Protein AF-A0AAE0GXH0-F1 (afdb_monomer_lite)

Sequence (434 aa):
MGNQPTKPSEKDAEDLQRNFSRSCARAGKLISESDVLLLCTGAGFSADSGLAVYADIAKIQAYSDRTLSYPDICQPHWLETEPQLFFGFWGGCFNDYRQTQPHEGYELIAQWRNLKNKTEAAKRIRQAIAKTRAEAATGSTPIVEEPYTVSGTAGAFFSFTSNVDAHMFDFFPPEEVRECHGNVELWQCSAPCCQQIWRAPAEFLFHVDPETMLAPAFSVPGEAASPALGIDDAAAASFQECDETKACIGRPLGISRLKTLRYMPTATNPERWVMNESEEATNAKGLQENDDDRTCSNSGNHPTCGQCKAPARPAILMFGDSAWIDTEEQSARWEEWSEAVLQLSIPDSDTKPPLKVCILEVGCGGNVITVRANTERIYKQVTSSGGNCTVVRINPELPLADNDEYQTDFVSIMSKGLPALKEIDRFIPRKSKS

pLDDT: mean 82.2, std 20.85, range [26.97, 98.88]

Foldseek 3Di:
DFFFFDFDDPVVLVVLVVCQLVLLLVQLVLLQPFLAEEEFEEPLQQVVLVDDDQVVVCVQPLNVVVVAHSQRLQDLCCLPVPVQSVCLVLLVLQQCLLPGDGDCLLVLVLVSQVVSCPDPQQVLLQVLLVVVVVVVVPDDDDDDDPQFDADDAGGRYAYEYCDQSQQNLLRDALLRYDNPFHHSQWKDFSDPPDLDIHGDDQQAGFDHDSNNSTGDFFDDPPPDPDDDDDDDDDDDDDDDPDQLQAKEAEARPGDGSPRGSNNRDGGPCPPRYDYQDDPPDDDDDDDDDDPPDPDSDHGGSFIAHSHPRRTMDGLGRTNPDPNRNGPVVSVVSVVSSLVSLLVQQADDDPDDHRGAYEYEYARQDSVDCVSLVVVVVSVCSSVVSVGHYAYEAEEQTRQARSDPVCRVRYSGNNHRNVVSSVSSSVSNDDPPPD

Secondary structure (DSSP, 8-state):
-PPPPPPPPHHHHHHHHHTHHHHHHHHHHHHHH-SEEEEEE-HHHHGGGTPPPHHHHTTSHHHHTTT--HHHHS-TTHHHH-HHHHHHHHHHHHHHHHHSPPPHHHHHHHHHHHHHTTSHHHHHHHHHHHHHHHHHTTSPPPPP--SS---S---SEEEEE---S-THHHHS-GGGEEETTEEEEEEEESSTT---EEEPPTT------TTT----SB--TT---S-----------------TTSEEE----S---TTS-TTS---S-GGGEEE------S------------S--TTBSS-B-TTT-PBEEEEE--TT-SS----HHHHHHHHHHHHHHHHHHS--SSSSPPPEEEEEEES--SSS-HHHHHHHHHHHHHHHTT-EEEEEEE-SS--S-SSGGGTTTEEEE-S-HHHHHHHHHTTSPPPP--

Structure (mmCIF, N/CA/C/O backbone):
data_AF-A0AAE0GXH0-F1
#
_entry.id   AF-A0AAE0GXH0-F1
#
loop_
_atom_site.group_PDB
_atom_site.id
_atom_site.type_symbol
_atom_site.label_atom_id
_atom_site.label_alt_id
_atom_site.label_comp_id
_atom_site.label_asym_id
_atom_site.label_entity_id
_atom_site.label_seq_id
_atom_site.pdbx_PDB_ins_code
_atom_site.Cartn_x
_atom_site.Cartn_y
_atom_site.Cartn_z
_atom_site.occupancy
_atom_site.B_iso_or_equiv
_atom_site.auth_seq_id
_atom_site.auth_comp_id
_atom_site.auth_asym_id
_atom_site.auth_atom_id
_atom_site.pdbx_PDB_model_num
ATOM 1 N N . MET A 1 1 ? 7.510 21.391 6.592 1.00 31.91 1 MET A N 1
ATOM 2 C CA . MET A 1 1 ? 8.582 20.405 6.355 1.00 31.91 1 MET A CA 1
ATOM 3 C C . MET A 1 1 ? 8.496 19.417 7.500 1.00 31.91 1 MET A C 1
ATOM 5 O O . MET A 1 1 ? 8.603 19.861 8.634 1.00 31.91 1 MET A O 1
ATOM 9 N N . GLY A 1 2 ? 8.132 18.161 7.235 1.00 48.97 2 GLY A N 1
ATOM 10 C CA . GLY A 1 2 ? 8.099 17.128 8.276 1.00 48.97 2 GLY A CA 1
ATOM 11 C C . GLY A 1 2 ? 9.519 16.759 8.702 1.00 48.97 2 GLY A C 1
ATOM 12 O O . GLY A 1 2 ? 10.453 16.931 7.916 1.00 48.97 2 GLY A O 1
ATOM 13 N N . ASN A 1 3 ? 9.677 16.283 9.934 1.00 60.72 3 ASN A N 1
ATOM 14 C CA . ASN A 1 3 ? 10.940 15.707 10.378 1.00 60.72 3 ASN A CA 1
ATOM 15 C C . ASN A 1 3 ? 11.258 14.472 9.522 1.00 60.72 3 ASN A C 1
ATOM 17 O O . ASN A 1 3 ? 10.365 13.702 9.170 1.00 60.72 3 ASN A O 1
ATOM 21 N N . GLN A 1 4 ? 12.525 14.312 9.144 1.00 73.25 4 GLN A N 1
ATOM 22 C CA . GLN A 1 4 ? 12.985 13.095 8.477 1.00 73.25 4 GLN A CA 1
ATOM 23 C C . GLN A 1 4 ? 12.959 11.934 9.482 1.00 73.25 4 GLN A C 1
ATOM 25 O O . GLN A 1 4 ? 13.363 12.151 10.626 1.00 73.25 4 GLN A O 1
ATOM 30 N N . PRO A 1 5 ? 12.542 10.719 9.080 1.00 82.25 5 PRO A N 1
ATOM 31 C CA . PRO A 1 5 ? 12.579 9.555 9.956 1.00 82.25 5 PRO A CA 1
ATOM 32 C C . PRO A 1 5 ? 13.984 9.328 10.516 1.00 82.25 5 PRO A C 1
ATOM 34 O O . PRO A 1 5 ? 14.958 9.245 9.762 1.00 82.25 5 PRO A O 1
ATOM 37 N N . THR A 1 6 ? 14.097 9.203 11.834 1.00 81.44 6 THR A N 1
ATOM 38 C CA . THR A 1 6 ? 15.370 8.965 12.517 1.00 81.44 6 THR A CA 1
ATOM 39 C C . THR A 1 6 ? 15.497 7.506 12.946 1.00 81.44 6 THR A C 1
ATOM 41 O O . THR A 1 6 ? 14.519 6.820 13.255 1.00 81.44 6 THR A O 1
ATOM 44 N N . LYS A 1 7 ? 16.734 7.000 12.931 1.00 90.62 7 LYS A N 1
ATOM 45 C CA . LYS A 1 7 ? 17.045 5.669 13.460 1.00 90.62 7 LYS A CA 1
ATOM 46 C C . LYS A 1 7 ? 17.074 5.716 14.994 1.00 90.62 7 LYS A C 1
ATOM 48 O O . LYS A 1 7 ? 17.525 6.722 15.545 1.00 90.62 7 LYS A O 1
ATOM 53 N N . PRO A 1 8 ? 16.641 4.644 15.682 1.00 93.19 8 PRO A N 1
ATOM 54 C CA . PRO A 1 8 ? 16.781 4.543 17.130 1.00 93.19 8 PRO A CA 1
ATOM 55 C C . PRO A 1 8 ? 18.260 4.581 17.538 1.00 93.19 8 PRO A C 1
ATOM 57 O O . PRO A 1 8 ? 19.128 4.133 16.783 1.00 93.19 8 PRO A O 1
ATOM 60 N N . SER A 1 9 ? 18.551 5.078 18.744 1.00 94.75 9 SER A N 1
ATOM 61 C CA . SER A 1 9 ? 19.880 4.889 19.336 1.00 94.75 9 SER A CA 1
ATOM 62 C C . SER A 1 9 ? 20.140 3.399 19.603 1.00 94.75 9 SER A C 1
ATOM 64 O O . SER A 1 9 ? 19.199 2.608 19.668 1.00 94.75 9 SER A O 1
ATOM 66 N N . GLU A 1 10 ? 21.400 2.994 19.802 1.00 95.12 10 GLU A N 1
ATOM 67 C CA . GLU A 1 10 ? 21.734 1.595 20.136 1.00 95.12 10 GLU A CA 1
ATOM 68 C C . GLU A 1 10 ? 20.955 1.100 21.362 1.00 95.12 10 GLU A C 1
ATOM 70 O O . GLU A 1 10 ? 20.378 0.015 21.347 1.00 95.12 10 GLU A O 1
ATOM 75 N N . LYS A 1 11 ? 20.849 1.947 22.390 1.00 95.12 11 LYS A N 1
ATOM 76 C CA . LYS A 1 11 ? 20.084 1.647 23.601 1.00 95.12 11 LYS A CA 1
ATOM 77 C C . LYS A 1 11 ? 18.590 1.471 23.311 1.00 95.12 11 LYS A C 1
ATOM 79 O O . LYS A 1 11 ? 17.983 0.527 23.808 1.00 95.12 11 LYS A O 1
ATOM 84 N N . ASP A 1 12 ? 17.999 2.356 22.506 1.00 93.81 12 ASP A N 1
ATOM 85 C CA . ASP A 1 12 ? 16.581 2.246 22.139 1.00 93.81 12 ASP A CA 1
ATOM 86 C C . ASP A 1 12 ? 16.326 0.982 21.310 1.00 93.81 12 ASP A C 1
ATOM 88 O O . ASP A 1 12 ? 15.322 0.300 21.505 1.00 93.81 12 ASP A O 1
ATOM 92 N N . ALA A 1 13 ? 17.248 0.633 20.411 1.00 96.00 13 ALA A N 1
ATOM 93 C CA . ALA A 1 13 ? 17.182 -0.578 19.604 1.00 96.00 13 ALA A CA 1
ATOM 94 C C . ALA A 1 13 ? 17.216 -1.848 20.478 1.00 96.00 13 ALA A C 1
ATOM 96 O O . ALA A 1 13 ? 16.370 -2.734 20.311 1.00 96.00 13 ALA A O 1
ATOM 97 N N . GLU A 1 14 ? 18.132 -1.920 21.449 1.00 96.75 14 GLU A N 1
ATOM 98 C CA . GLU A 1 14 ? 18.192 -3.007 22.437 1.00 96.75 14 GLU A CA 1
ATOM 99 C C . GLU A 1 14 ? 16.899 -3.097 23.264 1.00 96.75 14 GLU A C 1
ATOM 101 O O . GLU A 1 14 ? 16.346 -4.185 23.469 1.00 96.75 14 GLU A O 1
ATOM 106 N N . ASP A 1 15 ? 16.371 -1.952 23.703 1.00 96.69 15 ASP A N 1
ATOM 107 C CA . ASP A 1 15 ? 15.128 -1.878 24.466 1.00 96.69 15 ASP A CA 1
ATOM 108 C C . ASP A 1 15 ? 13.918 -2.341 23.644 1.00 96.69 15 ASP A C 1
ATOM 110 O O . ASP A 1 15 ? 13.088 -3.105 24.150 1.00 96.69 15 ASP A O 1
ATOM 114 N N . LEU A 1 16 ? 13.820 -1.944 22.375 1.00 96.81 16 LEU A N 1
ATOM 115 C CA . LEU A 1 16 ? 12.755 -2.369 21.465 1.00 96.81 16 LEU A CA 1
ATOM 116 C C . LEU A 1 16 ? 12.808 -3.876 21.190 1.00 96.81 16 LEU A C 1
ATOM 118 O O . LEU A 1 16 ? 11.768 -4.536 21.243 1.00 96.81 16 LEU A O 1
ATOM 122 N N . GLN A 1 17 ? 13.998 -4.439 20.956 1.00 96.50 17 GLN A N 1
ATOM 123 C CA . GLN A 1 17 ? 14.175 -5.885 20.758 1.00 96.50 17 GLN A CA 1
ATOM 124 C C . GLN A 1 17 ? 13.773 -6.674 22.001 1.00 96.50 17 GLN A C 1
ATOM 126 O O . GLN A 1 17 ? 12.983 -7.615 21.919 1.00 96.50 17 GLN A O 1
ATOM 131 N N . ARG A 1 18 ? 14.261 -6.259 23.175 1.00 97.69 18 ARG A N 1
ATOM 132 C CA . ARG A 1 18 ? 13.947 -6.908 24.453 1.00 97.69 18 ARG A CA 1
ATOM 133 C C . ARG A 1 18 ? 12.451 -6.876 24.772 1.00 97.69 18 ARG A C 1
ATOM 135 O O . ARG A 1 18 ? 11.935 -7.808 25.385 1.00 97.69 18 ARG A O 1
ATOM 142 N N . ASN A 1 19 ? 11.750 -5.822 24.353 1.00 97.25 19 ASN A N 1
ATOM 143 C CA . ASN A 1 19 ? 10.317 -5.648 24.585 1.00 97.25 19 ASN A CA 1
ATOM 144 C C . ASN A 1 19 ? 9.426 -6.152 23.435 1.00 97.25 19 ASN A C 1
ATOM 146 O O . ASN A 1 19 ? 8.212 -5.967 23.516 1.00 97.25 19 ASN A O 1
ATOM 150 N N . PHE A 1 20 ? 9.971 -6.818 22.409 1.00 98.38 20 PHE A N 1
ATOM 151 C CA . PHE A 1 20 ? 9.237 -7.218 21.199 1.00 98.38 20 PHE A CA 1
ATOM 152 C C . PHE A 1 20 ? 7.870 -7.871 21.479 1.00 98.38 20 PHE A C 1
ATOM 154 O O . PHE A 1 20 ? 6.841 -7.360 21.035 1.00 98.38 20 PHE A O 1
ATOM 161 N N . SER A 1 21 ? 7.830 -8.953 22.270 1.00 98.19 21 SER A N 1
ATOM 162 C CA . SER A 1 21 ? 6.574 -9.666 22.573 1.00 98.19 21 SER A CA 1
ATOM 163 C C . SER A 1 21 ? 5.603 -8.804 23.394 1.00 98.19 21 SER A C 1
ATOM 165 O O . SER A 1 21 ? 4.399 -8.804 23.145 1.00 98.19 21 SER A O 1
ATOM 167 N N . ARG A 1 22 ? 6.111 -7.968 24.313 1.00 98.25 22 ARG A N 1
ATOM 168 C CA . ARG A 1 22 ? 5.284 -7.029 25.092 1.00 98.25 22 ARG A CA 1
ATOM 169 C C . ARG A 1 22 ? 4.650 -5.959 24.200 1.00 98.25 22 ARG A C 1
ATOM 171 O O . ARG A 1 22 ? 3.470 -5.651 24.374 1.00 98.25 22 ARG A O 1
ATOM 178 N N . SER A 1 23 ? 5.406 -5.401 23.256 1.00 98.31 23 SER A N 1
ATOM 179 C CA . SER A 1 23 ? 4.893 -4.435 22.279 1.00 98.31 23 SER A CA 1
ATOM 180 C C . SER A 1 23 ? 3.869 -5.081 21.345 1.00 98.31 23 SER A C 1
ATOM 182 O O . SER A 1 23 ? 2.813 -4.494 21.119 1.00 98.31 23 SER A O 1
ATOM 184 N N . CYS A 1 24 ? 4.108 -6.317 20.891 1.00 98.69 24 CYS A N 1
ATOM 185 C CA . CYS A 1 24 ? 3.140 -7.077 20.095 1.00 98.69 24 CYS A CA 1
ATOM 186 C C . CYS A 1 24 ? 1.852 -7.379 20.877 1.00 98.69 24 CYS A C 1
ATOM 188 O O . CYS A 1 24 ? 0.759 -7.215 20.340 1.00 98.69 24 CYS A O 1
ATOM 190 N N . ALA A 1 25 ? 1.948 -7.729 22.162 1.00 98.50 25 ALA A N 1
ATOM 191 C CA . ALA A 1 25 ? 0.783 -7.923 23.023 1.00 98.50 25 ALA A CA 1
ATOM 192 C C . ALA A 1 25 ? -0.024 -6.628 23.209 1.00 98.50 25 ALA A C 1
ATOM 194 O O . ALA A 1 25 ? -1.255 -6.638 23.123 1.00 98.50 25 ALA A O 1
ATOM 195 N N . ARG A 1 26 ? 0.660 -5.492 23.416 1.00 98.12 26 ARG A N 1
ATOM 196 C CA . ARG A 1 26 ? 0.019 -4.167 23.468 1.00 98.12 26 ARG A CA 1
ATOM 197 C C . ARG A 1 26 ? -0.680 -3.850 22.143 1.00 98.12 26 ARG A C 1
ATOM 199 O O . ARG A 1 26 ? -1.833 -3.427 22.172 1.00 98.12 26 ARG A O 1
ATOM 206 N N . ALA A 1 27 ? -0.022 -4.087 21.009 1.00 98.50 27 ALA A N 1
ATOM 207 C CA . ALA A 1 27 ? -0.597 -3.891 19.681 1.00 98.50 27 ALA A CA 1
ATOM 208 C C . ALA A 1 27 ? -1.831 -4.775 19.446 1.00 98.50 27 ALA A C 1
ATOM 210 O O . ALA A 1 27 ? -2.871 -4.254 19.061 1.00 98.50 27 ALA A O 1
ATOM 211 N N . GLY A 1 28 ? -1.771 -6.076 19.753 1.00 98.38 28 GLY A N 1
ATOM 212 C CA . GLY A 1 28 ? -2.912 -6.988 19.603 1.00 98.38 28 GLY A CA 1
ATOM 213 C C . GLY A 1 28 ? -4.122 -6.567 20.439 1.00 98.38 28 GLY A C 1
ATOM 214 O O . GLY A 1 28 ? -5.254 -6.585 19.947 1.00 98.38 28 GLY A O 1
ATOM 215 N N . LYS A 1 29 ? -3.892 -6.083 21.667 1.00 97.56 29 LYS A N 1
ATOM 216 C CA . LYS A 1 29 ? -4.947 -5.498 22.504 1.00 97.56 29 LYS A CA 1
ATOM 217 C C . LYS A 1 29 ? -5.562 -4.250 21.861 1.00 97.56 29 LYS A C 1
ATOM 219 O O . LYS A 1 29 ? -6.779 -4.187 21.722 1.00 97.56 29 LYS A O 1
ATOM 224 N N . LEU A 1 30 ? -4.740 -3.286 21.444 1.00 97.44 30 LEU A N 1
ATOM 225 C CA . LEU A 1 30 ? -5.203 -2.033 20.830 1.00 97.44 30 LEU A CA 1
ATOM 226 C C . LEU A 1 30 ? -5.957 -2.275 19.518 1.00 97.44 30 LEU A C 1
ATOM 228 O O . LEU A 1 30 ? -7.019 -1.697 19.308 1.00 97.44 30 LEU A O 1
ATOM 232 N N . ILE A 1 31 ? -5.451 -3.180 18.676 1.00 97.81 31 ILE A N 1
ATOM 233 C CA . ILE A 1 31 ? -6.122 -3.610 17.447 1.00 97.81 31 ILE A CA 1
ATOM 234 C C . ILE A 1 31 ? -7.450 -4.277 17.781 1.00 97.81 31 ILE A C 1
ATOM 236 O O . ILE A 1 31 ? -8.416 -4.065 17.065 1.00 97.81 31 ILE A O 1
ATOM 240 N N . SER A 1 32 ? -7.552 -5.062 18.851 1.00 96.81 32 SER A N 1
ATOM 241 C CA . SER A 1 32 ? -8.814 -5.710 19.231 1.00 96.81 32 SER A CA 1
ATOM 242 C C . SER A 1 32 ? -9.846 -4.710 19.759 1.00 96.81 32 SER A C 1
ATOM 244 O O . SER A 1 32 ? -11.011 -4.776 19.371 1.00 96.81 32 SER A O 1
ATOM 246 N N . GLU A 1 33 ? -9.411 -3.774 20.605 1.00 96.25 33 GLU A N 1
ATOM 247 C CA . GLU A 1 33 ? -10.255 -2.789 21.295 1.00 96.25 33 GLU A CA 1
ATOM 248 C C . GLU A 1 33 ? -10.622 -1.563 20.447 1.00 96.25 33 GLU A C 1
ATOM 250 O O . GLU A 1 33 ? -11.534 -0.827 20.829 1.00 96.25 33 GLU A O 1
ATOM 255 N N . SER A 1 34 ? -9.931 -1.316 19.329 1.00 97.75 34 SER A N 1
ATOM 256 C CA . SER A 1 34 ? -10.286 -0.224 18.420 1.00 97.75 34 SER A CA 1
ATOM 257 C C . SER A 1 34 ? -11.640 -0.463 17.753 1.00 97.75 34 SER A C 1
ATOM 259 O O . SER A 1 34 ? -12.095 -1.596 17.599 1.00 97.75 34 SER A O 1
ATOM 261 N N . ASP A 1 35 ? -12.277 0.593 17.278 1.00 98.44 35 ASP A N 1
ATOM 262 C CA . ASP A 1 35 ? -13.442 0.465 16.410 1.00 98.44 35 ASP A CA 1
ATOM 263 C C . ASP A 1 35 ? -13.017 0.354 14.948 1.00 98.44 35 ASP A C 1
ATOM 265 O O . ASP A 1 35 ? -13.586 -0.437 14.200 1.00 98.44 35 ASP A O 1
ATOM 269 N N . VAL A 1 36 ? -11.980 1.109 14.573 1.00 98.81 36 VAL A N 1
ATOM 270 C CA . VAL A 1 36 ? -11.453 1.228 13.211 1.00 98.81 36 VAL A CA 1
ATOM 271 C C . VAL A 1 36 ? -10.026 0.688 13.142 1.00 98.81 36 VAL A C 1
ATOM 273 O O . VAL A 1 36 ? -9.229 0.889 14.065 1.00 98.81 36 VAL A O 1
ATOM 276 N N . LEU A 1 37 ? -9.705 -0.001 12.046 1.00 98.81 37 LEU A N 1
ATOM 277 C CA . LEU A 1 37 ? -8.348 -0.415 11.697 1.00 98.81 37 LEU A CA 1
ATOM 278 C C . LEU A 1 37 ? -7.958 0.185 10.341 1.00 98.81 37 LEU A C 1
ATOM 280 O O . LEU A 1 37 ? -8.492 -0.220 9.313 1.00 98.81 37 LEU A O 1
ATOM 284 N N . LEU A 1 38 ? -7.018 1.126 10.342 1.00 98.88 38 LEU A N 1
ATOM 285 C CA . LEU A 1 38 ? -6.383 1.638 9.130 1.00 98.88 38 LEU A CA 1
ATOM 286 C C . LEU A 1 38 ? -5.065 0.894 8.916 1.00 98.88 38 LEU A C 1
ATOM 288 O O . LEU A 1 38 ? -4.171 0.987 9.754 1.00 98.88 38 LEU A O 1
ATOM 292 N N . LEU A 1 39 ? -4.938 0.163 7.814 1.00 98.88 39 LEU A N 1
ATOM 293 C CA . LEU A 1 39 ? -3.683 -0.459 7.410 1.00 98.88 39 LEU A CA 1
ATOM 294 C C . LEU A 1 39 ? -2.895 0.505 6.519 1.00 98.88 39 LEU A C 1
ATOM 296 O O . LEU A 1 39 ? -3.366 0.865 5.447 1.00 98.88 39 LEU A O 1
ATOM 300 N N . CYS A 1 40 ? -1.685 0.862 6.935 1.00 98.81 40 CYS A N 1
ATOM 301 C CA . CYS A 1 40 ? -0.743 1.679 6.181 1.00 98.81 40 CYS A CA 1
ATOM 302 C C . CYS A 1 40 ? 0.483 0.833 5.804 1.00 98.81 40 CYS A C 1
ATOM 304 O O . CYS A 1 40 ? 1.181 0.347 6.694 1.00 98.81 40 CYS A O 1
ATOM 306 N N . THR A 1 41 ? 0.777 0.637 4.519 1.00 98.56 41 THR A N 1
ATOM 307 C CA . THR A 1 41 ? 1.877 -0.259 4.103 1.00 98.56 41 THR A CA 1
ATOM 308 C C . THR A 1 41 ? 2.824 0.361 3.090 1.00 98.56 41 THR A C 1
ATOM 310 O O . THR A 1 41 ? 2.414 1.094 2.194 1.00 98.56 41 THR A O 1
ATOM 313 N N . GLY A 1 42 ? 4.104 0.022 3.238 1.00 97.00 42 GLY A N 1
ATOM 314 C CA . GLY A 1 42 ? 5.161 0.311 2.273 1.00 97.00 42 GLY A CA 1
ATOM 315 C C . GLY A 1 42 ? 5.902 -0.960 1.864 1.00 97.00 42 GLY A C 1
ATOM 316 O O . GLY A 1 42 ? 5.556 -2.056 2.313 1.00 97.00 42 GLY A O 1
ATOM 317 N N . ALA A 1 43 ? 6.926 -0.821 1.014 1.00 94.19 43 ALA A N 1
ATOM 318 C CA . ALA A 1 43 ? 7.559 -1.960 0.338 1.00 94.19 43 ALA A CA 1
ATOM 319 C C . ALA A 1 43 ? 8.084 -3.032 1.312 1.00 94.19 43 ALA A C 1
ATOM 321 O O . ALA A 1 43 ? 8.068 -4.222 1.008 1.00 94.19 43 ALA A O 1
ATOM 322 N N . GLY A 1 44 ? 8.481 -2.631 2.526 1.00 95.81 44 GLY A N 1
ATOM 323 C CA . GLY A 1 44 ? 8.927 -3.554 3.569 1.00 95.81 44 GLY A CA 1
ATOM 324 C C . GLY A 1 44 ? 7.848 -4.520 4.074 1.00 95.81 44 GLY A C 1
ATOM 325 O O . GLY A 1 44 ? 8.195 -5.492 4.736 1.00 95.81 44 GLY A O 1
ATOM 326 N N . PHE A 1 45 ? 6.563 -4.273 3.791 1.00 97.38 45 PHE A N 1
ATOM 327 C CA . PHE A 1 45 ? 5.482 -5.218 4.072 1.00 97.38 45 PHE A CA 1
ATOM 328 C C . PHE A 1 45 ? 5.575 -6.419 3.124 1.00 97.38 45 PHE A C 1
ATOM 330 O O . PHE A 1 45 ? 5.758 -7.542 3.579 1.00 97.38 45 PHE A O 1
ATOM 337 N N . SER A 1 46 ? 5.584 -6.170 1.812 1.00 96.38 46 SER A N 1
ATOM 338 C CA . SER A 1 46 ? 5.691 -7.213 0.784 1.00 96.38 46 SER A CA 1
ATOM 339 C C . SER A 1 46 ? 7.066 -7.889 0.719 1.00 96.38 46 SER A C 1
ATOM 341 O O . SER A 1 46 ? 7.186 -8.970 0.146 1.00 96.38 46 SER A O 1
ATOM 343 N N . ALA A 1 47 ? 8.096 -7.310 1.341 1.00 94.12 47 ALA A N 1
ATOM 344 C CA . ALA A 1 47 ? 9.432 -7.901 1.414 1.00 94.12 47 ALA A CA 1
ATOM 345 C C . ALA A 1 47 ? 9.448 -9.301 2.055 1.00 94.12 47 ALA A C 1
ATOM 347 O O . ALA A 1 47 ? 10.249 -10.154 1.677 1.00 94.12 47 ALA A O 1
ATOM 348 N N . ASP A 1 48 ? 8.539 -9.576 2.998 1.00 94.75 48 ASP A N 1
ATOM 349 C CA . ASP A 1 48 ? 8.411 -10.904 3.611 1.00 94.75 48 ASP A CA 1
ATOM 350 C C . ASP A 1 48 ? 7.809 -11.959 2.656 1.00 94.75 48 ASP A C 1
ATOM 352 O O . ASP A 1 48 ? 7.876 -13.151 2.956 1.00 94.75 48 ASP A O 1
ATOM 356 N N . SER A 1 49 ? 7.270 -11.550 1.498 1.00 93.81 49 SER A N 1
ATOM 357 C CA . SER A 1 49 ? 6.912 -12.446 0.382 1.00 93.81 49 SER A CA 1
ATOM 358 C C . SER A 1 49 ? 8.120 -12.830 -0.485 1.00 93.81 49 SER A C 1
ATOM 360 O O . SER A 1 49 ? 7.982 -13.658 -1.378 1.00 93.81 49 SER A O 1
ATOM 362 N N . GLY A 1 50 ? 9.294 -12.230 -0.248 1.00 89.69 50 GLY A N 1
ATOM 363 C CA . GLY A 1 50 ? 10.491 -12.395 -1.079 1.00 89.69 50 GLY A CA 1
ATOM 364 C C . GLY A 1 50 ? 10.676 -11.318 -2.153 1.00 89.69 50 GLY A C 1
ATOM 365 O O . GLY A 1 50 ? 11.621 -11.413 -2.929 1.00 89.69 50 GLY A O 1
ATOM 366 N N . LEU A 1 51 ? 9.816 -10.292 -2.189 1.00 88.50 51 LEU A N 1
ATOM 367 C CA . LEU A 1 51 ? 9.964 -9.163 -3.111 1.00 88.50 51 LEU A CA 1
ATOM 368 C C . LEU A 1 51 ? 11.102 -8.232 -2.679 1.00 88.50 51 LEU A C 1
ATOM 370 O O . LEU A 1 51 ? 11.295 -7.965 -1.490 1.00 88.50 51 LEU A O 1
ATOM 374 N N . ALA A 1 52 ? 11.835 -7.705 -3.658 1.00 83.25 52 ALA A N 1
ATOM 375 C CA . ALA A 1 52 ? 12.892 -6.733 -3.415 1.00 83.25 52 ALA A CA 1
ATOM 376 C C . ALA A 1 52 ? 12.323 -5.420 -2.851 1.00 83.25 52 ALA A C 1
ATOM 378 O O . ALA A 1 52 ? 11.297 -4.917 -3.313 1.00 83.25 52 ALA A O 1
ATOM 379 N N . VAL A 1 53 ? 13.024 -4.823 -1.883 1.00 81.81 53 VAL A N 1
ATOM 380 C CA . VAL A 1 53 ? 12.769 -3.431 -1.476 1.00 81.81 53 VAL A CA 1
ATOM 381 C C . VAL A 1 53 ? 13.655 -2.470 -2.268 1.00 81.81 53 VAL A C 1
ATOM 383 O O . VAL A 1 53 ? 14.633 -2.873 -2.894 1.00 81.81 53 VAL A O 1
ATOM 386 N N . TYR A 1 54 ? 13.375 -1.167 -2.192 1.00 78.12 54 TYR A N 1
ATOM 387 C CA . TYR A 1 54 ? 14.110 -0.133 -2.940 1.00 78.12 54 TYR A CA 1
ATOM 388 C C . TYR A 1 54 ? 15.637 -0.201 -2.767 1.00 78.12 54 TYR A C 1
ATOM 390 O O . TYR A 1 54 ? 16.381 0.045 -3.712 1.00 78.12 54 TYR A O 1
ATOM 398 N N . ALA A 1 55 ? 16.109 -0.555 -1.568 1.00 71.19 55 ALA A N 1
ATOM 399 C CA . ALA A 1 55 ? 17.536 -0.691 -1.278 1.00 71.19 55 ALA A CA 1
ATOM 400 C C . ALA A 1 55 ? 18.187 -1.922 -1.936 1.00 71.19 55 ALA A C 1
ATOM 402 O O . ALA A 1 55 ? 19.406 -1.944 -2.087 1.00 71.19 55 ALA A O 1
ATOM 403 N N . ASP A 1 56 ? 17.407 -2.939 -2.303 1.00 78.50 56 ASP A N 1
ATOM 404 C CA . ASP A 1 56 ? 17.909 -4.158 -2.942 1.00 78.50 56 ASP A CA 1
ATOM 405 C C . ASP A 1 56 ? 17.972 -4.020 -4.461 1.00 78.50 56 ASP A C 1
ATOM 407 O O . ASP A 1 56 ? 18.885 -4.559 -5.078 1.00 78.50 56 ASP A O 1
ATOM 411 N N . ILE A 1 57 ? 17.081 -3.221 -5.055 1.00 78.31 57 ILE A N 1
ATOM 412 C CA . ILE A 1 57 ? 17.049 -2.980 -6.504 1.00 78.31 57 ILE A CA 1
ATOM 413 C C . ILE A 1 57 ? 18.381 -2.402 -6.997 1.00 78.31 57 ILE A C 1
ATOM 415 O O . ILE A 1 57 ? 18.951 -2.901 -7.960 1.00 78.31 57 ILE A O 1
ATOM 419 N N . ALA A 1 58 ? 18.935 -1.411 -6.295 1.00 72.06 58 ALA A N 1
ATOM 420 C CA . ALA A 1 58 ? 20.215 -0.802 -6.670 1.00 72.06 58 ALA A CA 1
ATOM 421 C C . ALA A 1 58 ? 21.423 -1.760 -6.552 1.00 72.06 58 ALA A C 1
ATOM 423 O O . ALA A 1 58 ? 22.515 -1.426 -7.004 1.00 72.06 58 ALA A O 1
ATOM 424 N N . LYS A 1 59 ? 21.252 -2.935 -5.927 1.00 81.38 59 LYS A N 1
ATOM 425 C CA . LYS A 1 59 ? 22.294 -3.966 -5.796 1.00 81.38 59 LYS A CA 1
ATOM 426 C C . LYS A 1 59 ? 22.229 -5.018 -6.904 1.00 81.38 59 LYS A C 1
ATOM 428 O O . LYS A 1 59 ? 23.095 -5.888 -6.944 1.00 81.38 59 LYS A O 1
ATOM 433 N N . ILE A 1 60 ? 21.208 -4.986 -7.760 1.00 84.69 60 ILE A N 1
ATOM 434 C CA . ILE A 1 60 ? 21.132 -5.874 -8.921 1.00 84.69 60 ILE A CA 1
ATOM 435 C C . ILE A 1 60 ? 22.292 -5.516 -9.852 1.00 84.69 60 ILE A C 1
ATOM 437 O O . ILE A 1 60 ? 22.435 -4.355 -10.240 1.00 84.69 60 ILE A O 1
ATOM 441 N N . GLN A 1 61 ? 23.107 -6.518 -10.199 1.00 86.62 61 GLN A N 1
ATOM 442 C CA . GLN A 1 61 ? 24.385 -6.342 -10.896 1.00 86.62 61 GLN A CA 1
ATOM 443 C C . GLN A 1 61 ? 24.248 -5.477 -12.161 1.00 86.62 61 GLN A C 1
ATOM 445 O O . GLN A 1 61 ? 24.992 -4.513 -12.334 1.00 86.62 61 GLN A O 1
ATOM 450 N N . ALA A 1 62 ? 23.227 -5.754 -12.979 1.00 89.31 62 ALA A N 1
ATOM 451 C CA . ALA A 1 62 ? 22.932 -5.020 -14.209 1.00 89.31 62 ALA A CA 1
ATOM 452 C C . ALA A 1 62 ? 22.729 -3.507 -14.001 1.00 89.31 62 ALA A C 1
ATOM 454 O O . ALA A 1 62 ? 23.104 -2.699 -14.851 1.00 89.31 62 ALA A O 1
ATOM 455 N N . TYR A 1 63 ? 22.164 -3.099 -12.862 1.00 90.75 63 TYR A N 1
ATOM 456 C CA . TYR A 1 63 ? 21.972 -1.688 -12.528 1.00 90.75 63 TYR A CA 1
ATOM 457 C C . TYR A 1 63 ? 23.193 -1.094 -11.825 1.00 90.75 63 TYR A C 1
ATOM 459 O O . TYR A 1 63 ? 23.575 0.045 -12.110 1.00 90.75 63 TYR A O 1
ATOM 467 N N . SER A 1 64 ? 23.847 -1.863 -10.948 1.00 88.12 64 SER A N 1
ATOM 468 C CA . SER A 1 64 ? 25.048 -1.404 -10.246 1.00 88.12 64 SER A CA 1
ATOM 469 C C . SER A 1 64 ? 26.222 -1.167 -11.194 1.00 88.12 64 SER A C 1
ATOM 471 O O . SER A 1 64 ? 26.932 -0.177 -11.029 1.00 88.12 64 SER A O 1
ATOM 473 N N . ASP A 1 65 ? 26.381 -1.995 -12.234 1.00 91.06 65 ASP A N 1
ATOM 474 C CA . ASP A 1 65 ? 27.413 -1.818 -13.271 1.00 91.06 65 ASP A CA 1
ATOM 475 C C . ASP A 1 65 ? 27.229 -0.520 -14.062 1.00 91.06 65 ASP A C 1
ATOM 477 O O . ASP A 1 65 ? 28.179 0.041 -14.609 1.00 91.06 65 ASP A O 1
ATOM 481 N N . ARG A 1 66 ? 26.003 0.006 -14.061 1.00 92.00 66 ARG A N 1
ATOM 482 C CA . ARG A 1 66 ? 25.630 1.278 -14.678 1.00 92.00 66 ARG A CA 1
ATOM 483 C C . ARG A 1 66 ? 25.602 2.441 -13.687 1.00 92.00 66 ARG A C 1
ATOM 485 O O . ARG A 1 66 ? 25.294 3.560 -14.082 1.00 92.00 66 ARG A O 1
ATOM 492 N N . THR A 1 67 ? 25.943 2.202 -12.416 1.00 91.88 67 THR A N 1
ATOM 493 C CA . THR A 1 67 ? 25.876 3.191 -11.321 1.00 91.88 67 THR A CA 1
ATOM 494 C C . THR A 1 67 ? 24.478 3.814 -11.172 1.00 91.88 67 THR A C 1
ATOM 496 O O . THR A 1 67 ? 24.343 4.982 -10.818 1.00 91.88 67 THR A O 1
ATOM 499 N N . LEU A 1 68 ? 23.422 3.047 -11.457 1.00 90.88 68 LEU A N 1
ATOM 500 C CA . LEU A 1 68 ? 22.048 3.534 -11.365 1.00 90.88 68 LEU A CA 1
ATOM 501 C C . LEU A 1 68 ? 21.476 3.270 -9.970 1.00 90.88 68 LEU A C 1
ATOM 503 O O . LEU A 1 68 ? 21.456 2.134 -9.492 1.00 90.88 68 LEU A O 1
ATOM 507 N N . SER A 1 69 ? 20.981 4.319 -9.314 1.00 90.31 69 SER A N 1
ATOM 508 C CA . SER A 1 69 ? 20.223 4.191 -8.069 1.00 90.31 69 SER A CA 1
ATOM 509 C C . SER A 1 69 ? 18.739 3.909 -8.337 1.00 90.31 69 SER A C 1
ATOM 511 O O . SER A 1 69 ? 18.249 4.064 -9.454 1.00 90.31 69 SER A O 1
ATOM 513 N N . TYR A 1 70 ? 17.983 3.529 -7.301 1.00 88.44 70 TYR A N 1
ATOM 514 C CA . TYR A 1 70 ? 16.539 3.294 -7.437 1.00 88.44 70 TYR A CA 1
ATOM 515 C C . TYR A 1 70 ? 15.777 4.512 -8.014 1.00 88.44 70 TYR A C 1
ATOM 517 O O . TYR A 1 70 ? 15.033 4.325 -8.979 1.00 88.44 70 TYR A O 1
ATOM 525 N N . PRO A 1 71 ? 15.987 5.757 -7.523 1.00 91.31 71 PRO A N 1
ATOM 526 C CA . PRO A 1 71 ? 15.409 6.944 -8.151 1.00 91.31 71 PRO A CA 1
ATOM 527 C C . PRO A 1 71 ? 15.861 7.212 -9.585 1.00 91.31 71 PRO A C 1
ATOM 529 O O . PRO A 1 71 ? 15.124 7.873 -10.306 1.00 91.31 71 PRO A O 1
ATOM 532 N N . ASP A 1 72 ? 17.039 6.742 -10.005 1.00 92.31 72 ASP A N 1
ATOM 533 C CA . ASP A 1 72 ? 17.497 6.915 -11.387 1.00 92.31 72 ASP A CA 1
ATOM 534 C C . ASP A 1 72 ? 16.730 5.988 -12.326 1.00 92.31 72 ASP A C 1
ATOM 536 O O . ASP A 1 72 ? 16.229 6.439 -13.348 1.00 92.31 72 ASP A O 1
ATOM 540 N N . ILE A 1 73 ? 16.581 4.712 -11.956 1.00 91.19 73 ILE A N 1
ATOM 541 C CA . ILE A 1 73 ? 15.891 3.690 -12.764 1.00 91.19 73 ILE A CA 1
ATOM 542 C C . ILE A 1 73 ? 14.386 3.989 -12.859 1.00 91.19 73 ILE A C 1
ATOM 544 O O . ILE A 1 73 ? 13.768 3.819 -13.907 1.00 91.19 73 ILE A O 1
ATOM 548 N N . CYS A 1 74 ? 13.788 4.487 -11.774 1.00 92.69 74 CYS A N 1
ATOM 549 C CA . CYS A 1 74 ? 12.357 4.783 -11.680 1.00 92.69 74 CYS A CA 1
ATOM 550 C C . CYS A 1 74 ? 11.988 6.163 -12.253 1.00 92.69 74 CYS A C 1
ATOM 552 O O . CYS A 1 74 ? 11.242 6.909 -11.614 1.00 92.69 74 CYS A O 1
ATOM 554 N N . GLN A 1 75 ? 12.508 6.519 -13.430 1.00 94.69 75 GLN A N 1
ATOM 555 C CA . GLN A 1 75 ? 12.164 7.764 -14.124 1.00 94.69 75 GLN A CA 1
ATOM 556 C C . GLN A 1 75 ? 11.505 7.491 -15.477 1.00 94.69 75 GLN A C 1
ATOM 558 O O . GLN A 1 75 ? 11.941 6.602 -16.210 1.00 94.69 75 GLN A O 1
ATOM 563 N N . PRO A 1 76 ? 10.499 8.291 -15.867 1.00 94.06 76 PRO A N 1
ATOM 564 C CA . PRO A 1 76 ? 9.803 8.097 -17.133 1.00 94.06 76 PRO A CA 1
ATOM 565 C C . PRO A 1 76 ? 10.676 8.384 -18.362 1.00 94.06 76 PRO A C 1
ATOM 567 O O . PRO A 1 76 ? 10.377 7.858 -19.427 1.00 94.06 76 PRO A O 1
ATOM 570 N N . HIS A 1 77 ? 11.754 9.170 -18.238 1.00 94.00 77 HIS A N 1
ATOM 571 C CA . HIS A 1 77 ? 12.595 9.556 -19.380 1.00 94.00 77 HIS A CA 1
ATOM 572 C C . HIS A 1 77 ? 13.226 8.353 -20.108 1.00 94.00 77 HIS A C 1
ATOM 574 O O . HIS A 1 77 ? 13.469 8.430 -21.312 1.00 94.00 77 HIS A O 1
ATOM 580 N N . TRP A 1 78 ? 13.426 7.224 -19.414 1.00 95.31 78 TRP A N 1
ATOM 581 C CA . TRP A 1 78 ? 13.937 5.993 -20.021 1.00 95.31 78 TRP A CA 1
ATOM 582 C C . TRP A 1 78 ? 13.026 5.433 -21.115 1.00 95.31 78 TRP A C 1
ATOM 584 O O . TRP A 1 78 ? 13.521 4.754 -22.005 1.00 95.31 78 TRP A O 1
ATOM 594 N N . LEU A 1 79 ? 11.725 5.749 -21.113 1.00 91.56 79 LEU A N 1
ATOM 595 C CA . LEU A 1 79 ? 10.822 5.388 -22.216 1.00 91.56 79 LEU A CA 1
ATOM 596 C C . LEU A 1 79 ? 11.248 5.982 -23.559 1.00 91.56 79 LEU A C 1
ATOM 598 O O . LEU A 1 79 ? 10.886 5.433 -24.594 1.00 91.56 79 LEU A O 1
ATOM 602 N N . GLU A 1 80 ? 11.963 7.106 -23.548 1.00 89.81 80 GLU A N 1
ATOM 603 C CA . GLU A 1 80 ? 12.425 7.790 -24.756 1.00 89.81 80 GLU A CA 1
ATOM 604 C C . GLU A 1 80 ? 13.899 7.497 -25.031 1.00 89.81 80 GLU A C 1
ATOM 606 O O . GLU A 1 80 ? 14.281 7.252 -26.173 1.00 89.81 80 GLU A O 1
ATOM 611 N N . THR A 1 81 ? 14.736 7.517 -23.991 1.00 93.88 81 THR A N 1
ATOM 612 C CA . THR A 1 81 ? 16.191 7.397 -24.148 1.00 93.88 81 THR A CA 1
ATOM 613 C C . THR A 1 81 ? 16.666 5.953 -24.253 1.00 93.88 81 THR A C 1
ATOM 615 O O . THR A 1 81 ? 17.616 5.685 -24.986 1.00 93.88 81 THR A O 1
ATOM 618 N N . GLU A 1 82 ? 16.031 5.023 -23.535 1.00 95.50 82 GLU A N 1
ATOM 619 C CA . GLU A 1 82 ? 16.423 3.613 -23.511 1.00 95.50 82 GLU A CA 1
ATOM 620 C C . GLU A 1 82 ? 15.242 2.691 -23.135 1.00 95.50 82 GLU A C 1
ATOM 622 O O . GLU A 1 82 ? 15.192 2.139 -22.029 1.00 95.50 82 GLU A O 1
ATOM 627 N N . PRO A 1 83 ? 14.276 2.481 -24.053 1.00 92.94 83 PRO A N 1
ATOM 628 C CA . PRO A 1 83 ? 13.040 1.753 -23.754 1.00 92.94 83 PRO A CA 1
ATOM 629 C C . PRO A 1 83 ? 13.273 0.337 -23.217 1.00 92.94 83 PRO A C 1
ATOM 631 O O . PRO A 1 83 ? 12.521 -0.142 -22.371 1.00 92.94 83 PRO A O 1
ATOM 634 N N . GLN A 1 84 ? 14.337 -0.334 -23.672 1.00 94.38 84 GLN A N 1
ATOM 635 C CA . GLN A 1 84 ? 14.665 -1.682 -23.209 1.00 94.38 84 GLN A CA 1
ATOM 636 C C . GLN A 1 84 ? 15.027 -1.718 -21.722 1.00 94.38 84 GLN A C 1
ATOM 638 O O . GLN A 1 84 ? 14.661 -2.672 -21.042 1.00 94.38 84 GLN A O 1
ATOM 643 N N . LEU A 1 85 ? 15.686 -0.678 -21.200 1.00 95.25 85 LEU A N 1
ATOM 644 C CA . LEU A 1 85 ? 15.955 -0.552 -19.768 1.00 95.25 85 LEU A CA 1
ATOM 645 C C . LEU A 1 85 ? 14.663 -0.290 -18.996 1.00 95.25 85 LEU A C 1
ATOM 647 O O . LEU A 1 85 ? 14.414 -0.933 -17.978 1.00 95.25 85 LEU A O 1
ATOM 651 N N . PHE A 1 86 ? 13.819 0.618 -19.496 1.00 95.88 86 PHE A N 1
ATOM 652 C CA . PHE A 1 86 ? 12.547 0.941 -18.852 1.00 95.88 86 PHE A CA 1
ATOM 653 C C . PHE A 1 86 ? 11.652 -0.294 -18.710 1.00 95.88 86 PHE A C 1
ATOM 655 O O . PHE A 1 86 ? 11.186 -0.609 -17.613 1.00 95.88 86 PHE A O 1
ATOM 662 N N . PHE A 1 87 ? 11.424 -1.007 -19.816 1.00 94.81 87 PHE A N 1
ATOM 663 C CA . PHE A 1 87 ? 10.592 -2.207 -19.825 1.00 94.81 87 PHE A CA 1
ATOM 664 C C . PHE A 1 87 ? 11.291 -3.411 -19.197 1.00 94.81 87 PHE A C 1
ATOM 666 O O . PHE A 1 87 ? 10.611 -4.295 -18.695 1.00 94.81 87 PHE A O 1
ATOM 673 N N . GLY A 1 88 ? 12.623 -3.442 -19.165 1.00 94.50 88 GLY A N 1
ATOM 674 C CA . GLY A 1 88 ? 13.373 -4.459 -18.437 1.00 94.50 88 GLY A CA 1
ATOM 675 C C . GLY A 1 88 ? 13.155 -4.348 -16.931 1.00 94.50 88 GLY A C 1
ATOM 676 O O . GLY A 1 88 ? 12.786 -5.324 -16.279 1.00 94.50 88 GLY A O 1
ATOM 677 N N . PHE A 1 89 ? 13.249 -3.130 -16.393 1.00 95.56 89 PHE A N 1
ATOM 678 C CA . PHE A 1 89 ? 12.965 -2.872 -14.986 1.00 95.56 89 PHE A CA 1
ATOM 679 C C . PHE A 1 89 ? 11.485 -3.064 -14.639 1.00 95.56 89 PHE A C 1
ATOM 681 O O . PHE A 1 89 ? 11.148 -3.927 -13.828 1.00 95.56 89 PHE A O 1
ATOM 688 N N . TRP A 1 90 ? 10.586 -2.294 -15.261 1.00 95.31 90 TRP A N 1
ATOM 689 C CA . TRP A 1 90 ? 9.162 -2.347 -14.918 1.00 95.31 90 TRP A CA 1
ATOM 690 C C . TRP A 1 90 ? 8.506 -3.662 -15.327 1.00 95.31 90 TRP A C 1
ATOM 692 O O . TRP A 1 90 ? 7.616 -4.133 -14.622 1.00 95.31 90 TRP A O 1
ATOM 702 N N . GLY A 1 91 ? 8.956 -4.276 -16.422 1.00 93.19 91 GLY A N 1
ATOM 703 C CA . GLY A 1 91 ? 8.512 -5.605 -16.827 1.00 93.19 91 GLY A CA 1
ATOM 704 C C . GLY A 1 91 ? 9.013 -6.700 -15.891 1.00 93.19 91 GLY A C 1
ATOM 705 O O . GLY A 1 91 ? 8.255 -7.613 -15.572 1.00 93.19 91 GLY A O 1
ATOM 706 N N . GLY A 1 92 ? 10.238 -6.572 -15.368 1.00 92.00 92 GLY A N 1
ATOM 707 C CA . GLY A 1 92 ? 10.759 -7.447 -14.318 1.00 92.00 92 GLY A CA 1
ATOM 708 C C . GLY A 1 92 ? 9.918 -7.347 -13.047 1.00 92.00 92 GLY A C 1
ATOM 709 O O . GLY A 1 92 ? 9.405 -8.356 -12.573 1.00 92.00 92 GLY A O 1
ATOM 710 N N . CYS A 1 93 ? 9.661 -6.124 -12.566 1.00 93.75 93 CYS A N 1
ATOM 711 C CA . CYS A 1 93 ? 8.767 -5.890 -11.428 1.00 93.75 93 CYS A CA 1
ATOM 712 C C . CYS A 1 93 ? 7.363 -6.466 -11.664 1.00 93.75 93 CYS A C 1
ATOM 714 O O . CYS A 1 93 ? 6.822 -7.146 -10.798 1.00 93.75 93 CYS A O 1
ATOM 716 N N . PHE A 1 94 ? 6.779 -6.228 -12.839 1.00 92.31 94 PHE A N 1
ATOM 717 C CA . PHE A 1 94 ? 5.474 -6.767 -13.219 1.00 92.31 94 PHE A CA 1
ATOM 718 C C . PHE A 1 94 ? 5.437 -8.300 -13.138 1.00 92.31 94 PHE A C 1
ATOM 720 O O . PHE A 1 94 ? 4.518 -8.869 -12.544 1.00 92.31 94 PHE A O 1
ATOM 727 N N . ASN A 1 95 ? 6.451 -8.968 -13.691 1.00 90.06 95 ASN A N 1
ATOM 728 C CA . ASN A 1 95 ? 6.570 -10.420 -13.644 1.00 90.06 95 ASN A CA 1
ATOM 729 C C . ASN A 1 95 ? 6.733 -10.922 -12.203 1.00 90.06 95 ASN A C 1
ATOM 731 O O . ASN A 1 95 ? 5.979 -11.799 -11.777 1.00 90.06 95 ASN A O 1
ATOM 735 N N . ASP A 1 96 ? 7.655 -10.331 -11.438 1.00 89.94 96 ASP A N 1
ATOM 736 C CA . ASP A 1 96 ? 7.931 -10.699 -10.047 1.00 89.94 96 ASP A CA 1
ATOM 737 C C . ASP A 1 96 ? 6.679 -10.565 -9.178 1.00 89.94 96 ASP A C 1
ATOM 739 O O . ASP A 1 96 ? 6.344 -11.476 -8.417 1.00 89.94 96 ASP A O 1
ATOM 743 N N . TYR A 1 97 ? 5.943 -9.457 -9.301 1.00 91.62 97 TYR A N 1
ATOM 744 C CA . TYR A 1 97 ? 4.733 -9.214 -8.516 1.00 91.62 97 TYR A CA 1
ATOM 745 C C . TYR A 1 97 ? 3.620 -10.204 -8.861 1.00 91.62 97 TYR A C 1
ATOM 747 O O . TYR A 1 97 ? 2.926 -10.682 -7.959 1.00 91.62 97 TYR A O 1
ATOM 755 N N . ARG A 1 98 ? 3.489 -10.595 -10.133 1.00 87.31 98 ARG A N 1
ATOM 756 C CA . ARG A 1 98 ? 2.528 -11.626 -10.546 1.00 87.31 98 ARG A CA 1
ATOM 757 C C . ARG A 1 98 ? 2.929 -13.026 -10.084 1.00 87.31 98 ARG A C 1
ATOM 759 O O . ARG A 1 98 ? 2.064 -13.805 -9.686 1.00 87.31 98 ARG A O 1
ATOM 766 N N . GLN A 1 99 ? 4.213 -13.361 -10.121 1.00 86.19 99 GLN A N 1
ATOM 767 C CA . GLN A 1 99 ? 4.705 -14.708 -9.813 1.00 86.19 99 GLN A CA 1
ATOM 768 C C . GLN A 1 99 ? 4.949 -14.938 -8.317 1.00 86.19 99 GLN A C 1
ATOM 770 O O . GLN A 1 99 ? 4.963 -16.081 -7.857 1.00 86.19 99 GLN A O 1
ATOM 775 N N . THR A 1 100 ? 5.088 -13.869 -7.537 1.00 89.62 100 THR A N 1
ATOM 776 C CA . THR A 1 100 ? 5.304 -13.970 -6.096 1.00 89.62 100 THR A CA 1
ATOM 777 C C . THR A 1 100 ? 3.997 -14.209 -5.349 1.00 89.62 100 THR A C 1
ATOM 779 O O . THR A 1 100 ? 3.015 -13.478 -5.492 1.00 89.62 100 THR A O 1
ATOM 782 N N . GLN A 1 101 ? 4.002 -15.228 -4.490 1.00 90.44 101 GLN A N 1
ATOM 783 C CA . GLN A 1 101 ? 2.909 -15.512 -3.568 1.00 90.44 101 GLN A CA 1
ATOM 784 C C . GLN A 1 101 ? 2.968 -14.543 -2.372 1.00 90.44 101 GLN A C 1
ATOM 786 O O . GLN A 1 101 ? 3.969 -14.550 -1.650 1.00 90.44 101 GLN A O 1
ATOM 791 N N . PRO A 1 102 ? 1.904 -13.764 -2.097 1.00 94.06 102 PRO A N 1
ATOM 792 C CA . PRO A 1 102 ? 1.842 -12.932 -0.901 1.00 94.06 102 PRO A CA 1
ATOM 793 C C . PRO A 1 102 ? 1.990 -13.759 0.382 1.00 94.06 102 PRO A C 1
ATOM 795 O O . PRO A 1 102 ? 1.393 -14.835 0.516 1.00 94.06 102 PRO A O 1
ATOM 798 N N . HIS A 1 103 ? 2.759 -13.247 1.341 1.00 96.56 103 HIS A N 1
ATOM 799 C CA . HIS A 1 103 ? 2.981 -13.900 2.628 1.00 96.56 103 HIS A CA 1
ATOM 800 C C . HIS A 1 103 ? 1.706 -13.959 3.502 1.00 96.56 103 HIS A C 1
ATOM 802 O O . HI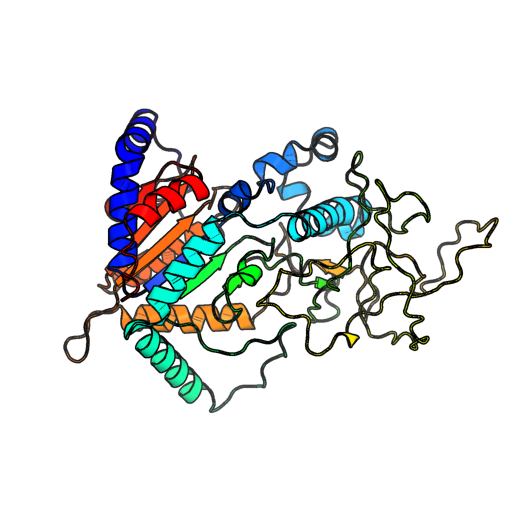S A 1 103 ? 0.772 -13.173 3.359 1.00 96.56 103 HIS A O 1
ATOM 808 N N . GLU A 1 104 ? 1.691 -14.843 4.506 1.00 97.44 104 GLU A N 1
ATOM 809 C CA . GLU A 1 104 ? 0.536 -15.109 5.398 1.00 97.44 104 GLU A CA 1
ATOM 810 C C . GLU A 1 104 ? 0.003 -13.870 6.158 1.00 97.44 104 GLU A C 1
ATOM 812 O O . GLU A 1 104 ? -1.125 -13.850 6.642 1.00 97.44 104 GLU A O 1
ATOM 817 N N . GLY A 1 105 ? 0.788 -12.796 6.247 1.00 98.19 105 GLY A N 1
ATOM 818 C CA . GLY A 1 105 ? 0.398 -11.573 6.957 1.00 98.19 105 GLY A CA 1
ATOM 819 C C . GLY A 1 105 ? -0.775 -10.850 6.294 1.00 98.19 105 GLY A C 1
ATOM 820 O O . GLY A 1 105 ? -1.604 -10.277 6.999 1.00 98.19 105 GLY A O 1
ATOM 821 N N . TYR A 1 106 ? -0.899 -10.950 4.968 1.00 98.06 106 TYR A N 1
ATOM 822 C CA . TYR A 1 106 ? -2.078 -10.486 4.241 1.00 98.06 106 TYR A CA 1
ATOM 823 C C . TYR A 1 106 ? -3.353 -11.199 4.718 1.00 98.06 106 TYR A C 1
ATOM 825 O O . TYR A 1 106 ? -4.373 -10.557 4.976 1.00 98.06 106 TYR A O 1
ATOM 833 N N . GLU A 1 107 ? -3.285 -12.520 4.914 1.00 97.12 107 GLU A N 1
ATOM 834 C CA . GLU A 1 107 ? -4.414 -13.318 5.394 1.00 97.12 107 GLU A CA 1
ATOM 835 C C . GLU A 1 107 ? -4.777 -12.986 6.849 1.00 97.12 107 GLU A C 1
ATOM 837 O O . GLU A 1 107 ? -5.960 -12.836 7.163 1.00 97.12 107 GLU A O 1
ATOM 842 N N . LEU A 1 108 ? -3.784 -12.800 7.728 1.00 98.06 108 LEU A N 1
ATOM 843 C CA . LEU A 1 108 ? -4.016 -12.375 9.116 1.00 98.06 108 LEU A CA 1
ATOM 844 C C . LEU A 1 108 ? -4.774 -11.042 9.172 1.00 98.06 108 LEU A C 1
ATOM 846 O O . LEU A 1 108 ? -5.804 -10.927 9.839 1.00 98.06 108 LEU A O 1
ATOM 850 N N . ILE A 1 109 ? -4.329 -10.046 8.404 1.00 98.44 109 ILE A N 1
ATOM 851 C CA . ILE A 1 109 ? -4.999 -8.743 8.346 1.00 98.44 109 ILE A CA 1
ATOM 852 C C . ILE A 1 109 ? -6.401 -8.887 7.740 1.00 98.44 109 ILE A C 1
ATOM 854 O O . ILE A 1 109 ? -7.348 -8.303 8.269 1.00 98.44 109 ILE A O 1
ATOM 858 N N . ALA A 1 110 ? -6.592 -9.704 6.699 1.00 97.81 110 ALA A N 1
ATOM 859 C CA . ALA A 1 110 ? -7.920 -9.976 6.144 1.00 97.81 110 ALA A CA 1
ATOM 860 C C . ALA A 1 110 ? -8.880 -10.573 7.194 1.00 97.81 110 ALA A C 1
ATOM 862 O O . ALA A 1 110 ? -10.067 -10.222 7.243 1.00 97.81 110 ALA A O 1
ATOM 863 N N . GLN A 1 111 ? -8.381 -11.428 8.092 1.00 97.44 111 GLN A N 1
ATOM 864 C CA . GLN A 1 111 ? -9.157 -11.938 9.224 1.00 97.44 111 GLN A CA 1
ATOM 865 C C . GLN A 1 111 ? -9.525 -10.816 10.208 1.00 97.44 111 GLN A C 1
ATOM 867 O O . GLN A 1 111 ? -10.695 -10.708 10.592 1.00 97.44 111 GLN A O 1
ATOM 872 N N . TRP A 1 112 ? -8.586 -9.937 10.566 1.00 97.94 112 TRP A N 1
ATOM 873 C CA . TRP A 1 112 ? -8.848 -8.796 11.457 1.00 97.94 112 TRP A CA 1
ATOM 874 C C . TRP A 1 112 ? -9.846 -7.806 10.842 1.00 97.94 112 TRP A C 1
ATOM 876 O O . TRP A 1 112 ? -10.813 -7.406 11.495 1.00 97.94 112 TRP A O 1
ATOM 886 N N . ARG A 1 113 ? -9.692 -7.498 9.551 1.00 97.31 113 ARG A N 1
ATOM 887 C CA . ARG A 1 113 ? -10.634 -6.721 8.732 1.00 97.31 113 ARG A CA 1
ATOM 888 C C . ARG A 1 113 ? -12.045 -7.294 8.808 1.00 97.31 113 ARG A C 1
ATOM 890 O O . ARG A 1 113 ? -13.009 -6.561 9.032 1.00 97.31 113 ARG A O 1
ATOM 897 N N . ASN A 1 114 ? -12.192 -8.613 8.689 1.00 96.81 114 ASN A N 1
ATOM 898 C CA . ASN A 1 114 ? -13.495 -9.274 8.781 1.00 96.81 114 ASN A CA 1
ATOM 899 C C . ASN A 1 114 ? -14.134 -9.157 10.171 1.00 96.81 114 ASN A C 1
ATOM 901 O O . ASN A 1 114 ? -15.363 -9.104 10.266 1.00 96.81 114 ASN A O 1
ATOM 905 N N . LEU A 1 115 ? -13.335 -9.105 11.242 1.00 96.00 115 LEU A N 1
ATOM 906 C CA . LEU A 1 115 ? -13.839 -8.825 12.588 1.00 96.00 115 LEU A CA 1
ATOM 907 C C . LEU A 1 115 ? -14.344 -7.380 12.687 1.00 96.00 115 LEU A C 1
ATOM 909 O O . LEU A 1 115 ? -15.479 -7.171 13.119 1.00 96.00 115 LEU A O 1
ATOM 913 N N . LYS A 1 116 ? -13.557 -6.403 12.217 1.00 97.25 116 LYS A N 1
ATOM 914 C CA . LYS A 1 116 ? -13.918 -4.973 12.239 1.00 97.25 116 LYS A CA 1
ATOM 915 C C . LYS A 1 116 ? -15.172 -4.673 11.433 1.00 97.25 116 LYS A C 1
ATOM 917 O O . LYS A 1 116 ? -16.073 -3.987 11.910 1.00 97.25 116 LYS A O 1
ATOM 922 N N . ASN A 1 117 ? -15.303 -5.267 10.254 1.00 97.38 117 ASN A N 1
ATOM 923 C CA . ASN A 1 117 ? -16.420 -4.994 9.355 1.00 97.38 117 ASN A CA 1
ATOM 924 C C . ASN A 1 117 ? -17.771 -5.590 9.773 1.00 97.38 117 ASN A C 1
ATOM 926 O O . ASN A 1 117 ? -18.791 -5.249 9.168 1.00 97.38 117 ASN A O 1
ATOM 930 N N . LYS A 1 118 ? -17.797 -6.425 10.820 1.00 95.75 118 LYS A N 1
ATOM 931 C CA . LYS A 1 118 ? -19.017 -6.985 11.428 1.00 95.75 118 LYS A CA 1
ATOM 932 C C . LYS A 1 118 ? -19.505 -6.194 12.652 1.00 95.75 118 LYS A C 1
ATOM 934 O O . LYS A 1 118 ? -20.404 -6.655 13.352 1.00 95.75 118 LYS A O 1
ATOM 939 N N . THR A 1 119 ? -18.914 -5.034 12.931 1.00 96.69 119 THR A N 1
ATOM 940 C CA . THR A 1 119 ? -19.234 -4.202 14.101 1.00 96.69 119 THR A CA 1
ATOM 941 C C . THR A 1 119 ? -20.284 -3.129 13.796 1.00 96.69 119 THR A C 1
ATOM 943 O O . THR A 1 119 ? -20.593 -2.830 12.641 1.00 96.69 119 THR A O 1
ATOM 946 N N . GLU A 1 120 ? -20.821 -2.512 14.850 1.00 96.81 120 GLU A N 1
ATOM 947 C CA . GLU A 1 120 ? -21.678 -1.327 14.732 1.00 96.81 120 GLU A CA 1
ATOM 948 C C . GLU A 1 120 ? -20.907 -0.109 14.191 1.00 96.81 120 GLU A C 1
ATOM 950 O O . GLU A 1 120 ? -21.470 0.683 13.438 1.00 96.81 120 GLU A O 1
ATOM 955 N N . ALA A 1 121 ? -19.608 0.010 14.491 1.00 97.31 121 ALA A N 1
ATOM 956 C CA . ALA A 1 121 ? -18.747 1.051 13.929 1.00 97.31 121 ALA A CA 1
ATOM 957 C C . ALA A 1 121 ? -18.723 1.001 12.394 1.00 97.31 121 ALA A C 1
ATOM 959 O O . ALA A 1 121 ? -18.935 2.018 11.737 1.00 97.31 121 ALA A O 1
ATOM 960 N N . ALA A 1 122 ? -18.590 -0.197 11.816 1.00 98.31 122 ALA A N 1
ATOM 961 C CA . ALA A 1 122 ? -18.616 -0.374 10.367 1.00 98.31 122 ALA A CA 1
ATOM 962 C C . ALA A 1 122 ? -19.953 0.051 9.737 1.00 98.31 122 ALA A C 1
ATOM 964 O O . ALA A 1 122 ? -19.972 0.565 8.621 1.00 98.31 122 ALA A O 1
ATOM 965 N N . LYS A 1 123 ? -21.083 -0.141 10.434 1.00 97.94 123 LYS A N 1
ATOM 966 C CA . LYS A 1 123 ? -22.390 0.346 9.961 1.00 97.94 123 LYS A CA 1
ATOM 967 C C . LYS A 1 123 ? -22.479 1.866 10.022 1.00 97.94 123 LYS A C 1
ATOM 969 O O . LYS A 1 123 ? -22.933 2.467 9.055 1.00 97.94 123 LYS A O 1
ATOM 974 N N . ARG A 1 124 ? -22.018 2.476 11.121 1.00 97.06 124 ARG A N 1
ATOM 975 C CA . ARG A 1 124 ? -21.983 3.939 11.291 1.00 97.06 124 ARG A CA 1
ATOM 976 C C . ARG A 1 124 ? -21.174 4.607 10.181 1.00 97.06 124 ARG A C 1
ATOM 978 O O . ARG A 1 124 ? -21.648 5.577 9.606 1.00 97.06 124 ARG A O 1
ATOM 985 N N . ILE A 1 125 ? -20.005 4.056 9.845 1.00 98.19 125 ILE A N 1
ATOM 986 C CA . ILE A 1 125 ? -19.148 4.579 8.770 1.00 98.19 125 ILE A CA 1
ATOM 987 C C . ILE A 1 125 ? -19.862 4.496 7.419 1.00 98.19 125 ILE A C 1
ATOM 989 O O . ILE A 1 125 ? -19.997 5.507 6.738 1.00 98.19 125 ILE A O 1
ATOM 993 N N . ARG A 1 126 ? -20.418 3.329 7.061 1.00 97.94 126 ARG A N 1
ATOM 994 C CA . ARG A 1 126 ? -21.173 3.179 5.803 1.00 97.94 126 ARG A CA 1
ATOM 995 C C . ARG A 1 126 ? -22.374 4.121 5.719 1.00 97.94 126 ARG A C 1
ATOM 997 O O . ARG A 1 126 ? -22.650 4.653 4.651 1.00 97.94 126 ARG A O 1
ATOM 1004 N N . GLN A 1 127 ? -23.081 4.338 6.829 1.00 96.75 127 GLN A N 1
ATOM 1005 C CA . GLN A 1 127 ? -24.200 5.284 6.898 1.00 96.75 127 GLN A CA 1
ATOM 1006 C C . GLN A 1 127 ? -23.743 6.733 6.714 1.00 96.75 127 GLN A C 1
ATOM 1008 O O . GLN A 1 127 ? -24.405 7.476 5.996 1.00 96.75 127 GLN A O 1
ATOM 1013 N N . ALA A 1 128 ? -22.625 7.124 7.330 1.00 96.06 128 ALA A N 1
ATOM 1014 C CA . ALA A 1 128 ? -22.050 8.454 7.160 1.00 96.06 128 ALA A CA 1
ATOM 1015 C C . ALA A 1 128 ? -21.650 8.700 5.697 1.00 96.06 128 ALA A C 1
ATOM 1017 O O . ALA A 1 128 ? -22.077 9.692 5.118 1.00 96.06 128 ALA A O 1
ATOM 1018 N N . ILE A 1 129 ? -20.949 7.749 5.068 1.00 96.00 129 ILE A N 1
ATOM 1019 C CA . ILE A 1 129 ? -20.576 7.833 3.646 1.00 96.00 129 ILE A CA 1
ATOM 1020 C C . ILE A 1 129 ? -21.824 7.915 2.755 1.00 96.00 129 ILE A C 1
ATOM 1022 O O . ILE A 1 129 ? -21.916 8.780 1.886 1.00 96.00 129 ILE A O 1
ATOM 1026 N N . ALA A 1 130 ? -22.818 7.049 2.982 1.00 94.81 130 ALA A N 1
ATOM 1027 C CA . ALA A 1 130 ? -24.057 7.054 2.205 1.00 94.81 130 ALA A CA 1
ATOM 1028 C C . ALA A 1 130 ? -24.821 8.382 2.330 1.00 94.81 130 ALA A C 1
ATOM 1030 O O . ALA A 1 130 ? -25.370 8.865 1.341 1.00 94.81 130 ALA A O 1
ATOM 1031 N N . LYS A 1 131 ? -24.831 8.984 3.526 1.00 92.94 131 LYS A N 1
ATOM 1032 C CA . LYS A 1 131 ? -25.428 10.300 3.764 1.00 92.94 131 LYS A CA 1
ATOM 1033 C C . LYS A 1 131 ? -24.703 11.386 2.964 1.00 92.94 131 LYS A C 1
ATOM 1035 O O . LYS A 1 131 ? -25.363 12.095 2.211 1.00 92.94 131 LYS A O 1
ATOM 1040 N N . THR A 1 132 ? -23.374 11.461 3.056 1.00 90.38 132 THR A N 1
ATOM 1041 C CA . THR A 1 132 ? -22.564 12.439 2.307 1.00 90.38 132 THR A CA 1
ATOM 1042 C C . THR A 1 132 ? -22.781 12.315 0.797 1.00 90.38 132 THR A C 1
ATOM 1044 O O . THR A 1 132 ? -23.005 13.311 0.114 1.00 90.38 132 THR A O 1
ATOM 1047 N N . ARG A 1 133 ? -22.799 11.086 0.263 1.00 90.19 133 ARG A N 1
ATOM 1048 C CA . ARG A 1 133 ? -23.065 10.842 -1.165 1.00 90.19 133 ARG A CA 1
ATOM 1049 C C . ARG A 1 133 ? -24.468 11.283 -1.589 1.00 90.19 133 ARG A C 1
ATOM 1051 O O . ARG A 1 133 ? -24.624 11.850 -2.666 1.00 90.19 133 ARG A O 1
ATOM 1058 N N . ALA A 1 134 ? -25.484 11.044 -0.757 1.00 88.50 134 ALA A N 1
ATOM 1059 C CA . ALA A 1 134 ? -26.852 11.481 -1.035 1.00 88.50 134 ALA A CA 1
ATOM 1060 C C . ALA A 1 134 ? -26.984 13.015 -1.057 1.00 88.50 134 ALA A C 1
ATOM 1062 O O . ALA A 1 134 ? -27.748 13.547 -1.858 1.00 88.50 134 ALA A O 1
ATOM 1063 N N . GLU A 1 135 ? -26.221 13.717 -0.216 1.00 85.31 135 GLU A N 1
ATOM 1064 C CA . GLU A 1 135 ? -26.155 15.184 -0.189 1.00 85.31 135 GLU A CA 1
ATOM 1065 C C . GLU A 1 135 ? -25.395 15.756 -1.403 1.00 85.31 135 GLU A C 1
ATOM 1067 O O . GLU A 1 135 ? -25.756 16.819 -1.901 1.00 85.31 135 GLU A O 1
ATOM 1072 N N . ALA A 1 136 ? -24.394 15.041 -1.929 1.00 80.06 136 ALA A N 1
ATOM 1073 C CA . ALA A 1 136 ? -23.621 15.449 -3.108 1.00 80.06 136 ALA A CA 1
ATOM 1074 C C . ALA A 1 136 ? -24.325 15.176 -4.457 1.00 80.06 136 ALA A C 1
ATOM 1076 O O . ALA A 1 136 ? -24.058 15.859 -5.447 1.00 80.06 136 ALA A O 1
ATOM 1077 N N . ALA A 1 137 ? -25.247 14.207 -4.512 1.00 65.62 137 ALA A N 1
ATOM 1078 C CA . ALA A 1 137 ? -25.925 13.764 -5.738 1.00 65.62 137 ALA A CA 1
ATOM 1079 C C . ALA A 1 137 ? -26.832 14.825 -6.404 1.00 65.62 137 ALA A C 1
ATOM 1081 O O . ALA A 1 137 ? -27.384 14.581 -7.476 1.00 65.62 137 ALA A O 1
ATOM 1082 N N . THR A 1 138 ? -26.976 16.018 -5.822 1.00 57.44 138 THR A N 1
ATOM 1083 C CA . THR A 1 138 ? -27.723 17.139 -6.412 1.00 57.44 138 THR A CA 1
ATOM 1084 C C . THR A 1 138 ? -26.953 17.924 -7.489 1.00 57.44 138 THR A C 1
ATOM 1086 O O . THR A 1 138 ? -27.436 18.976 -7.905 1.00 57.44 138 THR A O 1
ATOM 1089 N N . GLY A 1 139 ? -25.792 17.452 -7.975 1.00 53.50 139 GLY A N 1
ATOM 1090 C CA . GLY A 1 139 ? -25.064 18.171 -9.034 1.00 53.50 139 GLY A CA 1
ATOM 1091 C C . GLY A 1 139 ? -23.794 17.558 -9.645 1.00 53.50 139 GLY A C 1
ATOM 1092 O O . GLY A 1 139 ? -23.003 18.330 -10.180 1.00 53.50 139 GLY A O 1
ATOM 1093 N N . SER A 1 140 ? -23.552 16.241 -9.599 1.00 48.56 140 SER A N 1
ATOM 1094 C CA . SER A 1 140 ? -22.303 15.650 -10.124 1.00 48.56 140 SER A CA 1
ATOM 1095 C C . SER A 1 140 ? -22.427 14.970 -11.499 1.00 48.56 140 SER A C 1
ATOM 1097 O O . SER A 1 140 ? -23.410 14.300 -11.820 1.00 48.56 140 SER A O 1
ATOM 1099 N N . THR A 1 141 ? -21.386 15.166 -12.313 1.00 41.28 141 THR A N 1
ATOM 1100 C CA . THR A 1 141 ? -21.080 14.501 -13.592 1.00 41.28 141 THR A CA 1
ATOM 1101 C C . THR A 1 141 ? -20.879 12.987 -13.381 1.00 41.28 141 THR A C 1
ATOM 1103 O O . THR A 1 141 ? -20.473 12.592 -12.285 1.00 41.28 141 THR A O 1
ATOM 1106 N N . PRO A 1 142 ? -21.147 12.118 -14.378 1.00 45.59 142 PRO A N 1
ATOM 1107 C CA . PRO A 1 142 ? -21.025 10.672 -14.212 1.00 45.59 142 PRO A CA 1
ATOM 1108 C C . PRO A 1 142 ? -19.592 10.263 -13.870 1.00 45.59 142 PRO A C 1
ATOM 1110 O O . PRO A 1 142 ? -18.635 10.837 -14.386 1.00 45.59 142 PRO A O 1
ATOM 1113 N N . ILE A 1 143 ? -19.486 9.235 -13.033 1.00 49.09 143 ILE A N 1
ATOM 1114 C CA . ILE A 1 143 ? -18.248 8.536 -12.682 1.00 49.09 143 ILE A CA 1
ATOM 1115 C C . ILE A 1 143 ? -17.588 8.016 -13.968 1.00 49.09 143 ILE A C 1
ATOM 1117 O O . ILE A 1 143 ? -18.262 7.387 -14.790 1.00 49.09 143 ILE A O 1
ATOM 1121 N N . VAL A 1 144 ? -16.289 8.274 -14.145 1.00 56.78 144 VAL A N 1
ATOM 1122 C CA . VAL A 1 144 ? -15.487 7.607 -15.175 1.00 56.78 144 VAL A CA 1
ATOM 1123 C C . VAL A 1 144 ? -15.379 6.137 -14.769 1.00 56.78 144 VAL A C 1
ATOM 1125 O O . VAL A 1 144 ? -15.088 5.809 -13.625 1.00 56.78 144 VAL A O 1
ATOM 1128 N N . GLU A 1 145 ? -15.715 5.229 -15.680 1.00 66.00 145 GLU A N 1
ATOM 1129 C CA . GLU A 1 145 ? -15.733 3.795 -15.393 1.00 66.00 145 GLU A CA 1
ATOM 1130 C C . GLU A 1 145 ? -14.310 3.309 -15.054 1.00 66.00 145 GLU A C 1
ATOM 1132 O O . GLU A 1 145 ? -13.439 3.270 -15.932 1.00 66.00 145 GLU A O 1
ATOM 1137 N N . GLU A 1 146 ? -14.074 2.970 -13.778 1.00 74.06 146 GLU A N 1
ATOM 1138 C CA . GLU A 1 146 ? -12.813 2.391 -13.302 1.00 74.06 146 GLU A CA 1
ATOM 1139 C C . GLU A 1 146 ? -12.409 1.166 -14.141 1.00 74.06 146 GLU A C 1
ATOM 1141 O O . GLU A 1 146 ? -13.265 0.426 -14.635 1.00 74.06 146 GLU A O 1
ATOM 1146 N N . PRO A 1 147 ? -11.102 0.875 -14.268 1.00 72.38 147 PRO A N 1
ATOM 1147 C CA . PRO A 1 147 ? -10.616 -0.257 -15.061 1.00 72.38 147 PRO A CA 1
ATOM 1148 C C . PRO A 1 147 ? -10.952 -1.638 -14.456 1.00 72.38 147 PRO A C 1
ATOM 1150 O O . PRO A 1 147 ? -10.561 -2.664 -15.014 1.00 72.38 147 PRO A O 1
ATOM 1153 N N . TYR A 1 148 ? -11.652 -1.686 -13.322 1.00 78.50 148 TYR A N 1
ATOM 1154 C CA . TYR A 1 148 ? -12.149 -2.888 -12.656 1.00 78.50 148 TYR A CA 1
ATOM 1155 C C . TYR A 1 148 ? -13.451 -2.572 -11.907 1.00 78.50 148 TYR A C 1
ATOM 1157 O O . TYR A 1 148 ? -13.745 -1.428 -11.566 1.00 78.50 148 TYR A O 1
ATOM 1165 N N . THR A 1 149 ? -14.248 -3.604 -11.633 1.00 79.44 149 THR A N 1
ATOM 1166 C CA . THR A 1 149 ? -15.528 -3.445 -10.934 1.0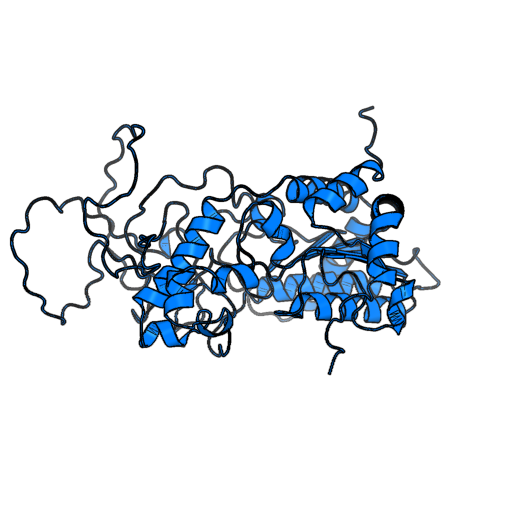0 79.44 149 THR A CA 1
ATOM 1167 C C . THR A 1 149 ? -15.323 -3.142 -9.453 1.00 79.44 149 THR A C 1
ATOM 1169 O O . THR A 1 149 ? -14.645 -3.890 -8.751 1.00 79.44 149 THR A O 1
ATOM 1172 N N . VAL A 1 150 ? -15.997 -2.103 -8.956 1.00 84.88 150 VAL A N 1
ATOM 1173 C CA . VAL A 1 150 ? -16.076 -1.784 -7.527 1.00 84.88 150 VAL A CA 1
ATOM 1174 C C . VAL A 1 150 ? -17.517 -1.926 -7.060 1.00 84.88 150 VAL A C 1
ATOM 1176 O O . VAL A 1 150 ? -18.419 -1.255 -7.558 1.00 84.88 150 VAL A O 1
ATOM 1179 N N . SER A 1 151 ? -17.749 -2.812 -6.092 1.00 81.25 151 SER A N 1
ATOM 1180 C CA . SER A 1 151 ? -19.084 -3.078 -5.559 1.00 81.25 151 SER A CA 1
ATOM 1181 C C . SER A 1 151 ? -19.074 -2.991 -4.039 1.00 81.25 151 SER A C 1
ATOM 1183 O O . SER A 1 151 ? -18.806 -3.978 -3.361 1.00 81.25 151 SER A O 1
ATOM 1185 N N . GLY A 1 152 ? -19.411 -1.828 -3.484 1.00 88.81 152 GLY A N 1
ATOM 1186 C CA . GLY A 1 152 ? -19.590 -1.712 -2.042 1.00 88.81 152 GLY A CA 1
ATOM 1187 C C . GLY A 1 152 ? -19.257 -0.350 -1.460 1.00 88.81 152 GLY A C 1
ATOM 1188 O O . GLY A 1 152 ? -19.224 0.683 -2.128 1.00 88.81 152 GLY A O 1
ATOM 1189 N N . THR A 1 153 ? -19.076 -0.349 -0.146 1.00 94.75 153 THR A N 1
ATOM 1190 C CA . THR A 1 153 ? -18.640 0.811 0.630 1.00 94.75 153 THR A CA 1
ATOM 1191 C C . THR A 1 153 ? -17.839 0.307 1.822 1.00 94.75 153 THR A C 1
ATOM 1193 O O . THR A 1 153 ? -18.309 -0.573 2.564 1.00 94.75 153 THR A O 1
ATOM 1196 N N . ALA A 1 154 ? -16.643 0.868 1.998 1.00 97.19 154 ALA A N 1
ATOM 1197 C CA . ALA A 1 154 ? -15.751 0.531 3.095 1.00 97.19 154 ALA A CA 1
ATOM 1198 C C . ALA A 1 154 ? -16.450 0.632 4.457 1.00 97.19 154 ALA A C 1
ATOM 1200 O O . ALA A 1 154 ? -17.289 1.503 4.701 1.00 97.19 154 ALA A O 1
ATOM 1201 N N . GLY A 1 155 ? -16.124 -0.312 5.341 1.00 98.00 155 GLY A N 1
ATOM 1202 C CA . GLY A 1 155 ? -16.611 -0.322 6.717 1.00 98.00 155 GLY A CA 1
ATOM 1203 C C . GLY A 1 155 ? -15.589 0.257 7.691 1.00 98.00 155 GLY A C 1
ATOM 1204 O O . GLY A 1 155 ? -15.078 1.353 7.511 1.00 98.00 155 GLY A O 1
ATOM 1205 N N . ALA A 1 156 ? -15.289 -0.491 8.748 1.00 98.56 156 ALA A N 1
ATOM 1206 C CA . ALA A 1 156 ? -14.343 -0.095 9.791 1.00 98.56 156 ALA A CA 1
ATOM 1207 C C . ALA A 1 156 ? -12.891 -0.515 9.491 1.00 98.56 156 ALA A C 1
ATOM 1209 O O . ALA A 1 156 ? -12.070 -0.635 10.402 1.00 98.56 156 ALA A O 1
ATOM 1210 N N . PHE A 1 157 ? -12.588 -0.773 8.222 1.00 98.81 157 PHE A N 1
ATOM 1211 C CA . PHE A 1 157 ? -11.255 -1.084 7.731 1.00 98.81 157 PHE A CA 1
ATOM 1212 C C . PHE A 1 157 ? -10.999 -0.349 6.418 1.00 98.81 157 PHE A C 1
ATOM 1214 O O . PHE A 1 157 ? -11.912 -0.239 5.599 1.00 98.81 157 PHE A O 1
ATOM 1221 N N . PHE A 1 158 ? -9.758 0.091 6.226 1.00 98.81 158 PHE A N 1
ATOM 1222 C CA . PHE A 1 158 ? -9.243 0.581 4.949 1.00 98.81 158 PHE A CA 1
ATOM 1223 C C . PHE A 1 158 ? -7.745 0.284 4.857 1.00 98.81 158 PHE A C 1
ATOM 1225 O O . PHE A 1 158 ? -7.051 0.275 5.877 1.00 98.81 158 PHE A O 1
ATOM 1232 N N . SER A 1 159 ? -7.246 0.058 3.647 1.00 98.69 159 SER A N 1
ATOM 1233 C CA . SER A 1 159 ? -5.828 -0.073 3.332 1.00 98.69 159 SER A CA 1
ATOM 1234 C C . SER A 1 159 ? -5.359 1.130 2.519 1.00 98.69 159 SER A C 1
ATOM 1236 O O . SER A 1 159 ? -5.943 1.460 1.492 1.00 98.69 159 SER A O 1
ATOM 1238 N N . PHE A 1 160 ? -4.298 1.778 2.984 1.00 98.75 160 PHE A N 1
ATOM 1239 C CA . PHE A 1 160 ? -3.589 2.844 2.292 1.00 98.75 160 PHE A CA 1
ATOM 1240 C C . PHE A 1 160 ? -2.145 2.389 2.075 1.00 98.75 160 PHE A C 1
ATOM 1242 O O . PHE A 1 160 ? -1.391 2.205 3.031 1.00 98.75 160 PHE A O 1
ATOM 1249 N N . THR A 1 161 ? -1.746 2.176 0.829 1.00 98.50 161 THR A N 1
ATOM 1250 C CA . THR A 1 161 ? -0.455 1.566 0.504 1.00 98.50 161 THR A CA 1
ATOM 1251 C C . THR A 1 161 ? 0.292 2.366 -0.551 1.00 98.50 161 THR A C 1
ATOM 1253 O O . THR A 1 161 ? -0.312 2.908 -1.472 1.00 98.50 161 THR A O 1
ATOM 1256 N N . SER A 1 162 ? 1.617 2.429 -0.423 1.00 97.06 162 SER A N 1
ATOM 1257 C CA . SER A 1 162 ? 2.512 2.879 -1.499 1.00 97.06 162 SER A CA 1
ATOM 1258 C C . SER A 1 162 ? 3.026 1.726 -2.361 1.00 97.06 162 SER A C 1
ATOM 1260 O O . SER A 1 162 ? 3.816 1.953 -3.271 1.00 97.06 162 SER A O 1
ATOM 1262 N N . ASN A 1 163 ? 2.676 0.482 -2.026 1.00 96.31 163 ASN A N 1
ATOM 1263 C CA . ASN A 1 163 ? 3.107 -0.666 -2.815 1.00 96.31 163 ASN A CA 1
ATOM 1264 C C . ASN A 1 163 ? 2.379 -0.665 -4.148 1.00 96.31 163 ASN A C 1
ATOM 1266 O O . ASN A 1 163 ? 1.175 -0.437 -4.195 1.00 96.31 163 ASN A O 1
ATOM 1270 N N . VAL A 1 164 ? 3.131 -0.969 -5.197 1.00 95.69 164 VAL A N 1
ATOM 1271 C CA . VAL A 1 164 ? 2.654 -1.006 -6.582 1.00 95.69 164 VAL A CA 1
ATOM 1272 C C . VAL A 1 164 ? 2.469 -2.447 -7.083 1.00 95.69 164 VAL A C 1
ATOM 1274 O O . VAL A 1 164 ? 2.252 -2.665 -8.271 1.00 95.69 164 VAL A O 1
ATOM 1277 N N . ASP A 1 165 ? 2.579 -3.429 -6.181 1.00 94.88 165 ASP A N 1
ATOM 1278 C CA . ASP A 1 165 ? 2.552 -4.872 -6.463 1.00 94.88 165 ASP A CA 1
ATOM 1279 C C . ASP A 1 165 ? 1.145 -5.455 -6.674 1.00 94.88 165 ASP A C 1
ATOM 1281 O O . ASP A 1 165 ? 1.016 -6.598 -7.112 1.00 94.88 165 ASP A O 1
ATOM 1285 N N . ALA A 1 166 ? 0.093 -4.685 -6.375 1.00 93.94 166 ALA A N 1
ATOM 1286 C CA . ALA A 1 166 ? -1.308 -5.098 -6.436 1.00 93.94 166 ALA A CA 1
ATOM 1287 C C . ALA A 1 166 ? -1.690 -6.295 -5.531 1.00 93.94 166 ALA A C 1
ATOM 1289 O O . ALA A 1 166 ? -2.815 -6.797 -5.614 1.00 93.94 166 ALA A O 1
ATOM 1290 N N . HIS A 1 167 ? -0.824 -6.736 -4.605 1.00 94.81 167 HIS A N 1
ATOM 1291 C CA . HIS A 1 167 ? -1.097 -7.871 -3.702 1.00 94.81 167 HIS A CA 1
ATOM 1292 C C . HIS A 1 167 ? -2.261 -7.591 -2.747 1.00 94.81 167 HIS A C 1
ATOM 1294 O O . HIS A 1 167 ? -2.935 -8.521 -2.298 1.00 94.81 167 HIS A O 1
ATOM 1300 N N . MET A 1 168 ? -2.570 -6.320 -2.467 1.00 96.12 168 MET A N 1
ATOM 1301 C CA . MET A 1 168 ? -3.758 -5.956 -1.686 1.00 96.12 168 MET A CA 1
ATOM 1302 C C . MET A 1 168 ? -5.048 -6.497 -2.315 1.00 96.12 168 MET A C 1
ATOM 1304 O O . MET A 1 168 ? -5.910 -7.009 -1.599 1.00 96.12 168 MET A O 1
ATOM 1308 N N . PHE A 1 169 ? -5.167 -6.488 -3.642 1.00 93.75 169 PHE A N 1
ATOM 1309 C CA . PHE A 1 169 ? -6.362 -6.977 -4.334 1.00 93.75 169 PHE A CA 1
ATOM 1310 C C . PHE A 1 169 ? -6.488 -8.507 -4.372 1.00 93.75 169 PHE A C 1
ATOM 1312 O O . PHE A 1 169 ? -7.498 -9.041 -4.841 1.00 93.75 169 PHE A O 1
ATOM 1319 N N . ASP A 1 170 ? -5.514 -9.245 -3.841 1.00 91.56 170 ASP A N 1
ATOM 1320 C CA . ASP A 1 170 ? -5.665 -10.681 -3.597 1.00 91.56 170 ASP A CA 1
ATOM 1321 C C . ASP A 1 170 ? -6.555 -10.943 -2.366 1.00 91.56 170 ASP A C 1
ATOM 1323 O O . ASP A 1 170 ? -7.260 -11.955 -2.302 1.00 91.56 170 ASP A O 1
ATOM 1327 N N . PHE A 1 171 ? -6.569 -10.013 -1.400 1.00 94.62 171 PHE A N 1
ATOM 1328 C CA . PHE A 1 171 ? -7.173 -10.210 -0.075 1.00 94.62 171 PHE A CA 1
ATOM 1329 C C . PHE A 1 171 ? -8.260 -9.198 0.291 1.00 94.62 171 PHE A C 1
ATOM 1331 O O . PHE A 1 171 ? -9.141 -9.532 1.092 1.00 94.62 171 PHE A O 1
ATOM 1338 N N . PHE A 1 172 ? -8.226 -7.998 -0.288 1.00 95.69 172 PHE A N 1
ATOM 1339 C CA . PHE A 1 172 ? -9.097 -6.884 0.077 1.00 95.69 172 PHE A CA 1
ATOM 1340 C C . PHE A 1 172 ? -9.930 -6.405 -1.118 1.00 95.69 172 PHE A C 1
ATOM 1342 O O . PHE A 1 172 ? -9.402 -6.306 -2.226 1.00 95.69 172 PHE A O 1
ATOM 1349 N N . PRO A 1 173 ? -11.223 -6.099 -0.909 1.00 94.50 173 PRO A N 1
ATOM 1350 C CA . PRO A 1 173 ? -12.080 -5.561 -1.954 1.00 94.50 173 PRO A CA 1
ATOM 1351 C C . PRO A 1 173 ? -11.677 -4.121 -2.327 1.00 94.50 173 PRO A C 1
ATOM 1353 O O . PRO A 1 173 ? -11.201 -3.379 -1.462 1.00 94.50 173 PRO A O 1
ATOM 1356 N N . PRO A 1 174 ? -11.865 -3.699 -3.588 1.00 93.62 174 PRO A N 1
ATOM 1357 C CA . PRO A 1 174 ? -11.302 -2.454 -4.105 1.00 93.62 174 PRO A CA 1
ATOM 1358 C C . PRO A 1 174 ? -11.931 -1.196 -3.498 1.00 93.62 174 PRO A C 1
ATOM 1360 O O . PRO A 1 174 ? -11.317 -0.131 -3.506 1.00 93.62 174 PRO A O 1
ATOM 1363 N N . GLU A 1 175 ? -13.127 -1.294 -2.911 1.00 94.69 175 GLU A N 1
ATOM 1364 C CA . GLU A 1 175 ? -13.717 -0.193 -2.150 1.00 94.69 175 GLU A CA 1
ATOM 1365 C C . GLU A 1 175 ? -12.988 0.116 -0.827 1.00 94.69 175 GLU A C 1
ATOM 1367 O O . GLU A 1 175 ? -13.297 1.131 -0.210 1.00 94.69 175 GLU A O 1
ATOM 1372 N N . GLU A 1 176 ? -12.055 -0.738 -0.386 1.00 97.19 176 GLU A N 1
ATOM 1373 C CA . GLU A 1 176 ? -11.278 -0.603 0.859 1.00 97.19 176 GLU A CA 1
ATOM 1374 C C . GLU A 1 176 ? -9.771 -0.419 0.623 1.00 97.19 176 GLU A C 1
ATOM 1376 O O . GLU A 1 176 ? -8.999 -0.498 1.579 1.00 97.19 176 GLU A O 1
ATOM 1381 N N . VAL A 1 177 ? -9.331 -0.210 -0.620 1.00 97.50 177 VAL A N 1
ATOM 1382 C CA . VAL A 1 177 ? -7.909 -0.102 -0.975 1.00 97.50 177 VAL A CA 1
ATOM 1383 C C . VAL A 1 177 ? -7.636 1.234 -1.657 1.00 97.50 177 VAL A C 1
ATOM 1385 O O . VAL A 1 177 ? -8.348 1.637 -2.576 1.00 97.50 177 VAL A O 1
ATOM 1388 N N . ARG A 1 178 ? -6.572 1.903 -1.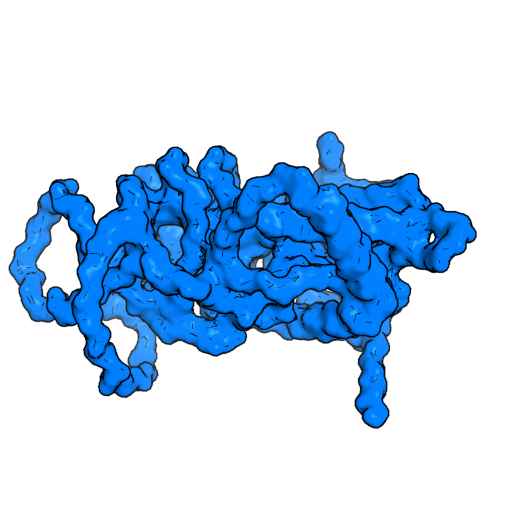210 1.00 97.44 178 ARG A N 1
ATOM 1389 C CA . ARG A 1 178 ? -5.960 3.055 -1.867 1.00 97.44 178 ARG A CA 1
ATOM 1390 C C . ARG A 1 178 ? -4.483 2.777 -2.104 1.00 97.44 178 ARG A C 1
ATOM 1392 O O . ARG A 1 178 ? -3.693 2.788 -1.161 1.00 97.44 178 ARG A O 1
ATOM 1399 N N . GLU A 1 179 ? -4.113 2.592 -3.361 1.00 97.19 179 GLU A N 1
ATOM 1400 C CA . GLU A 1 179 ? -2.718 2.542 -3.798 1.00 97.19 179 GLU A CA 1
ATOM 1401 C C . GLU A 1 179 ? -2.278 3.946 -4.201 1.00 97.19 179 GLU A C 1
ATOM 1403 O O . GLU A 1 179 ? -2.550 4.406 -5.307 1.00 97.19 179 GLU A O 1
ATOM 1408 N N . CYS A 1 180 ? -1.637 4.674 -3.287 1.00 96.81 180 CYS A N 1
ATOM 1409 C CA . CYS A 1 180 ? -1.364 6.102 -3.461 1.00 96.81 180 CYS A CA 1
ATOM 1410 C C . CYS A 1 180 ? -0.310 6.429 -4.525 1.00 96.81 180 CYS A C 1
ATOM 1412 O O . CYS A 1 180 ? -0.098 7.603 -4.818 1.00 96.81 180 CYS A O 1
ATOM 1414 N N . HIS A 1 181 ? 0.364 5.413 -5.066 1.00 96.19 181 HIS A N 1
ATOM 1415 C CA . HIS A 1 181 ? 1.352 5.532 -6.139 1.00 96.19 181 HIS A CA 1
ATOM 1416 C C . HIS A 1 181 ? 0.962 4.732 -7.384 1.00 96.19 181 HIS A C 1
ATOM 1418 O O . HIS A 1 181 ? 1.796 4.584 -8.268 1.00 96.19 181 HIS A O 1
ATOM 1424 N N . GLY A 1 182 ? -0.277 4.231 -7.464 1.00 95.38 182 GLY A N 1
ATOM 1425 C CA . GLY A 1 182 ? -0.722 3.341 -8.537 1.00 95.38 182 GLY A CA 1
ATOM 1426 C C . GLY A 1 182 ? -0.182 1.914 -8.405 1.00 95.38 182 GLY A C 1
ATOM 1427 O O . GLY A 1 182 ? 0.252 1.513 -7.327 1.00 95.38 182 GLY A O 1
ATOM 1428 N N . ASN A 1 183 ? -0.221 1.135 -9.490 1.00 94.56 183 ASN A N 1
ATOM 1429 C CA . ASN A 1 183 ? 0.237 -0.259 -9.502 1.00 94.56 183 ASN A CA 1
ATOM 1430 C C . ASN A 1 183 ? 0.677 -0.732 -10.899 1.00 94.56 183 ASN A C 1
ATOM 1432 O O . ASN A 1 183 ? 0.429 -0.060 -11.899 1.00 94.56 183 ASN A O 1
ATOM 1436 N N . VAL A 1 184 ? 1.317 -1.904 -10.967 1.00 92.06 184 VAL A N 1
ATOM 1437 C CA . VAL A 1 184 ? 1.807 -2.506 -12.224 1.00 92.06 184 VAL A CA 1
ATOM 1438 C C . VAL A 1 184 ? 0.711 -3.134 -13.098 1.00 92.06 184 VAL A C 1
ATOM 1440 O O . VAL A 1 184 ? 0.942 -3.421 -14.272 1.00 92.06 184 VAL A O 1
ATOM 1443 N N . GLU A 1 185 ? -0.477 -3.374 -12.546 1.00 90.50 185 GLU A N 1
ATOM 1444 C CA . GLU A 1 185 ? -1.609 -3.982 -13.255 1.00 90.50 185 GLU A CA 1
ATOM 1445 C C . GLU A 1 185 ? -2.366 -2.963 -14.111 1.00 90.50 185 GLU A C 1
ATOM 1447 O O . GLU A 1 185 ? -3.059 -3.341 -15.056 1.00 90.50 185 GLU A O 1
ATOM 1452 N N . LEU A 1 186 ? -2.226 -1.675 -13.804 1.00 91.31 186 LEU A N 1
ATOM 1453 C CA . LEU A 1 186 ? -2.807 -0.565 -14.542 1.00 91.31 186 LEU A CA 1
ATOM 1454 C C . LEU A 1 186 ? -1.747 0.134 -15.388 1.00 91.31 186 LEU A C 1
ATOM 1456 O O . LEU A 1 186 ? -0.604 0.295 -14.979 1.00 91.31 186 LEU A O 1
ATOM 1460 N N . TRP A 1 187 ? -2.141 0.557 -16.580 1.00 91.88 187 TRP A N 1
ATOM 1461 C CA . TRP A 1 187 ? -1.278 1.123 -17.608 1.00 91.88 187 TRP A CA 1
ATOM 1462 C C . TRP A 1 187 ? -1.920 2.366 -18.207 1.00 91.88 187 TRP A C 1
ATOM 1464 O O . TRP A 1 187 ? -3.141 2.469 -18.281 1.00 91.88 187 TRP A O 1
ATOM 1474 N N . GLN A 1 188 ? -1.091 3.297 -18.660 1.00 92.19 188 GLN A N 1
ATOM 1475 C CA . GLN A 1 188 ? -1.503 4.566 -19.253 1.00 92.19 188 GLN A CA 1
ATOM 1476 C C . GLN A 1 188 ? -0.588 4.940 -20.423 1.00 92.19 188 GLN A C 1
ATOM 1478 O O . GLN A 1 188 ? 0.501 4.384 -20.591 1.00 92.19 188 GLN A O 1
ATOM 1483 N N . CYS A 1 189 ? -1.015 5.903 -21.238 1.00 91.75 189 CYS A N 1
ATOM 1484 C CA . CYS A 1 189 ? -0.152 6.481 -22.264 1.00 91.75 189 CYS A CA 1
ATOM 1485 C C . CYS A 1 189 ? 1.025 7.231 -21.613 1.00 91.75 189 CYS A C 1
ATOM 1487 O O . CYS A 1 189 ? 0.841 7.880 -20.580 1.00 91.75 189 CYS A O 1
ATOM 1489 N N . SER A 1 190 ? 2.218 7.171 -22.216 1.00 90.94 190 SER A N 1
ATOM 1490 C CA . SER A 1 190 ? 3.356 8.005 -21.802 1.00 90.94 190 SER A CA 1
ATOM 1491 C C . SER A 1 190 ? 3.223 9.458 -22.268 1.00 90.94 190 SER A C 1
ATOM 1493 O O . SER A 1 190 ? 3.647 10.373 -21.570 1.00 90.94 190 SER A O 1
ATOM 1495 N N . ALA A 1 191 ? 2.594 9.679 -23.424 1.00 87.50 191 ALA A N 1
ATOM 1496 C CA . ALA A 1 191 ? 2.264 11.005 -23.932 1.00 87.50 191 ALA A CA 1
ATOM 1497 C C . ALA A 1 191 ? 0.925 11.515 -23.354 1.00 87.50 191 ALA A C 1
ATOM 1499 O O . ALA A 1 191 ? 0.003 10.714 -23.170 1.00 87.50 191 ALA A O 1
ATOM 1500 N N . PRO A 1 192 ? 0.740 12.838 -23.172 1.00 85.56 192 PRO A N 1
ATOM 1501 C CA . PRO A 1 192 ? -0.513 13.436 -22.698 1.00 85.56 192 PRO A CA 1
ATOM 1502 C C . PRO A 1 192 ? -1.595 13.471 -23.799 1.00 85.56 192 PRO A C 1
ATOM 1504 O O . PRO A 1 192 ? -2.232 14.495 -24.033 1.00 85.56 192 PRO A O 1
ATOM 1507 N N . CYS A 1 193 ? -1.780 12.365 -24.526 1.00 85.19 193 CYS A N 1
ATOM 1508 C CA . CYS A 1 193 ? -2.756 12.267 -25.612 1.00 85.19 193 CYS A CA 1
ATOM 1509 C C . CYS A 1 193 ? -4.169 11.930 -25.113 1.00 85.19 193 CYS A C 1
ATOM 1511 O O . CYS A 1 193 ? -5.150 12.380 -25.697 1.00 85.19 193 CYS A O 1
ATOM 1513 N N . CYS A 1 194 ? -4.276 11.157 -24.029 1.00 82.50 194 CYS A N 1
ATOM 1514 C CA . CYS A 1 194 ? -5.534 10.682 -23.466 1.00 82.50 194 CYS A CA 1
ATOM 1515 C C . CYS A 1 194 ? -5.403 10.490 -21.952 1.00 82.50 194 CYS A C 1
ATOM 1517 O O . CYS A 1 194 ? -4.308 10.247 -21.452 1.00 82.50 194 CYS A O 1
ATOM 1519 N N . GLN A 1 195 ? -6.531 10.523 -21.244 1.00 82.88 195 GLN A N 1
ATOM 1520 C CA . GLN A 1 195 ? -6.609 10.272 -19.798 1.00 82.88 195 GLN A CA 1
ATOM 1521 C C . GLN A 1 195 ? -7.069 8.835 -19.482 1.00 82.88 195 GLN A C 1
ATOM 1523 O O . GLN A 1 195 ? -7.733 8.581 -18.484 1.00 82.88 195 GLN A O 1
ATOM 1528 N N . GLN A 1 196 ? -6.805 7.891 -20.391 1.00 80.88 196 GLN A N 1
ATOM 1529 C CA . GLN A 1 196 ? -7.269 6.515 -20.244 1.00 80.88 196 GLN A CA 1
ATOM 1530 C C . GLN A 1 196 ? -6.284 5.676 -19.431 1.00 80.88 196 GLN A C 1
ATOM 1532 O O . GLN A 1 196 ? -5.077 5.708 -19.676 1.00 80.88 196 GLN A O 1
ATOM 1537 N N . ILE A 1 197 ? -6.842 4.877 -18.519 1.00 86.31 197 ILE A N 1
ATOM 1538 C CA . ILE A 1 197 ? -6.144 3.817 -17.796 1.00 86.31 197 ILE A CA 1
ATOM 1539 C C . ILE A 1 197 ? -6.687 2.462 -18.271 1.00 86.31 197 ILE A C 1
ATOM 1541 O O . ILE A 1 197 ? -7.901 2.269 -18.428 1.00 86.31 197 ILE A O 1
ATOM 1545 N N . TRP A 1 198 ? -5.784 1.513 -18.496 1.00 83.75 198 TRP A N 1
ATOM 1546 C CA . TRP A 1 198 ? -6.085 0.161 -18.959 1.00 83.75 198 TRP A CA 1
ATOM 1547 C C . TRP A 1 198 ? -5.518 -0.869 -17.991 1.00 83.75 198 TRP A C 1
ATOM 1549 O O . TRP A 1 198 ? -4.410 -0.712 -17.496 1.00 83.75 198 TRP A O 1
ATOM 1559 N N . ARG A 1 199 ? -6.249 -1.956 -17.746 1.00 84.69 199 ARG A N 1
ATOM 1560 C CA . ARG A 1 199 ? -5.742 -3.083 -16.957 1.00 84.69 199 ARG A CA 1
ATOM 1561 C C . ARG A 1 199 ? -5.007 -4.055 -17.868 1.00 84.69 199 ARG A C 1
ATOM 1563 O O . ARG A 1 199 ? -5.578 -4.448 -18.880 1.00 84.69 199 ARG A O 1
ATOM 1570 N N . ALA A 1 200 ? -3.789 -4.453 -17.524 1.00 83.31 200 ALA A N 1
ATOM 1571 C CA . ALA A 1 200 ? -3.032 -5.429 -18.297 1.00 83.31 200 ALA A CA 1
ATOM 1572 C C . ALA A 1 200 ? -3.774 -6.786 -18.376 1.00 83.31 200 ALA A C 1
ATOM 1574 O O . ALA A 1 200 ? -4.442 -7.186 -17.409 1.00 83.31 200 ALA A O 1
ATOM 1575 N N . PRO A 1 201 ? -3.650 -7.526 -19.495 1.00 78.88 201 PRO A N 1
ATOM 1576 C CA . PRO A 1 201 ? -4.181 -8.885 -19.615 1.00 78.88 201 PRO A CA 1
ATOM 1577 C C . PRO A 1 201 ? -3.642 -9.798 -18.509 1.00 78.88 201 PRO A C 1
ATOM 1579 O O . PRO A 1 201 ? -2.481 -9.676 -18.104 1.00 78.88 201 PRO A O 1
ATOM 1582 N N . ALA A 1 202 ? -4.472 -10.712 -18.001 1.00 76.31 202 ALA A N 1
ATOM 1583 C CA . ALA A 1 202 ? -4.135 -11.535 -16.834 1.00 76.31 202 ALA A CA 1
ATOM 1584 C C . ALA A 1 202 ? -3.072 -12.612 -17.136 1.00 76.31 202 ALA A C 1
ATOM 1586 O O . ALA A 1 202 ? -2.441 -13.139 -16.222 1.00 76.31 202 ALA A O 1
ATOM 1587 N N . GLU A 1 203 ? -2.904 -12.952 -18.408 1.00 74.31 203 GLU A N 1
ATOM 1588 C CA . GLU A 1 203 ? -2.005 -13.970 -18.959 1.00 74.31 203 GLU A CA 1
ATOM 1589 C C . GLU A 1 203 ? -0.718 -13.386 -19.571 1.00 74.31 203 GLU A C 1
ATOM 1591 O O . GLU A 1 203 ? 0.146 -14.123 -20.044 1.00 74.31 203 GLU A O 1
ATOM 1596 N N . PHE A 1 204 ? -0.561 -12.060 -19.560 1.00 79.94 204 PHE A N 1
ATOM 1597 C CA . PHE A 1 204 ? 0.635 -11.407 -20.088 1.00 79.94 204 PHE A CA 1
ATOM 1598 C C . PHE A 1 204 ? 1.827 -11.487 -19.116 1.00 79.94 204 PHE A C 1
ATOM 1600 O O . PHE A 1 204 ? 1.655 -11.398 -17.900 1.00 79.94 204 PHE A O 1
ATOM 1607 N N . LEU A 1 205 ? 3.041 -11.603 -19.656 1.00 83.94 205 LEU A N 1
ATOM 1608 C CA . LEU A 1 205 ? 4.314 -11.440 -18.948 1.00 83.94 205 LEU A CA 1
ATOM 1609 C C . LEU A 1 205 ? 5.312 -10.784 -19.903 1.00 83.94 205 LEU A C 1
ATOM 1611 O O . LEU A 1 205 ? 5.285 -11.057 -21.103 1.00 83.94 205 LEU A O 1
ATOM 1615 N N . PHE A 1 206 ? 6.206 -9.958 -19.365 1.00 87.31 206 PHE A N 1
ATOM 1616 C CA . PHE A 1 206 ? 7.295 -9.371 -20.140 1.00 87.31 206 PHE A CA 1
ATOM 1617 C C . PHE A 1 206 ? 8.391 -10.402 -20.399 1.00 87.31 206 PHE A C 1
ATOM 1619 O O . PHE A 1 206 ? 8.741 -11.188 -19.518 1.00 87.31 206 PHE A O 1
ATOM 1626 N N . HIS A 1 207 ? 8.996 -10.353 -21.579 1.00 87.44 207 HIS A N 1
ATOM 1627 C CA . HIS A 1 207 ? 10.277 -11.000 -21.823 1.00 87.44 207 HIS A CA 1
ATOM 1628 C C . HIS A 1 207 ? 11.400 -10.086 -21.316 1.00 87.44 207 HIS A C 1
ATOM 1630 O O . HIS A 1 207 ? 11.667 -9.038 -21.906 1.00 87.44 207 HIS A O 1
ATOM 1636 N N . VAL A 1 208 ? 12.031 -10.463 -20.206 1.00 89.62 208 VAL A N 1
ATOM 1637 C CA . VAL A 1 208 ? 13.151 -9.730 -19.603 1.00 89.62 208 VAL A CA 1
ATOM 1638 C C . VAL A 1 208 ? 14.354 -10.653 -19.578 1.00 89.62 208 VAL A C 1
ATOM 1640 O O . VAL A 1 208 ? 14.264 -11.767 -19.064 1.00 89.62 208 VAL A O 1
ATOM 1643 N N . ASP A 1 209 ? 15.467 -10.190 -20.134 1.00 89.44 209 ASP A N 1
ATOM 1644 C CA . ASP A 1 209 ? 16.740 -10.889 -20.037 1.00 89.44 209 ASP A CA 1
ATOM 1645 C C . ASP A 1 209 ? 17.219 -10.853 -18.570 1.00 89.44 209 ASP A C 1
ATOM 1647 O O . ASP A 1 209 ? 17.425 -9.765 -18.025 1.00 89.44 209 ASP A O 1
ATOM 1651 N N . PRO A 1 210 ? 17.386 -12.012 -17.907 1.00 87.00 210 PRO A N 1
ATOM 1652 C CA . PRO A 1 210 ? 17.741 -12.070 -16.492 1.00 87.00 210 PRO A CA 1
ATOM 1653 C C . PRO A 1 210 ? 19.191 -11.654 -16.195 1.00 87.00 210 PRO A C 1
ATOM 1655 O O . PRO A 1 210 ? 19.511 -11.390 -15.037 1.00 87.00 210 PRO A O 1
ATOM 1658 N N . GLU A 1 211 ? 20.078 -11.615 -17.194 1.00 88.38 211 GLU A N 1
ATOM 1659 C CA . GLU A 1 211 ? 21.467 -11.175 -17.023 1.00 88.38 211 GLU A CA 1
ATOM 1660 C C . GLU A 1 211 ? 21.590 -9.661 -17.194 1.00 88.38 211 GLU A C 1
ATOM 1662 O O . GLU A 1 211 ? 22.217 -8.986 -16.375 1.00 88.38 211 GLU A O 1
ATOM 1667 N N . THR A 1 212 ? 20.977 -9.117 -18.247 1.00 91.56 212 THR A N 1
ATOM 1668 C CA . THR A 1 212 ? 21.093 -7.688 -18.577 1.00 91.56 212 THR A CA 1
ATOM 1669 C C . THR A 1 212 ? 20.005 -6.828 -17.940 1.00 91.56 212 THR A C 1
ATOM 1671 O O . THR A 1 212 ? 20.156 -5.608 -17.873 1.00 91.56 212 THR A O 1
ATOM 1674 N N . MET A 1 213 ? 18.919 -7.443 -17.461 1.00 92.81 213 MET A N 1
ATOM 1675 C CA . MET A 1 213 ? 17.698 -6.772 -17.005 1.00 92.81 213 MET A CA 1
ATOM 1676 C C . MET A 1 213 ? 17.098 -5.832 -18.059 1.00 92.81 213 MET A C 1
ATOM 1678 O O . MET A 1 213 ? 16.448 -4.845 -17.717 1.00 92.81 213 MET A O 1
ATOM 1682 N N . LEU A 1 214 ? 17.321 -6.123 -19.344 1.00 93.56 214 LEU A N 1
ATOM 1683 C CA . LEU A 1 214 ? 16.735 -5.409 -20.474 1.00 93.56 214 LEU A CA 1
ATOM 1684 C C . LEU A 1 214 ? 15.560 -6.204 -21.050 1.00 93.56 214 LEU A C 1
ATOM 1686 O O . LEU A 1 214 ? 15.566 -7.434 -21.088 1.00 93.56 214 LEU A O 1
ATOM 1690 N N . ALA A 1 215 ? 14.550 -5.494 -21.541 1.00 91.38 215 ALA A N 1
ATOM 1691 C CA . ALA A 1 215 ? 13.439 -6.072 -22.283 1.00 91.38 215 ALA A CA 1
ATOM 1692 C C . ALA A 1 215 ? 13.557 -5.670 -23.760 1.00 91.38 215 ALA A C 1
ATOM 1694 O O . ALA A 1 215 ? 13.295 -4.509 -24.083 1.00 91.38 215 ALA A O 1
ATOM 1695 N N . PRO A 1 216 ? 13.924 -6.571 -24.686 1.00 88.25 216 PRO A N 1
ATOM 1696 C CA . PRO A 1 216 ? 13.948 -6.248 -26.112 1.00 88.25 216 PRO A CA 1
ATOM 1697 C C . PRO A 1 216 ? 12.528 -5.986 -26.627 1.00 88.25 216 PRO A C 1
ATOM 1699 O O . PRO A 1 216 ? 11.582 -6.590 -26.128 1.00 88.25 216 PRO A O 1
ATOM 1702 N N . ALA A 1 217 ? 12.364 -5.115 -27.629 1.00 78.50 217 ALA A N 1
ATOM 1703 C CA . ALA A 1 217 ? 11.044 -4.737 -28.157 1.00 78.50 217 ALA A CA 1
ATOM 1704 C C . ALA A 1 217 ? 10.291 -5.903 -28.822 1.00 78.50 217 ALA A C 1
ATOM 1706 O O . ALA A 1 217 ? 9.061 -5.926 -28.815 1.00 78.50 217 ALA A O 1
ATOM 1707 N N . PHE A 1 218 ? 11.019 -6.890 -29.347 1.00 71.19 218 PHE A N 1
ATOM 1708 C CA . PHE A 1 218 ? 10.469 -8.097 -29.956 1.00 71.19 218 PHE A CA 1
ATOM 1709 C C . PHE A 1 218 ? 10.922 -9.329 -29.172 1.00 71.19 218 PHE A C 1
ATOM 1711 O O . PHE A 1 218 ? 12.107 -9.472 -28.865 1.00 71.19 218 PHE A O 1
ATOM 1718 N N . SER A 1 219 ? 9.994 -10.235 -28.862 1.00 55.09 219 SER A N 1
ATOM 1719 C CA . SER A 1 219 ? 10.341 -11.554 -28.324 1.00 55.09 219 SER A CA 1
ATOM 1720 C C . SER A 1 219 ? 10.866 -12.447 -29.453 1.00 55.09 219 SER A C 1
ATOM 1722 O O . SER A 1 219 ? 10.142 -12.686 -30.423 1.00 55.09 219 SER A O 1
ATOM 1724 N N . VAL A 1 220 ? 12.094 -12.962 -29.344 1.00 46.47 220 VAL A N 1
ATOM 1725 C CA . VAL A 1 220 ? 12.622 -13.944 -30.305 1.00 46.47 220 VAL A CA 1
ATOM 1726 C C . VAL A 1 220 ? 11.867 -15.270 -30.118 1.00 46.47 220 VAL A C 1
ATOM 1728 O O . VAL A 1 220 ? 11.790 -15.765 -28.990 1.00 46.47 220 VAL A O 1
ATOM 1731 N N . PRO A 1 221 ? 11.301 -15.886 -31.174 1.00 40.19 221 PRO A N 1
ATOM 1732 C CA . PRO A 1 221 ? 10.684 -17.202 -31.049 1.00 40.19 221 PRO A CA 1
ATOM 1733 C C . PRO A 1 221 ? 11.753 -18.241 -30.679 1.00 40.19 221 PRO A C 1
ATOM 1735 O O . PRO A 1 221 ? 12.627 -18.540 -31.490 1.00 40.19 221 PRO A O 1
ATOM 1738 N N . GLY A 1 222 ? 11.682 -18.804 -29.469 1.00 42.81 222 GLY A N 1
ATOM 1739 C CA . GLY A 1 222 ? 12.502 -19.955 -29.062 1.00 42.81 222 GLY A CA 1
ATOM 1740 C C . GLY A 1 222 ? 13.409 -19.769 -27.842 1.00 42.81 222 GLY A C 1
ATOM 1741 O O . GLY A 1 222 ? 13.957 -20.762 -27.374 1.00 42.81 222 GLY A O 1
ATOM 1742 N N . GLU A 1 223 ? 13.524 -18.566 -27.276 1.00 38.66 223 GLU A N 1
ATOM 1743 C CA . GLU A 1 223 ? 14.289 -18.316 -26.040 1.00 38.66 223 GLU A CA 1
ATOM 1744 C C . GLU A 1 223 ? 13.357 -18.067 -24.846 1.00 38.66 223 GLU A C 1
ATOM 1746 O O . GLU A 1 223 ? 13.398 -17.039 -24.184 1.00 38.66 223 GLU A O 1
ATOM 1751 N N . ALA A 1 224 ? 12.476 -19.025 -24.553 1.00 40.59 224 ALA A N 1
ATOM 1752 C CA . ALA A 1 224 ? 11.858 -19.097 -23.233 1.00 40.59 224 ALA A CA 1
ATOM 1753 C C . ALA A 1 224 ? 12.760 -19.941 -22.324 1.00 40.59 224 ALA A C 1
ATOM 1755 O O . ALA A 1 224 ? 12.983 -21.129 -22.576 1.00 40.59 224 ALA A O 1
ATOM 1756 N N . ALA A 1 225 ? 13.279 -19.339 -21.256 1.00 34.75 225 ALA A N 1
ATOM 1757 C CA . ALA A 1 225 ? 13.971 -20.074 -20.213 1.00 34.75 225 ALA A CA 1
ATOM 1758 C C . ALA A 1 225 ? 12.979 -20.944 -19.403 1.00 34.75 225 ALA A C 1
ATOM 1760 O O . ALA A 1 225 ? 12.214 -20.441 -18.585 1.00 34.75 225 ALA A O 1
ATOM 1761 N N . SER A 1 226 ? 13.118 -22.268 -19.577 1.00 34.25 226 SER A N 1
ATOM 1762 C CA . SER A 1 226 ? 12.743 -23.382 -18.672 1.00 34.25 226 SER A CA 1
ATOM 1763 C C . SER A 1 226 ? 11.318 -23.987 -18.732 1.00 34.25 226 SER A C 1
ATOM 1765 O O . SER A 1 226 ? 10.396 -23.397 -19.283 1.00 34.25 226 SER A O 1
ATOM 1767 N N . PRO A 1 227 ? 11.169 -25.264 -18.305 1.00 37.41 227 PRO A N 1
ATOM 1768 C CA . PRO A 1 227 ? 10.780 -26.378 -19.154 1.00 37.41 227 PRO A CA 1
ATOM 1769 C C . PRO A 1 227 ? 9.265 -26.551 -19.265 1.00 37.41 227 PRO A C 1
ATOM 1771 O O . PRO A 1 227 ? 8.519 -26.400 -18.298 1.00 37.41 227 PRO A O 1
ATOM 1774 N N . ALA A 1 228 ? 8.847 -26.973 -20.457 1.00 33.72 228 ALA A N 1
ATOM 1775 C CA . ALA A 1 228 ? 7.494 -27.391 -20.772 1.00 33.72 228 ALA A CA 1
ATOM 1776 C C . ALA A 1 228 ? 6.927 -28.351 -19.710 1.00 33.72 228 ALA A C 1
ATOM 1778 O O . ALA A 1 228 ? 7.397 -29.478 -19.548 1.00 33.72 228 ALA A O 1
ATOM 1779 N N . LEU A 1 229 ? 5.864 -27.918 -19.036 1.00 31.95 229 LEU A N 1
ATOM 1780 C CA . LEU A 1 229 ? 4.865 -28.822 -18.484 1.00 31.95 229 LEU A CA 1
ATOM 1781 C C . LEU A 1 229 ? 3.642 -28.716 -19.389 1.00 31.95 229 LEU A C 1
ATOM 1783 O O . LEU A 1 229 ? 3.130 -27.624 -19.620 1.00 31.95 229 LEU A O 1
ATOM 1787 N N . GLY A 1 230 ? 3.282 -29.863 -19.967 1.00 31.20 230 GLY A N 1
ATOM 1788 C CA . GLY A 1 230 ? 2.382 -29.999 -21.106 1.00 31.20 230 GLY A CA 1
ATOM 1789 C C . GLY A 1 230 ? 1.085 -29.210 -20.972 1.00 31.20 230 GLY A C 1
ATOM 1790 O O . GLY A 1 230 ? 0.367 -29.328 -19.980 1.00 31.20 230 GLY A O 1
ATOM 1791 N N . ILE A 1 231 ? 0.801 -28.439 -22.014 1.00 32.19 231 ILE A N 1
ATOM 1792 C CA . ILE A 1 231 ? -0.490 -27.814 -22.272 1.00 32.19 231 ILE A CA 1
ATOM 1793 C C . ILE A 1 231 ? -1.098 -28.577 -23.447 1.00 32.19 231 ILE A C 1
ATOM 1795 O O . ILE A 1 231 ? -0.461 -28.698 -24.493 1.00 32.19 231 ILE A O 1
ATOM 1799 N N . ASP A 1 232 ? -2.288 -29.138 -23.237 1.00 29.14 232 ASP A N 1
ATOM 1800 C CA . ASP A 1 232 ? -3.099 -29.734 -24.296 1.00 29.14 232 ASP A CA 1
ATOM 1801 C C . ASP A 1 232 ? -3.610 -28.625 -25.229 1.00 29.14 232 ASP A C 1
ATOM 1803 O O . ASP A 1 232 ? -4.216 -27.647 -24.780 1.00 29.14 232 ASP A O 1
ATOM 1807 N N . ASP A 1 233 ? -3.371 -28.800 -26.529 1.00 33.84 233 ASP A N 1
ATOM 1808 C CA . ASP A 1 233 ? -3.906 -27.975 -27.613 1.00 33.84 233 ASP A CA 1
ATOM 1809 C C . ASP A 1 233 ? -5.438 -28.070 -27.661 1.00 33.84 233 ASP A C 1
ATOM 1811 O O . ASP A 1 233 ? -5.990 -29.085 -28.090 1.00 33.84 233 ASP A O 1
ATOM 1815 N N . ALA A 1 234 ? -6.137 -26.999 -27.277 1.00 32.56 234 ALA A N 1
ATOM 1816 C CA . ALA A 1 234 ? -7.514 -26.756 -27.711 1.00 32.56 234 ALA A CA 1
ATOM 1817 C C . ALA A 1 234 ? -7.960 -25.304 -27.464 1.00 32.56 234 ALA A C 1
ATOM 1819 O O . ALA A 1 234 ? -8.541 -25.008 -26.424 1.00 32.56 234 ALA A O 1
ATOM 1820 N N . ALA A 1 235 ? -7.749 -24.426 -28.449 1.00 30.81 235 ALA A N 1
ATOM 1821 C CA . ALA A 1 235 ? -8.738 -23.446 -28.925 1.00 30.81 235 ALA A CA 1
ATOM 1822 C C . ALA A 1 235 ? -8.114 -22.589 -30.038 1.00 30.81 235 ALA A C 1
ATOM 1824 O O . ALA A 1 235 ? -7.348 -21.671 -29.765 1.00 30.81 235 ALA A O 1
ATOM 1825 N N . ALA A 1 236 ? -8.468 -22.872 -31.292 1.00 30.84 236 ALA A N 1
ATOM 1826 C CA . ALA A 1 236 ? -8.265 -21.925 -32.381 1.00 30.84 236 ALA A CA 1
ATOM 1827 C C . ALA A 1 236 ? -9.235 -20.750 -32.170 1.00 30.84 236 ALA A C 1
ATOM 1829 O O . ALA A 1 236 ? -10.451 -20.921 -32.301 1.00 30.84 236 ALA A O 1
ATOM 1830 N N . ALA A 1 237 ? -8.711 -19.588 -31.782 1.00 35.81 237 ALA A N 1
ATOM 1831 C CA . ALA A 1 237 ? -9.477 -18.353 -31.709 1.00 35.81 237 ALA A CA 1
ATOM 1832 C C . ALA A 1 237 ? -9.620 -17.754 -33.118 1.00 35.81 237 ALA A C 1
ATOM 1834 O O . ALA A 1 237 ? -8.699 -17.758 -33.932 1.00 35.81 237 ALA A O 1
ATOM 1835 N N . SER A 1 238 ? -10.828 -17.302 -33.438 1.00 29.84 238 SER A N 1
ATOM 1836 C CA . SER A 1 238 ? -11.157 -16.638 -34.697 1.00 29.84 238 SER A CA 1
ATOM 1837 C C . SER A 1 238 ? -10.442 -15.290 -34.809 1.00 29.84 238 SER A C 1
ATOM 1839 O O . SER A 1 238 ? -10.530 -14.496 -33.877 1.00 29.84 238 SER A O 1
ATOM 1841 N N . PHE A 1 239 ? -9.841 -15.004 -35.971 1.00 32.31 239 PHE A N 1
ATOM 1842 C CA . PHE A 1 239 ? -9.315 -13.682 -36.334 1.00 32.31 239 PHE A CA 1
ATOM 1843 C C . PHE A 1 239 ? -10.343 -12.582 -36.025 1.00 32.31 239 PHE A C 1
ATOM 1845 O O . PHE A 1 239 ? -11.388 -12.499 -36.673 1.00 32.31 239 PHE A O 1
ATOM 1852 N N . GLN A 1 240 ? -10.044 -11.741 -35.039 1.00 41.47 240 GLN A N 1
ATOM 1853 C CA . GLN A 1 240 ? -10.805 -10.534 -34.743 1.00 41.47 240 GLN A CA 1
ATOM 1854 C C . GLN A 1 240 ? -10.064 -9.351 -35.374 1.00 41.47 240 GLN A C 1
ATOM 1856 O O . GLN A 1 240 ? -8.861 -9.200 -35.169 1.00 41.47 240 GLN A O 1
ATOM 1861 N N . GLU A 1 241 ? -10.754 -8.541 -36.184 1.00 41.00 241 GLU A N 1
ATOM 1862 C CA . GLU A 1 241 ? -10.174 -7.323 -36.763 1.00 41.00 241 GLU A CA 1
ATOM 1863 C C . GLU A 1 241 ? -9.567 -6.450 -35.651 1.00 41.00 241 GLU A C 1
ATOM 1865 O O . GLU A 1 241 ? -10.211 -6.164 -34.636 1.00 41.00 241 GLU A O 1
ATOM 1870 N N . CYS A 1 242 ? -8.303 -6.061 -35.834 1.00 46.25 242 CYS A N 1
ATOM 1871 C CA . CYS A 1 242 ? -7.567 -5.209 -34.908 1.00 46.25 242 CYS A CA 1
ATOM 1872 C C . CYS A 1 242 ? -8.176 -3.801 -34.948 1.00 46.25 242 CYS A C 1
ATOM 1874 O O . CYS A 1 242 ? -7.999 -3.067 -35.918 1.00 46.25 242 CYS A O 1
ATOM 1876 N N . ASP A 1 243 ? -8.931 -3.428 -33.913 1.00 55.69 243 ASP A N 1
ATOM 1877 C CA . ASP A 1 243 ? -9.419 -2.058 -33.757 1.00 55.69 243 ASP A CA 1
ATOM 1878 C C . ASP A 1 243 ? -8.236 -1.150 -33.401 1.00 55.69 243 ASP A C 1
ATOM 1880 O O . ASP A 1 243 ? -7.666 -1.216 -32.307 1.00 55.69 243 ASP A O 1
ATOM 1884 N N . GLU A 1 244 ? -7.874 -0.295 -34.358 1.00 56.28 244 GLU A N 1
ATOM 1885 C CA . GLU A 1 244 ? -6.728 0.605 -34.282 1.00 56.28 244 GLU A CA 1
ATOM 1886 C C . GLU A 1 244 ? -6.785 1.576 -33.096 1.00 56.28 244 GLU A C 1
ATOM 1888 O O . GLU A 1 244 ? -5.754 2.154 -32.771 1.00 56.28 244 GLU A O 1
ATOM 1893 N N . THR A 1 245 ? -7.922 1.744 -32.415 1.00 60.25 245 THR A N 1
ATOM 1894 C CA . THR A 1 245 ? -8.068 2.662 -31.272 1.00 60.25 245 THR A CA 1
ATOM 1895 C C . THR A 1 245 ? -7.727 2.043 -29.911 1.00 60.25 245 THR A C 1
ATOM 1897 O O . THR A 1 245 ? -7.665 2.756 -28.903 1.00 60.25 245 THR A O 1
ATOM 1900 N N . LYS A 1 246 ? -7.456 0.734 -29.865 1.00 66.62 246 LYS A N 1
ATOM 1901 C CA . LYS A 1 246 ? -7.179 -0.038 -28.643 1.00 66.62 246 LYS A CA 1
ATOM 1902 C C . LYS A 1 246 ? -5.693 -0.112 -28.313 1.00 66.62 246 LYS A C 1
ATOM 1904 O O . LYS A 1 246 ? -4.846 -0.116 -29.209 1.00 66.62 246 LYS A O 1
ATOM 1909 N N . ALA A 1 247 ? -5.371 -0.163 -27.019 1.00 69.94 247 ALA A N 1
ATOM 1910 C CA . ALA A 1 247 ? -3.991 -0.327 -26.568 1.00 69.94 247 ALA A CA 1
ATOM 1911 C C . ALA A 1 247 ? -3.438 -1.681 -27.051 1.00 69.94 247 ALA A C 1
ATOM 1913 O O . ALA A 1 247 ? -4.169 -2.664 -27.080 1.00 69.94 247 ALA A O 1
ATOM 1914 N N . CYS A 1 248 ? -2.174 -1.739 -27.470 1.00 69.81 248 CYS A N 1
ATOM 1915 C CA . CYS A 1 248 ? -1.553 -2.942 -28.050 1.00 69.81 248 CYS A CA 1
ATOM 1916 C C . CYS A 1 248 ? -0.436 -3.403 -27.099 1.00 69.81 248 CYS A C 1
ATOM 1918 O O . CYS A 1 248 ? 0.440 -2.615 -26.735 1.00 69.81 248 CYS A O 1
ATOM 1920 N N . ILE A 1 249 ? -0.505 -4.657 -26.650 1.00 71.88 249 ILE A N 1
ATOM 1921 C CA . ILE A 1 249 ? 0.527 -5.336 -25.852 1.00 71.88 249 ILE A CA 1
ATOM 1922 C C . ILE A 1 249 ? 0.724 -6.721 -26.464 1.00 71.88 249 ILE A C 1
ATOM 1924 O O . ILE A 1 249 ? -0.243 -7.332 -26.913 1.00 71.88 249 ILE A O 1
ATOM 1928 N N . GLY A 1 250 ? 1.975 -7.166 -26.595 1.00 63.81 250 GLY A N 1
ATOM 1929 C CA . GLY A 1 250 ? 2.312 -8.379 -27.342 1.00 63.81 250 GLY A CA 1
ATOM 1930 C C . GLY A 1 250 ? 1.704 -9.660 -26.788 1.00 63.81 250 GLY A C 1
ATOM 1931 O O . GLY A 1 250 ? 0.886 -9.665 -25.874 1.00 63.81 250 GLY A O 1
ATOM 1932 N N . ARG A 1 251 ? 2.116 -10.788 -27.369 1.00 61.72 251 ARG A N 1
ATOM 1933 C CA . ARG A 1 251 ? 1.506 -12.095 -27.115 1.00 61.72 251 ARG A CA 1
ATOM 1934 C C . ARG A 1 251 ? 1.601 -12.506 -25.630 1.00 61.72 251 ARG A C 1
ATOM 1936 O O . ARG A 1 251 ? 2.642 -12.283 -25.013 1.00 61.72 251 ARG A O 1
ATOM 1943 N N . PRO A 1 252 ? 0.575 -13.172 -25.061 1.00 57.19 252 PRO A N 1
ATOM 1944 C CA . PRO A 1 252 ? 0.696 -13.815 -23.754 1.00 57.19 252 PRO A CA 1
ATOM 1945 C C . PRO A 1 252 ? 1.847 -14.832 -23.750 1.00 57.19 252 PRO A C 1
ATOM 1947 O O . PRO A 1 252 ? 1.901 -15.703 -24.619 1.00 57.19 252 PRO A O 1
ATOM 1950 N N . LEU A 1 253 ? 2.758 -14.739 -22.779 1.00 56.28 253 LEU A N 1
ATOM 1951 C CA . LEU A 1 253 ? 3.914 -15.640 -22.648 1.00 56.28 253 LEU A CA 1
ATOM 1952 C C . LEU A 1 253 ? 3.772 -16.659 -21.505 1.00 56.28 253 LEU A C 1
ATOM 1954 O O . LEU A 1 253 ? 4.739 -17.341 -21.172 1.00 56.28 253 LEU A O 1
ATOM 1958 N N . GLY A 1 254 ? 2.593 -16.814 -20.894 1.00 53.22 254 GLY A N 1
ATOM 1959 C CA . GLY A 1 254 ? 2.467 -17.754 -19.783 1.00 53.22 254 GLY A CA 1
ATOM 1960 C C . GLY A 1 254 ? 1.061 -18.019 -19.265 1.00 53.22 254 GLY A C 1
ATOM 1961 O O . GLY A 1 254 ? 0.059 -17.491 -19.740 1.00 53.22 254 GLY A O 1
ATOM 1962 N N . ILE A 1 255 ? 1.016 -18.895 -18.261 1.00 48.62 255 ILE A N 1
ATOM 1963 C CA . ILE A 1 255 ? -0.201 -19.278 -17.550 1.00 48.62 255 ILE A CA 1
ATOM 1964 C C . ILE A 1 255 ? -0.609 -18.112 -16.646 1.00 48.62 255 ILE A C 1
ATOM 1966 O O . ILE A 1 255 ? 0.187 -17.629 -15.840 1.00 48.62 255 ILE A O 1
ATOM 1970 N N . SER A 1 256 ? -1.864 -17.684 -16.776 1.00 47.72 256 SER A N 1
ATOM 1971 C CA . SER A 1 256 ? -2.474 -16.661 -15.932 1.00 47.72 256 SER A CA 1
ATOM 1972 C C . SER A 1 256 ? -2.315 -16.971 -14.438 1.00 47.72 256 SER A C 1
ATOM 1974 O O . SER A 1 256 ? -2.350 -18.126 -13.999 1.00 47.72 256 SER A O 1
ATOM 1976 N N . ARG A 1 257 ? -2.211 -15.909 -13.638 1.00 55.34 257 ARG A N 1
ATOM 1977 C CA . ARG A 1 257 ? -2.320 -15.916 -12.174 1.00 55.34 257 ARG A CA 1
ATOM 1978 C C . ARG A 1 257 ? -3.737 -16.398 -11.774 1.00 55.34 257 ARG A C 1
ATOM 1980 O O . ARG A 1 257 ? -4.612 -15.605 -11.451 1.00 55.34 257 ARG A O 1
ATOM 1987 N N . LEU A 1 258 ? -4.004 -17.710 -11.806 1.00 49.34 258 LEU A N 1
ATOM 1988 C CA . LEU A 1 258 ? -5.367 -18.268 -11.671 1.00 49.34 258 LEU A CA 1
ATOM 1989 C C . LEU A 1 258 ? -6.056 -17.991 -10.312 1.00 49.34 258 LEU A C 1
ATOM 1991 O O . LEU A 1 258 ? -7.251 -18.255 -10.181 1.00 49.34 258 LEU A O 1
ATOM 1995 N N . LYS A 1 259 ? -5.344 -17.511 -9.276 1.00 52.75 259 LYS A N 1
ATOM 1996 C CA . LYS A 1 259 ? -5.866 -17.404 -7.891 1.00 52.75 259 LYS A CA 1
ATOM 1997 C C . LYS A 1 259 ? -5.707 -16.042 -7.212 1.00 52.75 259 LYS A C 1
ATOM 1999 O O . LYS A 1 259 ? -5.786 -15.943 -5.991 1.00 52.75 259 LYS A O 1
ATOM 2004 N N . THR A 1 260 ? -5.504 -14.989 -7.973 1.00 63.44 260 THR A N 1
ATOM 2005 C CA . THR A 1 260 ? -4.924 -13.738 -7.464 1.00 63.44 260 THR A CA 1
ATOM 2006 C C . THR A 1 260 ? -5.433 -12.555 -8.280 1.00 63.44 260 THR A C 1
ATOM 2008 O O . THR A 1 260 ? -5.829 -12.736 -9.425 1.00 63.44 260 THR A O 1
ATOM 2011 N N . LEU A 1 261 ? -5.454 -11.363 -7.697 1.00 78.38 261 LEU A N 1
ATOM 2012 C CA . LEU A 1 261 ? -6.309 -10.236 -8.061 1.00 78.38 261 LEU A CA 1
ATOM 2013 C C . LEU A 1 261 ? -7.789 -10.603 -7.928 1.00 78.38 261 LEU A C 1
ATOM 2015 O O . LEU A 1 261 ? -8.638 -10.125 -8.676 1.00 78.38 261 LEU A O 1
ATOM 2019 N N . ARG A 1 262 ? -8.106 -11.463 -6.948 1.00 80.88 262 ARG A N 1
ATOM 2020 C CA . ARG A 1 262 ? -9.464 -11.952 -6.659 1.00 80.88 262 ARG A CA 1
ATOM 2021 C C . ARG A 1 262 ? -10.485 -10.816 -6.604 1.00 80.88 262 ARG A C 1
ATOM 2023 O O . ARG A 1 262 ? -11.630 -11.010 -7.002 1.00 80.88 262 ARG A O 1
ATOM 2030 N N . TYR A 1 263 ? -10.074 -9.676 -6.063 1.00 84.75 263 TYR A N 1
ATOM 2031 C CA . TYR A 1 263 ? -10.913 -8.508 -5.857 1.00 84.75 263 TYR A CA 1
ATOM 2032 C C . TYR A 1 263 ? -10.702 -7.399 -6.889 1.00 84.75 263 TYR A C 1
ATOM 2034 O O . TYR A 1 263 ? -11.460 -6.438 -6.901 1.00 84.75 263 TYR A O 1
ATOM 2042 N N . MET A 1 264 ? -9.735 -7.551 -7.789 1.00 80.50 264 MET A N 1
ATOM 2043 C CA . MET A 1 264 ? -9.561 -6.693 -8.958 1.00 80.50 264 MET A CA 1
ATOM 2044 C C . MET A 1 264 ? -9.812 -7.546 -10.209 1.00 80.50 264 MET A C 1
ATOM 2046 O O . MET A 1 264 ? -8.871 -7.830 -10.966 1.00 80.50 264 MET A O 1
ATOM 2050 N N . PRO A 1 265 ? -11.060 -8.032 -10.398 1.00 66.94 265 PRO A N 1
ATOM 2051 C CA . PRO A 1 265 ? -11.389 -8.868 -11.538 1.00 66.94 265 PRO A CA 1
ATOM 2052 C C . PRO A 1 265 ? -11.076 -8.109 -12.822 1.00 66.94 265 PRO A C 1
ATOM 2054 O O . PRO A 1 265 ? -11.179 -6.880 -12.878 1.00 66.94 265 PRO A O 1
ATOM 2057 N N . THR A 1 266 ? -10.675 -8.857 -13.846 1.00 58.97 266 THR A N 1
ATOM 2058 C CA . THR A 1 266 ? -10.502 -8.329 -15.197 1.00 58.97 266 THR A CA 1
ATOM 2059 C C . THR A 1 266 ? -11.714 -7.481 -15.561 1.00 58.97 266 THR A C 1
ATOM 2061 O O . THR A 1 266 ? -12.842 -7.853 -15.225 1.00 58.97 266 THR A O 1
ATOM 2064 N N . ALA A 1 267 ? -11.472 -6.328 -16.189 1.00 51.53 267 ALA A N 1
ATOM 2065 C CA . ALA A 1 267 ? -12.527 -5.414 -16.591 1.00 51.53 267 ALA A CA 1
ATOM 2066 C C . ALA A 1 267 ? -13.678 -6.188 -17.244 1.00 51.53 267 ALA A C 1
ATOM 2068 O O . ALA A 1 267 ? -13.456 -7.089 -18.054 1.00 51.53 267 ALA A O 1
ATOM 2069 N N . THR A 1 268 ? -14.904 -5.753 -16.979 1.00 41.78 268 THR A N 1
ATOM 2070 C CA . THR A 1 268 ? -16.100 -6.091 -17.762 1.00 41.78 268 THR A CA 1
ATOM 2071 C C . THR A 1 268 ? -15.970 -5.724 -19.248 1.00 41.78 268 THR A C 1
ATOM 2073 O O . THR A 1 268 ? -16.903 -5.958 -20.010 1.00 41.78 268 THR A O 1
ATOM 2076 N N . ASN A 1 269 ? -14.819 -5.189 -19.677 1.00 44.84 269 ASN A N 1
ATOM 2077 C CA . ASN A 1 269 ? -14.477 -4.951 -21.063 1.00 44.84 269 ASN A CA 1
ATOM 2078 C C . ASN A 1 269 ? -13.020 -5.383 -21.395 1.00 44.84 269 ASN A C 1
ATOM 2080 O O . ASN A 1 269 ? -12.114 -4.543 -21.397 1.00 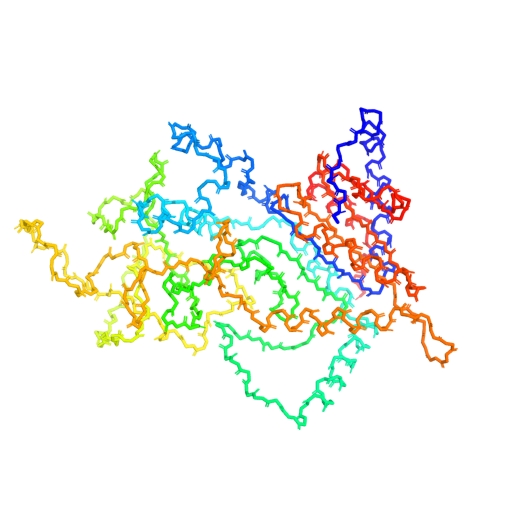44.84 269 ASN A O 1
ATOM 2084 N N . PRO A 1 270 ? -12.769 -6.679 -21.678 1.00 47.25 270 PRO A N 1
ATOM 2085 C CA . PRO A 1 270 ? -11.484 -7.172 -22.195 1.00 47.25 270 PRO A CA 1
ATOM 2086 C C . PRO A 1 270 ? -11.121 -6.579 -23.568 1.00 47.25 270 PRO A C 1
ATOM 2088 O O . PRO A 1 270 ? -9.999 -6.741 -24.032 1.00 47.25 270 PRO A O 1
ATOM 2091 N N . GLU A 1 271 ? -12.032 -5.835 -24.203 1.00 47.94 271 GLU A N 1
ATOM 2092 C CA . GLU A 1 271 ? -11.839 -5.249 -25.522 1.00 47.94 271 GLU A CA 1
ATOM 2093 C C . GLU A 1 271 ? -10.959 -3.989 -25.528 1.00 47.94 271 GLU A C 1
ATOM 2095 O O . GLU A 1 271 ? -10.835 -3.388 -26.582 1.00 47.94 271 GLU A O 1
ATOM 2100 N N . ARG A 1 272 ? -10.361 -3.523 -24.418 1.00 59.31 272 ARG A N 1
ATOM 2101 C CA . ARG A 1 272 ? -9.480 -2.327 -24.455 1.00 59.31 272 ARG A CA 1
ATOM 2102 C C . ARG A 1 272 ? -8.042 -2.616 -24.897 1.00 59.31 272 ARG A C 1
ATOM 2104 O O . ARG A 1 272 ? -7.355 -1.681 -25.312 1.00 59.31 272 ARG A O 1
ATOM 2111 N N . TRP A 1 273 ? -7.607 -3.872 -24.814 1.00 66.19 273 TRP A N 1
ATOM 2112 C CA . TRP A 1 273 ? -6.323 -4.315 -25.350 1.00 66.19 273 TRP A CA 1
ATOM 2113 C C . TRP A 1 273 ? -6.534 -5.150 -26.608 1.00 66.19 273 TRP A C 1
ATOM 2115 O O . TRP A 1 273 ? -7.448 -5.969 -26.664 1.00 66.19 273 TRP A O 1
ATOM 2125 N N . VAL A 1 274 ? -5.673 -4.962 -27.602 1.00 56.69 274 VAL A N 1
ATOM 2126 C CA . VAL A 1 274 ? -5.494 -5.913 -28.696 1.00 56.69 274 VAL A CA 1
ATOM 2127 C C . VAL A 1 274 ? -4.238 -6.720 -28.411 1.00 56.69 274 VAL A C 1
ATOM 2129 O O . VAL A 1 274 ? -3.153 -6.156 -28.253 1.00 56.69 274 VAL A O 1
ATOM 2132 N N . MET A 1 275 ? -4.419 -8.038 -28.345 1.00 59.41 275 MET A N 1
ATOM 2133 C CA . MET A 1 275 ? -3.334 -9.011 -28.345 1.00 59.41 275 MET A CA 1
ATOM 2134 C C . MET A 1 275 ? -3.109 -9.433 -29.791 1.00 59.41 275 MET A C 1
ATOM 2136 O O . MET A 1 275 ? -4.049 -9.853 -30.465 1.00 59.41 275 MET A O 1
ATOM 2140 N N . ASN A 1 276 ? -1.880 -9.325 -30.282 1.00 51.88 276 ASN A N 1
ATOM 2141 C CA . ASN A 1 276 ? -1.570 -9.793 -31.626 1.00 51.88 276 ASN A CA 1
ATOM 2142 C C . ASN A 1 276 ? -1.503 -11.325 -31.641 1.00 51.88 276 ASN A C 1
ATOM 2144 O O . ASN A 1 276 ? -0.504 -11.922 -31.234 1.00 51.88 276 ASN A O 1
ATOM 2148 N N . GLU A 1 277 ? -2.571 -11.965 -32.108 1.00 44.22 277 GLU A N 1
ATOM 2149 C CA . GLU A 1 277 ? -2.594 -13.391 -32.414 1.00 44.22 277 GLU A CA 1
ATOM 2150 C C . GLU A 1 277 ? -2.269 -13.588 -33.898 1.00 44.22 277 GLU A C 1
ATOM 2152 O O . GLU A 1 277 ? -3.074 -13.281 -34.772 1.00 44.22 277 GLU A O 1
ATOM 2157 N N . SER A 1 278 ? -1.086 -14.114 -34.218 1.00 40.78 278 SER A N 1
ATOM 2158 C CA . SER A 1 278 ? -0.873 -14.738 -35.526 1.00 40.78 278 SER A CA 1
ATOM 2159 C C . SER A 1 278 ? -0.118 -16.049 -35.377 1.00 40.78 278 SER A C 1
ATOM 2161 O O . SER A 1 278 ? 0.988 -16.072 -34.835 1.00 40.78 278 SER A O 1
ATOM 2163 N N . GLU A 1 279 ? -0.697 -17.127 -35.900 1.00 37.69 279 GLU A N 1
ATOM 2164 C CA . GLU A 1 279 ? -0.099 -18.469 -35.954 1.00 37.69 279 GLU A CA 1
ATOM 2165 C C . GLU A 1 279 ? 1.027 -18.604 -37.004 1.00 37.69 279 GLU A C 1
ATOM 2167 O O . GLU A 1 279 ? 1.706 -19.629 -37.066 1.00 37.69 279 GLU A O 1
ATOM 2172 N N . GLU A 1 280 ? 1.302 -17.581 -37.816 1.00 36.59 280 GLU A N 1
ATOM 2173 C CA . GLU A 1 280 ? 2.235 -17.681 -38.946 1.00 36.59 280 GLU A CA 1
ATOM 2174 C C . GLU A 1 280 ? 3.634 -17.131 -38.628 1.00 36.59 280 GLU A C 1
ATOM 2176 O O . GLU A 1 280 ? 4.038 -16.074 -39.102 1.00 36.59 280 GLU A O 1
ATOM 2181 N N . ALA A 1 281 ? 4.420 -17.878 -37.848 1.00 38.19 281 ALA A N 1
ATOM 2182 C CA . ALA A 1 281 ? 5.844 -17.585 -37.633 1.00 38.19 281 ALA A CA 1
ATOM 2183 C C . ALA A 1 281 ? 6.760 -18.791 -37.911 1.00 38.19 281 ALA A C 1
ATOM 2185 O O . ALA A 1 281 ? 7.734 -19.012 -37.196 1.00 38.19 281 ALA A O 1
ATOM 2186 N N . THR A 1 282 ? 6.474 -19.595 -38.945 1.00 30.44 282 THR A N 1
ATOM 2187 C CA . THR A 1 282 ? 7.351 -20.727 -39.324 1.00 30.44 282 THR A CA 1
ATOM 2188 C C . THR A 1 282 ? 8.062 -20.605 -40.668 1.00 30.44 282 THR A C 1
ATOM 2190 O O . THR A 1 282 ? 8.812 -21.511 -41.009 1.00 30.44 282 THR A O 1
ATOM 2193 N N . ASN A 1 283 ? 7.958 -19.500 -41.415 1.00 32.31 283 ASN A N 1
ATOM 2194 C CA . ASN A 1 283 ? 8.765 -19.334 -42.633 1.00 32.31 283 ASN A CA 1
ATOM 2195 C C . ASN A 1 283 ? 9.050 -17.865 -42.977 1.00 32.31 283 ASN A C 1
ATOM 2197 O O . ASN A 1 283 ? 8.413 -17.290 -43.852 1.00 32.31 283 ASN A O 1
ATOM 2201 N N . ALA A 1 284 ? 10.070 -17.270 -42.360 1.00 32.09 284 ALA A N 1
ATOM 2202 C CA . ALA A 1 284 ? 10.682 -16.052 -42.889 1.00 32.09 284 ALA A CA 1
ATOM 2203 C C . ALA A 1 284 ? 12.207 -16.120 -42.736 1.00 32.09 284 ALA A C 1
ATOM 2205 O O . ALA A 1 284 ? 12.789 -15.692 -41.743 1.00 32.09 284 ALA A O 1
ATOM 2206 N N . LYS A 1 285 ? 12.874 -16.697 -43.742 1.00 30.27 285 LYS A N 1
ATOM 2207 C CA . LYS A 1 285 ? 14.308 -16.483 -43.952 1.00 30.27 285 LYS A CA 1
ATOM 2208 C C . LYS A 1 285 ? 14.494 -15.097 -44.562 1.00 30.27 285 LYS A C 1
ATOM 2210 O O . LYS A 1 285 ? 14.176 -14.907 -45.729 1.00 30.27 285 LYS A O 1
ATOM 2215 N N . GLY A 1 286 ? 15.083 -14.197 -43.781 1.00 37.19 286 GLY A N 1
ATOM 2216 C CA . GLY A 1 286 ? 15.661 -12.945 -44.255 1.00 37.19 286 GLY A CA 1
ATOM 2217 C C . GLY A 1 286 ? 14.667 -11.795 -44.332 1.00 37.19 286 GLY A C 1
ATOM 2218 O O . GLY A 1 286 ? 13.979 -11.638 -45.333 1.00 37.19 286 GLY A O 1
ATOM 2219 N N . LEU A 1 287 ? 14.672 -10.939 -43.312 1.00 31.39 287 LEU A N 1
ATOM 2220 C CA . LEU A 1 287 ? 14.205 -9.565 -43.438 1.00 31.39 287 LEU A CA 1
ATOM 2221 C C . LEU A 1 287 ? 15.294 -8.638 -42.899 1.00 31.39 287 LEU A C 1
ATOM 2223 O O . LEU A 1 287 ? 15.756 -8.781 -41.770 1.00 31.39 287 LEU A O 1
ATOM 2227 N N . GLN A 1 288 ? 15.746 -7.758 -43.791 1.00 28.34 288 GLN A N 1
ATOM 2228 C CA . GLN A 1 288 ? 16.562 -6.587 -43.505 1.00 28.34 288 GLN A CA 1
ATOM 2229 C C . GLN A 1 288 ? 15.759 -5.605 -42.651 1.00 28.34 288 GLN A C 1
ATOM 2231 O O . GLN A 1 288 ? 14.577 -5.386 -42.910 1.00 28.34 288 GLN A O 1
ATOM 2236 N N . GLU A 1 289 ? 16.438 -5.003 -41.679 1.00 33.75 289 GLU A N 1
ATOM 2237 C CA . GLU A 1 289 ? 15.976 -3.859 -40.898 1.00 33.75 289 GLU A CA 1
ATOM 2238 C C . GLU A 1 289 ? 15.598 -2.707 -41.844 1.00 33.75 289 GLU A C 1
ATOM 2240 O O . GLU A 1 289 ? 16.461 -2.137 -42.507 1.00 33.75 289 GLU A O 1
ATOM 2245 N N . ASN A 1 290 ? 14.307 -2.385 -41.932 1.00 26.97 290 ASN A N 1
ATOM 2246 C CA . ASN A 1 290 ? 13.810 -1.126 -42.480 1.00 26.97 290 ASN A CA 1
ATOM 2247 C C . ASN A 1 290 ? 12.730 -0.598 -41.530 1.00 26.97 290 ASN A C 1
ATOM 2249 O O . ASN A 1 290 ? 11.778 -1.300 -41.197 1.00 26.97 290 ASN A O 1
ATOM 2253 N N . ASP A 1 291 ? 12.924 0.642 -41.101 1.00 37.34 291 ASP A N 1
ATOM 2254 C CA . ASP A 1 291 ? 12.407 1.245 -39.868 1.00 37.34 291 ASP A CA 1
ATOM 2255 C C . ASP A 1 291 ? 11.109 2.062 -40.074 1.00 37.34 291 ASP A C 1
ATOM 2257 O O . ASP A 1 291 ? 10.860 3.032 -39.366 1.00 37.34 291 ASP A O 1
ATOM 2261 N N . ASP A 1 292 ? 10.280 1.719 -41.072 1.00 29.08 292 ASP A N 1
ATOM 2262 C CA . ASP A 1 292 ? 9.226 2.631 -41.568 1.00 29.08 292 ASP A CA 1
ATOM 2263 C C . ASP A 1 292 ? 7.791 2.067 -41.634 1.00 29.08 292 ASP A C 1
ATOM 2265 O O . ASP A 1 292 ? 6.896 2.769 -42.108 1.00 29.08 292 ASP A O 1
ATOM 2269 N N . ASP A 1 293 ? 7.506 0.867 -41.112 1.00 30.28 293 ASP A N 1
ATOM 2270 C CA . ASP A 1 293 ? 6.129 0.334 -41.097 1.00 30.28 293 ASP A CA 1
ATOM 2271 C C . ASP A 1 293 ? 5.548 0.264 -39.673 1.00 30.28 293 ASP A C 1
ATOM 2273 O O . ASP A 1 293 ? 5.760 -0.685 -38.918 1.00 30.28 293 ASP A O 1
ATOM 2277 N N . ARG A 1 294 ? 4.810 1.313 -39.281 1.00 38.06 294 ARG A N 1
ATOM 2278 C CA . ARG A 1 294 ? 4.156 1.473 -37.961 1.00 38.06 294 ARG A CA 1
ATOM 2279 C C . ARG A 1 294 ? 2.874 0.645 -37.802 1.00 38.06 294 ARG A C 1
ATOM 2281 O O . ARG A 1 294 ? 1.948 1.050 -37.098 1.00 38.06 294 ARG A O 1
ATOM 2288 N N . THR A 1 295 ? 2.793 -0.514 -38.438 1.00 37.09 295 THR A N 1
ATOM 2289 C CA . THR A 1 295 ? 1.744 -1.498 -38.152 1.00 37.09 295 THR A CA 1
ATOM 2290 C C . THR A 1 295 ? 2.091 -2.236 -36.852 1.00 37.09 295 THR A C 1
ATOM 2292 O O . THR A 1 295 ? 3.227 -2.680 -36.711 1.00 37.09 295 THR A O 1
ATOM 2295 N N . CYS A 1 296 ? 1.147 -2.347 -35.898 1.00 40.00 296 CYS A N 1
ATOM 2296 C CA . CYS A 1 296 ? 1.259 -3.136 -34.646 1.00 40.00 296 CYS A CA 1
ATOM 2297 C C . CYS A 1 296 ? 1.623 -4.582 -35.048 1.00 40.00 296 CYS A C 1
ATOM 2299 O O . CYS A 1 296 ? 0.759 -5.375 -35.401 1.00 40.00 296 CYS A O 1
ATOM 2301 N N . SER A 1 297 ? 2.926 -4.881 -35.103 1.00 40.59 297 SER A N 1
ATOM 2302 C CA . SER A 1 297 ? 3.475 -6.143 -35.598 1.00 40.59 297 SER A CA 1
ATOM 2303 C C . SER A 1 297 ? 3.514 -7.192 -34.485 1.00 40.59 297 SER A C 1
ATOM 2305 O O . SER A 1 297 ? 3.574 -6.892 -33.289 1.00 40.59 297 SER A O 1
ATOM 2307 N N . ASN A 1 298 ? 3.385 -8.453 -34.886 1.00 42.19 298 ASN A N 1
ATOM 2308 C CA . ASN A 1 298 ? 2.800 -9.54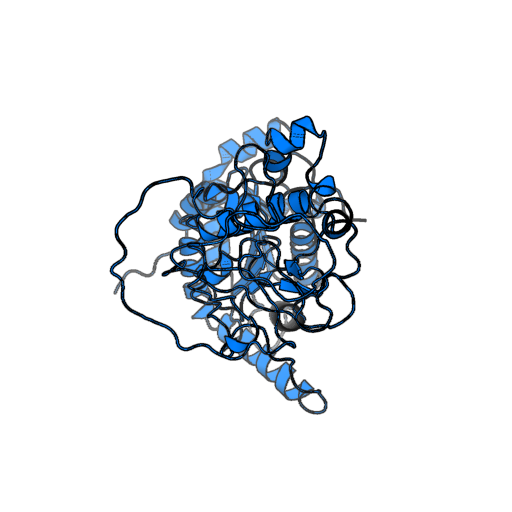6 -34.105 1.00 42.19 298 ASN A CA 1
ATOM 2309 C C . ASN A 1 298 ? 3.639 -10.143 -32.947 1.00 42.19 298 ASN A C 1
ATOM 2311 O O . ASN A 1 298 ? 3.488 -11.319 -32.625 1.00 42.19 298 ASN A O 1
ATOM 2315 N N . SER A 1 299 ? 4.507 -9.374 -32.279 1.00 50.91 299 SER A N 1
ATOM 2316 C CA . SER A 1 299 ? 5.375 -9.899 -31.200 1.00 50.91 299 SER A CA 1
ATOM 2317 C C . SER A 1 299 ? 5.956 -8.831 -30.254 1.00 50.91 299 SER A C 1
ATOM 2319 O O . SER A 1 299 ? 7.075 -8.983 -29.758 1.00 50.91 299 SER A O 1
ATOM 2321 N N . GLY A 1 300 ? 5.235 -7.725 -30.033 1.00 68.19 300 GLY A N 1
ATOM 2322 C CA . GLY A 1 300 ? 5.744 -6.566 -29.288 1.00 68.19 300 GLY A CA 1
ATOM 2323 C C . GLY A 1 300 ? 5.780 -6.749 -27.765 1.00 68.19 300 GLY A C 1
ATOM 2324 O O . GLY A 1 300 ? 4.753 -6.716 -27.103 1.00 68.19 300 GLY A O 1
ATOM 2325 N N . ASN A 1 301 ? 6.964 -6.857 -27.174 1.00 84.12 301 ASN A N 1
ATOM 2326 C CA . ASN A 1 301 ? 7.170 -6.896 -25.720 1.00 84.12 301 ASN A CA 1
ATOM 2327 C C . ASN A 1 301 ? 6.967 -5.518 -25.049 1.00 84.12 301 ASN A C 1
ATOM 2329 O O . ASN A 1 301 ? 6.946 -5.407 -23.826 1.00 84.12 301 ASN A O 1
ATOM 2333 N N . HIS A 1 302 ? 6.856 -4.449 -25.847 1.00 89.19 302 HIS A N 1
ATOM 2334 C CA . HIS A 1 302 ? 6.691 -3.066 -25.393 1.00 89.19 302 HIS A CA 1
ATOM 2335 C C . HIS A 1 302 ? 5.254 -2.586 -25.654 1.00 89.19 302 HIS A C 1
ATOM 2337 O O . HIS A 1 302 ? 4.853 -2.483 -26.816 1.00 89.19 302 HIS A O 1
ATOM 2343 N N . PRO A 1 303 ? 4.464 -2.292 -24.607 1.00 89.12 303 PRO A N 1
ATOM 2344 C CA . PRO A 1 303 ? 3.086 -1.833 -24.747 1.00 89.12 303 PRO A CA 1
ATOM 2345 C C . PRO A 1 303 ? 2.994 -0.458 -25.417 1.00 89.12 303 PRO A C 1
ATOM 2347 O O . PRO A 1 303 ? 3.840 0.410 -25.197 1.00 89.12 303 PRO A O 1
ATOM 2350 N N . THR A 1 304 ? 1.924 -0.219 -26.177 1.00 87.75 304 THR A N 1
ATOM 2351 C CA . THR A 1 304 ? 1.658 1.064 -26.851 1.00 87.75 304 THR A CA 1
ATOM 2352 C C . THR A 1 304 ? 0.228 1.554 -26.630 1.00 87.75 304 THR A C 1
ATOM 2354 O O . THR A 1 304 ? -0.714 0.776 -26.459 1.00 87.75 304 THR A O 1
ATOM 2357 N N . CYS A 1 305 ? 0.059 2.876 -26.634 1.00 87.06 305 CYS A N 1
ATOM 2358 C CA . CYS A 1 305 ? -1.235 3.535 -26.526 1.00 87.06 305 CYS A CA 1
ATOM 2359 C C . CYS A 1 305 ? -2.090 3.273 -27.767 1.00 87.06 305 CYS A C 1
ATOM 2361 O O . CYS A 1 305 ? -1.631 3.431 -28.896 1.00 87.06 305 CYS A O 1
ATOM 2363 N N . GLY A 1 306 ? -3.373 2.976 -27.568 1.00 80.25 306 GLY A N 1
ATOM 2364 C CA . GLY A 1 306 ? -4.286 2.749 -28.681 1.00 80.25 306 GLY A CA 1
ATOM 2365 C C . GLY A 1 306 ? -4.541 3.965 -29.557 1.00 80.25 306 GLY A C 1
ATOM 2366 O O . GLY A 1 306 ? -4.652 3.819 -30.765 1.00 80.25 306 GLY A O 1
ATOM 2367 N N . GLN A 1 307 ? -4.559 5.166 -28.980 1.00 84.00 307 GLN A N 1
ATOM 2368 C CA . GLN A 1 307 ? -4.924 6.377 -29.716 1.00 84.00 307 GLN A CA 1
ATOM 2369 C C . GLN A 1 307 ? -3.761 6.979 -30.506 1.00 84.00 307 GLN A C 1
ATOM 2371 O O . GLN A 1 307 ? -3.922 7.328 -31.670 1.00 84.00 307 GLN A O 1
ATOM 2376 N N . CYS A 1 308 ? -2.593 7.127 -29.877 1.00 86.81 308 CYS A N 1
ATOM 2377 C CA . CYS A 1 308 ? -1.454 7.822 -30.486 1.00 86.81 308 CYS A CA 1
ATOM 2378 C C . CYS A 1 308 ? -0.283 6.903 -30.844 1.00 86.81 308 CYS A C 1
ATOM 2380 O O . CYS A 1 308 ? 0.689 7.376 -31.428 1.00 86.81 308 CYS A O 1
ATOM 2382 N N . LYS A 1 309 ? -0.347 5.617 -30.464 1.00 86.00 309 LYS A N 1
ATOM 2383 C CA . LYS A 1 309 ? 0.717 4.615 -30.652 1.00 86.00 309 LYS A CA 1
ATOM 2384 C C . LYS A 1 309 ? 2.049 4.936 -29.962 1.00 86.00 309 LYS A C 1
ATOM 2386 O O . LYS A 1 309 ? 3.003 4.181 -30.119 1.00 86.00 309 LYS A O 1
ATOM 2391 N N . ALA A 1 310 ? 2.116 5.996 -29.152 1.00 88.81 310 ALA A N 1
ATOM 2392 C CA . ALA A 1 310 ? 3.247 6.236 -28.259 1.00 88.81 310 ALA A CA 1
ATOM 2393 C C . ALA A 1 310 ? 3.390 5.083 -27.247 1.00 88.81 310 ALA A C 1
ATOM 2395 O O . ALA A 1 310 ? 2.407 4.373 -26.995 1.00 88.81 310 ALA A O 1
ATOM 2396 N N . PRO A 1 311 ? 4.572 4.904 -26.630 1.00 90.44 311 PRO A N 1
ATOM 2397 C CA . PRO A 1 311 ? 4.755 3.908 -25.582 1.00 90.44 311 PRO A CA 1
ATOM 2398 C C . PRO A 1 311 ? 3.687 4.019 -24.484 1.00 90.44 311 PRO A C 1
ATOM 2400 O O . PRO A 1 311 ? 3.308 5.111 -24.055 1.00 90.44 311 PRO A O 1
ATOM 2403 N N . ALA A 1 312 ? 3.185 2.883 -24.019 1.00 91.88 312 ALA A N 1
ATOM 2404 C CA . ALA A 1 312 ? 2.403 2.813 -22.795 1.00 91.88 312 ALA A CA 1
ATOM 2405 C C . ALA A 1 312 ? 3.325 2.431 -21.633 1.00 91.88 312 ALA A C 1
ATOM 2407 O O . ALA A 1 312 ? 4.357 1.787 -21.809 1.00 91.88 312 ALA A O 1
ATOM 2408 N N . ARG A 1 313 ? 2.955 2.859 -20.432 1.00 94.25 313 ARG A N 1
ATOM 2409 C CA . ARG A 1 313 ? 3.724 2.665 -19.199 1.00 94.25 313 ARG A CA 1
ATOM 2410 C C . ARG A 1 313 ? 2.806 2.253 -18.053 1.00 94.25 313 ARG A C 1
ATOM 2412 O O . ARG A 1 313 ? 1.614 2.568 -18.125 1.00 94.25 313 ARG A O 1
ATOM 2419 N N . PRO A 1 314 ? 3.330 1.612 -16.993 1.00 95.00 314 PRO A N 1
ATOM 2420 C CA . PRO A 1 314 ? 2.551 1.390 -15.786 1.00 95.00 314 PRO A CA 1
ATOM 2421 C C . PRO A 1 314 ? 1.985 2.717 -15.274 1.00 95.00 314 PRO A C 1
ATOM 2423 O O . PRO A 1 314 ? 2.661 3.751 -15.314 1.00 95.00 314 PRO A O 1
ATOM 2426 N N . ALA A 1 315 ? 0.751 2.696 -14.785 1.00 94.56 315 ALA A N 1
ATOM 2427 C CA . ALA A 1 315 ? 0.088 3.832 -14.159 1.00 94.56 315 ALA A CA 1
ATOM 2428 C C . ALA A 1 315 ? 0.607 4.011 -12.725 1.00 94.56 315 ALA A C 1
ATOM 2430 O O . ALA A 1 315 ? -0.151 3.966 -11.760 1.00 94.56 315 ALA A O 1
ATOM 2431 N N . ILE A 1 316 ? 1.925 4.186 -12.602 1.00 95.38 316 ILE A N 1
ATOM 2432 C CA . ILE A 1 316 ? 2.664 4.334 -11.350 1.00 95.38 316 ILE A CA 1
ATOM 2433 C C . ILE A 1 316 ? 3.249 5.741 -11.270 1.00 95.38 316 ILE A C 1
ATOM 2435 O O . ILE A 1 316 ? 3.804 6.240 -12.249 1.00 95.38 316 ILE A O 1
ATOM 2439 N N . LEU A 1 317 ? 3.181 6.363 -10.094 1.00 95.50 317 LEU A N 1
ATOM 2440 C CA . LEU A 1 317 ? 3.859 7.629 -9.838 1.00 95.50 317 LEU A CA 1
ATOM 2441 C C . LEU A 1 317 ? 5.378 7.410 -9.760 1.00 95.50 317 LEU A C 1
ATOM 2443 O O . LEU A 1 317 ? 5.889 6.892 -8.767 1.00 95.50 317 LEU A O 1
ATOM 2447 N N . MET A 1 318 ? 6.098 7.818 -10.804 1.00 95.00 318 MET A N 1
ATOM 2448 C CA . MET A 1 318 ? 7.558 7.703 -10.894 1.00 95.00 318 MET A CA 1
ATOM 2449 C C . MET A 1 318 ? 8.267 8.970 -10.383 1.00 95.00 318 MET A C 1
ATOM 2451 O O . MET A 1 318 ? 7.643 10.007 -10.141 1.00 95.00 318 MET A O 1
ATOM 2455 N N . PHE A 1 319 ? 9.590 8.922 -10.206 1.00 92.88 319 PHE A N 1
ATOM 2456 C CA . PHE A 1 319 ? 10.346 10.117 -9.821 1.00 92.88 319 PHE A CA 1
ATOM 2457 C C . PHE A 1 319 ? 10.418 11.108 -10.987 1.00 92.88 319 PHE A C 1
ATOM 2459 O O . PHE A 1 319 ? 10.700 10.731 -12.123 1.00 92.88 319 PHE A O 1
ATOM 2466 N N . GLY A 1 320 ? 10.176 12.390 -10.693 1.00 91.38 320 GLY A N 1
ATOM 2467 C CA . GLY A 1 320 ? 10.175 13.454 -11.704 1.00 91.38 320 GLY A CA 1
ATOM 2468 C C . GLY A 1 320 ? 8.993 13.394 -12.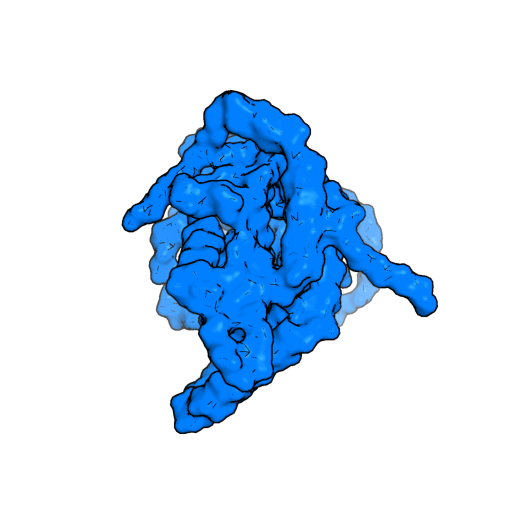677 1.00 91.38 320 GLY A C 1
ATOM 2469 O O . GLY A 1 320 ? 9.036 14.030 -13.726 1.00 91.38 320 GLY A O 1
ATOM 2470 N N . ASP A 1 321 ? 7.957 12.626 -12.348 1.00 92.19 321 ASP A N 1
ATOM 2471 C CA . ASP A 1 321 ? 6.824 12.378 -13.228 1.00 92.19 321 ASP A CA 1
ATOM 2472 C C . ASP A 1 321 ? 5.822 13.541 -13.236 1.00 92.19 321 ASP A C 1
ATOM 2474 O O . ASP A 1 321 ? 5.387 14.019 -12.187 1.00 92.19 321 ASP A O 1
ATOM 2478 N N . SER A 1 322 ? 5.457 13.991 -14.435 1.00 88.06 322 SER A N 1
ATOM 2479 C CA . SER A 1 322 ? 4.469 15.047 -14.681 1.00 88.06 322 SER A CA 1
ATOM 2480 C C . SER A 1 322 ? 3.254 14.561 -15.474 1.00 88.06 322 SER A C 1
ATOM 2482 O O . SER A 1 322 ? 2.339 15.346 -15.723 1.00 88.06 322 SER A O 1
ATOM 2484 N N . ALA A 1 323 ? 3.248 13.288 -15.879 1.00 89.88 323 ALA A N 1
ATOM 2485 C CA . ALA A 1 323 ? 2.241 12.697 -16.752 1.00 89.88 323 ALA A CA 1
ATOM 2486 C C . ALA A 1 323 ? 1.481 11.537 -16.090 1.00 89.88 323 ALA A C 1
ATOM 2488 O O . ALA A 1 323 ? 0.582 10.973 -16.714 1.00 89.88 323 ALA A O 1
ATOM 2489 N N . TRP A 1 324 ? 1.825 11.156 -14.853 1.00 93.50 324 TRP A N 1
ATOM 2490 C CA . TRP A 1 324 ? 1.081 10.144 -14.103 1.00 93.50 324 TRP A CA 1
ATOM 2491 C C . TRP A 1 324 ? -0.394 10.524 -13.950 1.00 93.50 324 TRP A C 1
ATOM 2493 O O . TRP A 1 324 ? -0.725 11.637 -13.540 1.00 93.50 324 TRP A O 1
ATOM 2503 N N . ILE A 1 325 ? -1.261 9.566 -14.271 1.00 90.44 325 ILE A N 1
ATOM 2504 C CA . ILE A 1 325 ? -2.705 9.670 -14.097 1.00 90.44 325 ILE A CA 1
ATOM 2505 C C . ILE A 1 325 ? -3.065 8.805 -12.894 1.00 90.44 325 ILE A C 1
ATOM 2507 O O . ILE A 1 325 ? -2.894 7.584 -12.917 1.00 90.44 325 ILE A O 1
ATOM 2511 N N . ASP A 1 326 ? -3.544 9.450 -11.838 1.00 90.38 326 ASP A N 1
ATOM 2512 C CA . ASP A 1 326 ? -4.039 8.760 -10.654 1.00 90.38 326 ASP A CA 1
ATOM 2513 C C . ASP A 1 326 ? -5.421 8.142 -10.922 1.00 90.38 326 ASP A C 1
ATOM 2515 O O . ASP A 1 326 ? -6.174 8.596 -11.782 1.00 90.38 326 ASP A O 1
ATOM 2519 N N . THR A 1 327 ? -5.783 7.116 -10.155 1.00 88.19 327 THR A N 1
ATOM 2520 C CA . THR A 1 327 ? -7.162 6.610 -10.142 1.00 88.19 327 THR A CA 1
ATOM 2521 C C . THR A 1 327 ? -7.977 7.477 -9.185 1.00 88.19 327 THR A C 1
ATOM 2523 O O . THR A 1 327 ? -8.049 7.193 -7.984 1.00 88.19 327 THR A O 1
ATOM 2526 N N . GLU A 1 328 ? -8.555 8.565 -9.703 1.00 87.19 328 GLU A N 1
ATOM 2527 C CA . GLU A 1 328 ? -9.293 9.565 -8.915 1.00 87.19 328 GLU A CA 1
ATOM 2528 C C . GLU A 1 328 ? -10.395 8.932 -8.055 1.00 87.19 328 GLU A C 1
ATOM 2530 O O . GLU A 1 328 ? -10.613 9.347 -6.917 1.00 87.19 328 GLU A O 1
ATOM 2535 N N . GLU A 1 329 ? -11.029 7.859 -8.530 1.00 88.19 329 GLU A N 1
ATOM 2536 C CA . GLU A 1 329 ? -12.070 7.142 -7.798 1.00 88.19 329 GLU A CA 1
ATOM 2537 C C . GLU A 1 329 ? -11.539 6.459 -6.528 1.00 88.19 329 GLU A C 1
ATOM 2539 O O . GLU A 1 329 ? -12.243 6.416 -5.512 1.00 88.19 329 GLU A O 1
ATOM 2544 N N . GLN A 1 330 ? -10.294 5.960 -6.534 1.00 92.19 330 GLN A N 1
ATOM 2545 C CA . GLN A 1 330 ? -9.655 5.465 -5.310 1.00 92.19 330 GLN A CA 1
ATOM 2546 C C . GLN A 1 330 ? -9.397 6.612 -4.326 1.00 92.19 330 GLN A C 1
ATOM 2548 O O . GLN A 1 330 ? -9.623 6.439 -3.125 1.00 92.19 330 GLN A O 1
ATOM 2553 N N . SER A 1 331 ? -8.940 7.775 -4.811 1.00 92.50 331 SER A N 1
ATOM 2554 C CA . SER A 1 331 ? -8.713 8.949 -3.955 1.00 92.50 331 SER A CA 1
ATOM 2555 C C . SER A 1 331 ? -10.019 9.443 -3.336 1.00 92.50 331 SER A C 1
ATOM 2557 O O . SER A 1 331 ? -10.089 9.613 -2.121 1.00 92.50 331 SER A O 1
ATOM 2559 N N . ALA A 1 332 ? -11.082 9.557 -4.135 1.00 92.75 332 ALA A N 1
ATOM 2560 C CA . ALA A 1 332 ? -12.402 9.966 -3.670 1.00 92.75 332 ALA A CA 1
ATOM 2561 C C . ALA A 1 332 ? -12.940 9.021 -2.584 1.00 92.75 332 ALA A C 1
ATOM 2563 O O . ALA A 1 332 ? -13.394 9.472 -1.533 1.00 92.75 332 ALA A O 1
ATOM 2564 N N . ARG A 1 333 ? -12.827 7.697 -2.775 1.00 94.62 333 ARG A N 1
ATOM 2565 C CA . ARG A 1 333 ? -13.231 6.720 -1.747 1.00 94.62 333 ARG A CA 1
ATOM 2566 C C . ARG A 1 333 ? -12.417 6.842 -0.463 1.00 94.62 333 ARG A C 1
ATOM 2568 O O . ARG A 1 333 ? -12.983 6.731 0.625 1.00 94.62 333 ARG A O 1
ATOM 2575 N N . TRP A 1 334 ? -11.107 7.043 -0.582 1.00 97.19 334 TRP A N 1
ATOM 2576 C CA . TRP A 1 334 ? -10.231 7.268 0.565 1.00 97.19 334 TRP A CA 1
ATOM 2577 C C . TRP A 1 334 ? -10.630 8.531 1.335 1.00 97.19 334 TRP A C 1
ATOM 2579 O O . TRP A 1 334 ? -10.754 8.488 2.559 1.00 97.19 334 TRP A O 1
ATOM 2589 N N . GLU A 1 335 ? -10.872 9.637 0.633 1.00 96.31 335 GLU A N 1
ATOM 2590 C CA . GLU A 1 335 ? -11.284 10.911 1.222 1.00 96.31 335 GLU A CA 1
ATOM 2591 C C . GLU A 1 335 ? -12.628 10.779 1.940 1.00 96.31 335 GLU A C 1
ATOM 2593 O O . GLU A 1 335 ? -12.699 11.065 3.136 1.00 96.31 335 GLU A O 1
ATOM 2598 N N . GLU A 1 336 ? -13.650 10.235 1.270 1.00 95.81 336 GLU A N 1
ATOM 2599 C CA . GLU A 1 336 ? -14.971 9.974 1.854 1.00 95.81 336 GLU A CA 1
ATOM 2600 C C . GLU A 1 336 ? -14.887 9.118 3.124 1.00 95.81 336 GLU A C 1
ATOM 2602 O O . GLU A 1 336 ? -15.515 9.426 4.141 1.00 95.81 336 GLU A O 1
ATOM 2607 N N . TRP A 1 337 ? -14.112 8.030 3.076 1.00 98.25 337 TRP A N 1
ATOM 2608 C CA . TRP A 1 337 ? -13.948 7.140 4.218 1.00 98.25 337 TRP A CA 1
ATOM 2609 C C . TRP A 1 337 ? -13.187 7.814 5.362 1.00 98.25 337 TRP A C 1
ATOM 2611 O O . TRP A 1 337 ? -13.612 7.730 6.517 1.00 98.25 337 TRP A O 1
ATOM 2621 N N . SER A 1 338 ? -12.083 8.498 5.053 1.00 97.88 338 SER A N 1
ATOM 2622 C CA . SER A 1 338 ? -11.240 9.156 6.053 1.00 97.88 338 SER A CA 1
ATOM 2623 C C . SER A 1 338 ? -11.986 10.284 6.768 1.00 97.88 338 SER A C 1
ATOM 2625 O O . SER A 1 338 ? -11.894 10.390 7.992 1.00 97.88 338 SER A O 1
ATOM 2627 N N . GLU A 1 339 ? -12.800 11.050 6.039 1.00 96.75 339 GLU A N 1
ATOM 2628 C CA . GLU A 1 339 ? -13.647 12.100 6.599 1.00 96.75 339 GLU A CA 1
ATOM 2629 C C . GLU A 1 339 ? -14.749 11.505 7.482 1.00 96.75 339 GLU A C 1
ATOM 2631 O O . GLU A 1 339 ? -14.943 11.941 8.616 1.00 96.75 339 GLU A O 1
ATOM 2636 N N . ALA A 1 340 ? -15.423 10.441 7.029 1.00 97.44 340 ALA A N 1
ATOM 2637 C CA . ALA A 1 340 ? -16.430 9.753 7.835 1.00 97.44 340 ALA A CA 1
ATOM 2638 C C . ALA A 1 340 ? -15.848 9.210 9.153 1.00 97.44 340 ALA A C 1
ATOM 2640 O O . ALA A 1 340 ? -16.470 9.345 10.211 1.00 97.44 340 ALA A O 1
ATOM 2641 N N . VAL A 1 341 ? -14.652 8.612 9.113 1.00 97.94 341 VAL A N 1
ATOM 2642 C CA . VAL A 1 341 ? -13.949 8.142 10.315 1.00 97.94 341 VAL A CA 1
ATOM 2643 C C . VAL A 1 341 ? -13.574 9.308 11.220 1.00 97.94 341 VAL A C 1
ATOM 2645 O O . VAL A 1 341 ? -13.809 9.213 12.426 1.00 97.94 341 VAL A O 1
ATOM 2648 N N . LEU A 1 342 ? -13.031 10.398 10.670 1.00 96.94 342 LEU A N 1
ATOM 2649 C CA . LEU A 1 342 ? -12.658 11.580 11.442 1.00 96.94 342 LEU A CA 1
ATOM 2650 C C . LEU A 1 342 ? -13.869 12.141 12.190 1.00 96.94 342 LEU A C 1
ATOM 2652 O O . LEU A 1 342 ? -13.822 12.226 13.414 1.00 96.94 342 LEU A O 1
ATOM 2656 N N . GLN A 1 343 ? -14.970 12.414 11.485 1.00 95.19 343 GLN A N 1
ATOM 2657 C CA . GLN A 1 343 ? -16.201 12.953 12.074 1.00 95.19 343 GLN A CA 1
ATOM 2658 C C . GLN A 1 343 ? -16.765 12.050 13.175 1.00 95.19 343 GLN A C 1
ATOM 2660 O O . GLN A 1 343 ? -17.134 12.518 14.249 1.00 95.19 343 GLN A O 1
ATOM 2665 N N . LEU A 1 344 ? -16.784 10.733 12.955 1.00 95.88 344 LEU A N 1
ATOM 2666 C CA . LEU A 1 344 ? -17.285 9.773 13.944 1.00 95.88 344 LEU A CA 1
ATOM 2667 C C . LEU A 1 344 ? -16.332 9.552 15.134 1.00 95.88 344 LEU A C 1
ATOM 2669 O O . LEU A 1 344 ? -16.736 8.918 16.115 1.00 95.88 344 LEU A O 1
ATOM 2673 N N . SER A 1 345 ? -15.091 10.034 15.051 1.00 96.25 345 SER A N 1
ATOM 2674 C CA . SER A 1 345 ? -14.086 9.962 16.120 1.00 96.25 345 SER A CA 1
ATOM 2675 C C . SER A 1 345 ? -14.086 11.197 17.026 1.00 96.25 345 SER A C 1
ATOM 2677 O O . SER A 1 345 ? -13.462 11.160 18.086 1.00 96.25 345 SER A O 1
ATOM 2679 N N . ILE A 1 346 ? -14.781 12.274 16.647 1.00 93.94 346 ILE A N 1
ATOM 2680 C CA . ILE A 1 346 ? -14.909 13.485 17.466 1.00 93.94 346 ILE A CA 1
ATOM 2681 C C . ILE A 1 346 ? -15.860 13.193 18.639 1.00 93.94 346 ILE A C 1
ATOM 2683 O O . ILE A 1 346 ? -16.965 12.691 18.415 1.00 93.94 346 ILE A O 1
ATOM 2687 N N . PRO A 1 347 ? -15.468 13.476 19.896 1.00 88.12 347 PRO A N 1
ATOM 2688 C CA . PRO A 1 347 ? -16.382 13.388 21.026 1.00 88.12 347 PRO A CA 1
ATOM 2689 C C . PRO A 1 347 ? -17.525 14.401 20.879 1.00 88.12 347 PRO A C 1
ATOM 2691 O O . PRO A 1 347 ? -17.285 15.603 20.814 1.00 88.12 347 PRO A O 1
ATOM 2694 N N . ASP A 1 348 ? -18.762 13.916 20.877 1.00 83.75 348 ASP A N 1
ATOM 2695 C CA . ASP A 1 348 ? -19.977 14.736 20.915 1.00 83.75 348 ASP A CA 1
ATOM 2696 C C . ASP A 1 348 ? -20.821 14.334 22.137 1.00 83.75 348 ASP A C 1
ATOM 2698 O O . ASP A 1 348 ? -20.813 13.168 22.549 1.00 83.75 348 ASP A O 1
ATOM 2702 N N . SER A 1 349 ? -21.518 15.292 22.752 1.00 61.53 349 SER A N 1
ATOM 2703 C CA . SER A 1 349 ? -22.208 15.103 24.030 1.00 61.53 349 SER A CA 1
ATOM 2704 C C . SER A 1 349 ? -23.460 14.229 23.941 1.00 61.53 349 SER A C 1
ATOM 2706 O O . SER A 1 349 ? -23.855 13.683 24.969 1.00 61.53 349 SER A O 1
ATOM 2708 N N . ASP A 1 350 ? -24.069 14.062 22.757 1.00 65.12 350 ASP A N 1
ATOM 2709 C CA . ASP A 1 350 ? -25.489 13.682 22.706 1.00 65.12 350 ASP A CA 1
ATOM 2710 C C . ASP A 1 350 ? -25.890 12.344 22.069 1.00 65.12 350 ASP A C 1
ATOM 2712 O O . ASP A 1 350 ? -27.048 11.971 22.257 1.00 65.12 350 ASP A O 1
ATOM 2716 N N . THR A 1 351 ? -25.055 11.558 21.361 1.00 66.38 351 THR A N 1
ATOM 2717 C CA . THR A 1 351 ? -25.645 10.363 20.692 1.00 66.38 351 THR A CA 1
ATOM 2718 C C . THR A 1 351 ? -24.880 9.036 20.639 1.00 66.38 351 THR A C 1
ATOM 2720 O O . THR A 1 351 ? -25.559 8.011 20.709 1.00 66.38 351 THR A O 1
ATOM 2723 N N . LYS A 1 352 ? -23.541 8.945 20.578 1.00 80.06 352 LYS A N 1
ATOM 2724 C CA . LYS A 1 352 ? -22.793 7.656 20.638 1.00 80.06 352 LYS A CA 1
ATOM 2725 C C . LYS A 1 352 ? -21.337 7.886 21.082 1.00 80.06 352 LYS A C 1
ATOM 2727 O O . LYS A 1 352 ? -20.815 8.961 20.814 1.00 80.06 352 LYS A O 1
ATOM 2732 N N . PRO A 1 353 ? -20.644 6.895 21.685 1.00 88.62 353 PRO A N 1
ATOM 2733 C CA . PRO A 1 353 ? -19.217 7.037 21.970 1.00 88.62 353 PRO A CA 1
ATOM 2734 C C . PRO A 1 353 ? -18.411 7.279 20.674 1.00 88.62 353 PRO A C 1
ATOM 2736 O O . PRO A 1 353 ? -18.736 6.668 19.636 1.00 88.62 353 PRO A O 1
ATOM 2739 N N . PRO A 1 354 ? -17.382 8.151 20.723 1.00 94.69 354 PRO A N 1
ATOM 2740 C CA . PRO A 1 354 ? -16.499 8.402 19.590 1.00 94.69 354 PRO A CA 1
ATOM 2741 C C . PRO A 1 354 ? -15.759 7.122 19.205 1.00 94.69 354 PRO A C 1
ATOM 2743 O O . PRO A 1 354 ? -15.418 6.309 20.070 1.00 94.69 354 PRO A O 1
ATOM 2746 N N . LEU A 1 355 ? -15.530 6.938 17.905 1.00 96.94 355 LEU A N 1
ATOM 2747 C CA . LEU A 1 355 ? -14.778 5.792 17.409 1.00 96.94 355 LEU A CA 1
ATOM 2748 C C . LEU A 1 355 ? -13.311 5.875 17.841 1.00 96.94 355 LEU A C 1
ATOM 2750 O O . LEU A 1 355 ? -12.684 6.932 17.795 1.00 96.94 355 LEU A O 1
ATOM 2754 N N . LYS A 1 356 ? -12.756 4.728 18.234 1.00 98.00 356 LYS A N 1
ATOM 2755 C CA . LYS A 1 356 ? -11.325 4.556 18.488 1.00 98.00 356 LYS A CA 1
ATOM 2756 C C . LYS A 1 356 ? -10.628 4.073 17.224 1.00 98.00 356 LYS A C 1
ATOM 2758 O O . LYS A 1 356 ? -10.990 3.029 16.676 1.00 98.00 356 LYS A O 1
ATOM 2763 N N . VAL A 1 357 ? -9.597 4.786 16.794 1.00 98.50 357 VAL A N 1
ATOM 2764 C CA . VAL A 1 357 ? -8.842 4.481 15.576 1.00 98.50 357 VAL A CA 1
ATOM 2765 C C . VAL A 1 357 ? -7.518 3.812 15.934 1.00 98.50 357 VAL A C 1
ATOM 2767 O O . VAL A 1 357 ? -6.748 4.316 16.749 1.00 98.50 357 VAL A O 1
ATOM 2770 N N . CYS A 1 358 ? -7.228 2.672 15.312 1.00 98.56 358 CYS A N 1
ATOM 2771 C CA . CYS A 1 358 ? -5.893 2.084 15.323 1.00 98.56 358 CYS A CA 1
ATOM 2772 C C . CYS A 1 358 ? -5.314 2.141 13.909 1.00 98.56 358 CYS A C 1
ATOM 2774 O O . CYS A 1 358 ? -5.904 1.591 12.979 1.00 98.56 358 CYS A O 1
ATOM 2776 N N . ILE A 1 359 ? -4.169 2.806 13.757 1.00 98.81 359 ILE A N 1
ATOM 2777 C CA . ILE A 1 359 ? -3.379 2.793 12.527 1.00 98.81 359 ILE A CA 1
ATOM 2778 C C . ILE A 1 359 ? -2.294 1.734 12.688 1.00 98.81 359 ILE A C 1
ATOM 2780 O O . ILE A 1 359 ? -1.507 1.790 13.629 1.00 98.81 359 ILE A O 1
ATOM 2784 N N . LEU A 1 360 ? -2.254 0.769 11.780 1.00 98.88 360 LEU A N 1
ATOM 2785 C CA . LEU A 1 360 ? -1.214 -0.243 11.692 1.00 98.88 360 LEU A CA 1
ATOM 2786 C C . LEU A 1 360 ? -0.311 0.102 10.510 1.00 98.88 360 LEU A C 1
ATOM 2788 O O . LEU A 1 360 ? -0.680 -0.134 9.364 1.00 98.88 360 LEU A O 1
ATOM 2792 N N . GLU A 1 361 ? 0.859 0.667 10.791 1.00 98.81 361 GLU A N 1
ATOM 2793 C CA . GLU A 1 361 ? 1.866 1.005 9.790 1.00 98.81 361 GLU A CA 1
ATOM 2794 C C . GLU A 1 361 ? 2.937 -0.090 9.708 1.00 98.81 361 GLU A C 1
ATOM 2796 O O . GLU A 1 361 ? 3.625 -0.365 10.693 1.00 98.81 361 GLU A O 1
ATOM 2801 N N . VAL A 1 362 ? 3.107 -0.709 8.537 1.00 98.69 362 VAL A N 1
ATOM 2802 C CA . VAL A 1 362 ? 4.039 -1.832 8.345 1.00 98.69 362 VAL A CA 1
ATOM 2803 C C . VAL A 1 362 ? 4.961 -1.575 7.160 1.00 98.69 362 VAL A C 1
ATOM 2805 O O . VAL A 1 362 ? 4.514 -1.285 6.052 1.00 98.69 362 VAL A O 1
ATOM 2808 N N . GLY A 1 363 ? 6.272 -1.680 7.386 1.00 97.38 363 GLY A N 1
ATOM 2809 C CA . GLY A 1 363 ? 7.263 -1.673 6.305 1.00 97.38 363 GLY A CA 1
ATOM 2810 C C . GLY A 1 363 ? 7.414 -0.344 5.553 1.00 97.38 363 GLY A C 1
ATOM 2811 O O . GLY A 1 363 ? 7.942 -0.327 4.442 1.00 97.38 363 GLY A O 1
ATOM 2812 N N . CYS A 1 364 ? 6.964 0.769 6.135 1.00 95.94 364 CYS A N 1
ATOM 2813 C CA . CYS A 1 364 ? 7.119 2.109 5.565 1.00 95.94 364 CYS A CA 1
ATOM 2814 C C . CYS A 1 364 ? 8.508 2.673 5.904 1.00 95.94 364 CYS A C 1
ATOM 2816 O O . CYS A 1 364 ? 8.809 2.901 7.077 1.00 95.94 364 CYS A O 1
ATOM 2818 N N . GLY A 1 365 ? 9.361 2.853 4.891 1.00 92.62 365 GLY A N 1
ATOM 2819 C CA . GLY A 1 365 ? 10.742 3.332 5.037 1.00 92.62 365 GLY A CA 1
ATOM 2820 C C . GLY A 1 365 ? 10.912 4.849 4.870 1.00 92.62 365 GLY A C 1
ATOM 2821 O O . GLY A 1 365 ? 9.938 5.584 4.742 1.00 92.62 365 GLY A O 1
ATOM 2822 N N . GLY A 1 366 ? 12.170 5.308 4.852 1.00 89.81 366 GLY A N 1
ATOM 2823 C CA . GLY A 1 366 ? 12.530 6.729 4.713 1.00 89.81 366 GLY A CA 1
ATOM 2824 C C . GLY A 1 366 ? 12.729 7.232 3.276 1.00 89.81 366 GLY A C 1
ATOM 2825 O O . GLY A 1 366 ? 12.732 8.435 3.056 1.00 89.81 366 GLY A O 1
ATOM 2826 N N . ASN A 1 367 ? 12.866 6.340 2.286 1.00 84.88 367 ASN A N 1
ATOM 2827 C CA . ASN A 1 367 ? 13.101 6.741 0.887 1.00 84.88 367 ASN A CA 1
ATOM 2828 C C . ASN A 1 367 ? 11.842 7.316 0.220 1.00 84.88 367 ASN A C 1
ATOM 2830 O O . ASN A 1 367 ? 11.925 8.225 -0.598 1.00 84.88 367 ASN A O 1
ATOM 2834 N N . VAL A 1 368 ? 10.675 6.773 0.574 1.00 86.00 368 VAL A N 1
ATOM 2835 C CA . VAL A 1 368 ? 9.364 7.227 0.106 1.00 86.00 368 VAL A CA 1
ATOM 2836 C C . VAL A 1 368 ? 8.469 7.362 1.332 1.00 86.00 368 VAL A C 1
ATOM 2838 O O . VAL A 1 368 ? 7.979 6.374 1.875 1.00 86.00 368 VAL A O 1
ATOM 2841 N N . ILE A 1 369 ? 8.291 8.599 1.796 1.00 91.88 369 ILE A N 1
ATOM 2842 C CA . ILE A 1 369 ? 7.662 8.903 3.092 1.00 91.88 369 ILE A CA 1
ATOM 2843 C C . ILE A 1 369 ? 6.154 9.174 3.010 1.00 91.88 369 ILE A C 1
ATOM 2845 O O . ILE A 1 369 ? 5.549 9.500 4.026 1.00 91.88 369 ILE A O 1
ATOM 2849 N N . THR A 1 370 ? 5.526 9.049 1.834 1.00 94.44 370 THR A N 1
ATOM 2850 C CA . THR A 1 370 ? 4.105 9.391 1.617 1.00 94.44 370 THR A CA 1
ATOM 2851 C C . THR A 1 370 ? 3.180 8.717 2.630 1.00 94.44 370 THR A C 1
ATOM 2853 O O . THR A 1 370 ? 2.328 9.378 3.220 1.00 94.44 370 THR A O 1
ATOM 2856 N N . VAL A 1 371 ? 3.381 7.421 2.890 1.00 97.06 371 VAL A N 1
ATOM 2857 C CA . VAL A 1 371 ? 2.560 6.672 3.851 1.00 97.06 371 VAL A CA 1
ATOM 2858 C C . VAL A 1 371 ? 2.824 7.125 5.287 1.00 97.06 371 VAL A C 1
ATOM 2860 O O . VAL A 1 371 ? 1.869 7.321 6.030 1.00 97.06 371 VAL A O 1
ATOM 2863 N N . ARG A 1 372 ? 4.084 7.391 5.664 1.00 95.81 372 ARG A N 1
ATOM 2864 C CA . ARG A 1 372 ? 4.429 7.904 7.005 1.00 95.81 372 ARG A CA 1
ATOM 2865 C C . ARG A 1 372 ? 3.795 9.272 7.259 1.00 95.81 372 ARG A C 1
ATOM 2867 O O . ARG A 1 372 ? 3.158 9.483 8.288 1.00 95.81 372 ARG A O 1
ATOM 2874 N N . ALA A 1 373 ? 3.885 10.168 6.275 1.00 95.56 373 ALA A N 1
ATOM 2875 C CA . ALA A 1 373 ? 3.248 11.479 6.321 1.00 95.56 373 ALA A CA 1
ATOM 2876 C C . ALA A 1 373 ? 1.717 11.365 6.424 1.00 95.56 373 ALA A C 1
ATOM 2878 O O . ALA A 1 373 ? 1.094 12.106 7.183 1.00 95.56 373 ALA A O 1
ATOM 2879 N N . ASN A 1 374 ? 1.104 10.417 5.705 1.00 96.75 374 ASN A N 1
ATOM 2880 C CA . ASN A 1 374 ? -0.327 10.144 5.811 1.00 96.75 374 ASN A CA 1
ATOM 2881 C C . ASN A 1 374 ? -0.714 9.614 7.203 1.00 96.75 374 ASN A C 1
ATOM 2883 O O . ASN A 1 374 ? -1.671 10.117 7.789 1.00 96.75 374 ASN A O 1
ATOM 2887 N N . THR A 1 375 ? 0.045 8.661 7.754 1.00 97.12 375 THR A N 1
ATOM 2888 C CA . THR A 1 375 ? -0.151 8.126 9.110 1.00 97.12 375 THR A CA 1
ATOM 2889 C C . THR A 1 375 ? -0.160 9.245 10.146 1.00 97.12 375 THR A C 1
ATOM 2891 O O . THR A 1 375 ? -1.119 9.369 10.909 1.00 97.12 375 THR A O 1
ATOM 2894 N N . GLU A 1 376 ? 0.869 10.096 10.161 1.00 95.06 376 GLU A N 1
ATOM 2895 C CA . GLU A 1 376 ? 0.971 11.172 11.152 1.00 95.06 376 GLU A CA 1
ATOM 2896 C C . GLU A 1 376 ? -0.070 12.273 10.936 1.00 95.06 376 GLU A C 1
ATOM 2898 O O . GLU A 1 376 ? -0.583 12.831 11.907 1.00 95.06 376 GLU A O 1
ATOM 2903 N N . ARG A 1 377 ? -0.456 12.547 9.682 1.00 96.06 377 ARG A N 1
ATOM 2904 C CA . ARG A 1 377 ? -1.561 13.462 9.369 1.00 96.06 377 ARG A CA 1
ATOM 2905 C C . ARG A 1 377 ? -2.877 12.966 9.965 1.00 96.06 377 ARG A C 1
ATOM 2907 O O . ARG A 1 377 ? -3.531 13.736 10.666 1.00 96.06 377 ARG A O 1
ATOM 2914 N N . ILE A 1 378 ? -3.257 11.711 9.712 1.00 97.12 378 ILE A N 1
ATOM 2915 C CA . ILE A 1 378 ? -4.502 11.132 10.241 1.00 97.12 378 ILE A CA 1
ATOM 2916 C C . ILE A 1 378 ? -4.453 11.078 11.770 1.00 97.12 378 ILE A C 1
ATOM 2918 O O . ILE A 1 378 ? -5.397 11.518 12.426 1.00 97.12 378 ILE A O 1
ATOM 2922 N N . TYR A 1 379 ? -3.334 10.621 12.341 1.00 97.25 379 TYR A N 1
ATOM 2923 C CA . TYR A 1 379 ? -3.118 10.619 13.788 1.00 97.25 379 TYR A CA 1
ATOM 2924 C C . TYR A 1 379 ? -3.349 12.009 14.399 1.00 97.25 379 TYR A C 1
ATOM 2926 O O . TYR A 1 379 ? -4.128 12.156 15.344 1.00 97.25 379 TYR A O 1
ATOM 2934 N N . LYS A 1 380 ? -2.727 13.045 13.822 1.00 96.25 380 LYS A N 1
ATOM 2935 C CA . LYS A 1 380 ? -2.862 14.429 14.280 1.00 96.25 380 LYS A CA 1
ATOM 2936 C C . LYS A 1 380 ? -4.288 14.951 14.128 1.00 96.25 380 LYS A C 1
ATOM 2938 O O . LYS A 1 380 ? -4.773 15.615 15.039 1.00 96.25 380 LYS A O 1
ATOM 2943 N N . GLN A 1 381 ? -4.956 14.674 13.008 1.00 96.12 381 GLN A N 1
ATOM 2944 C CA . GLN A 1 381 ? -6.336 15.111 12.770 1.00 96.12 381 GLN A CA 1
ATOM 2945 C C . GLN A 1 381 ? -7.296 14.523 13.806 1.00 96.12 381 GLN A C 1
ATOM 2947 O O . GLN A 1 381 ? -8.089 15.260 14.385 1.00 96.12 381 GLN A O 1
ATOM 2952 N N . VAL A 1 382 ? -7.191 13.222 14.090 1.00 96.62 382 VAL A N 1
ATOM 2953 C CA . VAL A 1 382 ? -8.062 12.566 15.074 1.00 96.62 382 VAL A CA 1
ATOM 2954 C C . VAL A 1 382 ? -7.785 13.088 16.486 1.00 96.62 382 VAL A C 1
ATOM 2956 O O . VAL A 1 382 ? -8.718 13.473 17.188 1.00 96.62 382 VAL A O 1
ATOM 2959 N N . THR A 1 383 ? -6.518 13.143 16.905 1.00 95.62 383 THR A N 1
ATOM 2960 C CA . THR A 1 383 ? -6.158 13.532 18.282 1.00 95.62 383 THR A CA 1
ATOM 2961 C C . THR A 1 383 ? -6.380 15.017 18.566 1.00 95.62 383 THR A C 1
ATOM 2963 O O . THR A 1 383 ? -6.873 15.361 19.639 1.00 95.62 383 THR A O 1
ATOM 2966 N N . SER A 1 384 ? -6.107 15.905 17.603 1.00 94.94 384 SER A N 1
ATOM 2967 C CA . SER A 1 384 ? -6.339 17.352 17.766 1.00 94.94 384 SER A CA 1
ATOM 2968 C C . SER A 1 384 ? -7.827 17.701 17.873 1.00 94.94 384 SER A C 1
ATOM 2970 O O . SER A 1 384 ? -8.174 18.704 18.490 1.00 94.94 384 SER A O 1
ATOM 2972 N N . SER A 1 385 ? -8.707 16.858 17.324 1.00 93.50 385 SER A N 1
ATOM 2973 C CA . SER A 1 385 ? -10.164 16.966 17.482 1.00 93.50 385 SER A CA 1
ATOM 2974 C C . SER A 1 385 ? -10.696 16.257 18.739 1.00 93.50 385 SER A C 1
ATOM 2976 O O . SER A 1 385 ? -11.904 16.083 18.885 1.00 93.50 385 SER A O 1
ATOM 2978 N N . GLY A 1 386 ? -9.818 15.823 19.652 1.00 93.06 386 GLY A N 1
ATOM 2979 C CA . GLY A 1 386 ? -10.184 15.142 20.899 1.00 93.06 386 GLY A CA 1
ATOM 2980 C C . GLY A 1 386 ? -10.528 13.656 20.748 1.00 93.06 386 GLY A C 1
ATOM 2981 O O . GLY A 1 386 ? -10.974 13.033 21.712 1.00 93.06 386 GLY A O 1
ATOM 2982 N N . GLY A 1 387 ? -10.338 13.078 19.559 1.00 94.44 387 GLY A N 1
ATOM 2983 C CA . GLY A 1 387 ? -10.569 11.662 19.290 1.00 94.44 387 GLY A CA 1
ATOM 2984 C C . GLY A 1 387 ? -9.455 10.756 19.817 1.00 94.44 387 GLY A C 1
ATOM 2985 O O . GLY A 1 387 ? -8.362 11.197 20.174 1.00 94.44 387 GLY A O 1
ATOM 2986 N N . ASN A 1 388 ? -9.724 9.450 19.849 1.00 95.81 388 ASN A N 1
ATOM 2987 C CA . ASN A 1 388 ? -8.757 8.445 20.285 1.00 95.81 388 ASN A CA 1
ATOM 2988 C C . ASN A 1 388 ? -8.106 7.774 19.070 1.00 95.81 388 ASN A C 1
ATOM 2990 O O . ASN A 1 388 ? -8.779 7.058 18.326 1.00 95.81 388 ASN A O 1
ATOM 2994 N N . CYS A 1 389 ? -6.803 7.985 18.891 1.00 97.44 389 CYS A N 1
ATOM 2995 C CA . CYS A 1 389 ? -6.015 7.329 17.857 1.00 97.44 389 CYS A CA 1
ATOM 2996 C C . CYS A 1 389 ? -4.749 6.721 18.458 1.00 97.44 389 CYS A C 1
ATOM 2998 O O . CYS A 1 389 ? -4.087 7.338 19.285 1.00 97.44 389 CYS A O 1
ATOM 3000 N N . THR A 1 390 ? -4.382 5.523 18.019 1.00 97.12 390 THR A N 1
ATOM 3001 C CA . THR A 1 390 ? -3.094 4.899 18.346 1.00 97.12 390 THR A CA 1
ATOM 3002 C C . THR A 1 390 ? -2.426 4.408 17.074 1.00 97.12 390 THR A C 1
ATOM 3004 O O . THR A 1 390 ? -3.104 3.892 16.185 1.00 97.12 390 THR A O 1
ATOM 3007 N N . VAL A 1 391 ? -1.101 4.536 16.998 1.00 98.50 391 VAL A N 1
ATOM 3008 C CA . VAL A 1 391 ? -0.310 4.045 15.865 1.00 98.50 391 VAL A CA 1
ATOM 3009 C C . VAL A 1 391 ? 0.544 2.866 16.314 1.00 98.50 391 VAL A C 1
ATOM 3011 O O . VAL A 1 391 ? 1.310 2.969 17.266 1.00 98.50 391 VAL A O 1
ATOM 3014 N N . VAL A 1 392 ? 0.425 1.733 15.632 1.00 98.69 392 VAL A N 1
ATOM 3015 C CA . VAL A 1 392 ? 1.336 0.591 15.746 1.00 98.69 392 VAL A CA 1
ATOM 3016 C C . VAL A 1 392 ? 2.267 0.644 14.544 1.00 98.69 392 VAL A C 1
ATOM 3018 O O . VAL A 1 392 ? 1.804 0.485 13.419 1.00 98.69 392 VAL A O 1
ATOM 3021 N N . ARG A 1 393 ? 3.564 0.865 14.767 1.00 98.44 393 ARG A N 1
ATOM 3022 C CA . ARG A 1 393 ? 4.569 0.981 13.702 1.00 98.44 393 ARG A CA 1
ATOM 3023 C C . ARG A 1 393 ? 5.525 -0.203 13.755 1.00 98.44 393 ARG A C 1
ATOM 3025 O O . ARG A 1 393 ? 6.228 -0.397 14.746 1.00 98.44 393 ARG A O 1
ATOM 3032 N N . ILE A 1 394 ? 5.550 -0.983 12.679 1.00 98.69 394 ILE A N 1
ATOM 3033 C CA . ILE A 1 394 ? 6.393 -2.168 12.512 1.00 98.69 394 ILE A CA 1
ATOM 3034 C C . ILE A 1 394 ? 7.425 -1.876 11.425 1.00 98.69 394 ILE A C 1
ATOM 3036 O O . ILE A 1 394 ? 7.090 -1.772 10.241 1.00 98.69 394 ILE A O 1
ATOM 3040 N N . ASN A 1 395 ? 8.687 -1.738 11.822 1.00 97.94 395 ASN A N 1
ATOM 3041 C CA . ASN A 1 395 ? 9.789 -1.538 10.887 1.00 97.94 395 ASN A CA 1
ATOM 3042 C C . ASN A 1 395 ? 11.117 -1.988 11.525 1.00 97.94 395 ASN A C 1
ATOM 3044 O O . ASN A 1 395 ? 11.372 -1.623 12.672 1.00 97.94 395 ASN A O 1
ATOM 3048 N N . PRO A 1 396 ? 11.981 -2.744 10.824 1.00 96.38 396 PRO A N 1
ATOM 3049 C CA . PRO A 1 396 ? 13.241 -3.220 11.396 1.00 96.38 396 PRO A CA 1
ATOM 3050 C C . PRO A 1 396 ? 14.290 -2.116 11.607 1.00 96.38 396 PRO A C 1
ATOM 3052 O O . PRO A 1 396 ? 15.191 -2.306 12.415 1.00 96.38 396 PRO A O 1
ATOM 3055 N N . GLU A 1 397 ? 14.187 -0.982 10.909 1.00 95.00 397 GLU A N 1
ATOM 3056 C CA . GLU A 1 397 ? 15.172 0.111 10.957 1.00 95.00 397 GLU A CA 1
ATOM 3057 C C . GLU A 1 397 ? 14.603 1.436 11.480 1.00 95.00 397 GLU A C 1
ATOM 3059 O O . GLU A 1 397 ? 15.293 2.163 12.190 1.00 95.00 397 GLU A O 1
ATOM 3064 N N . LEU A 1 398 ? 13.353 1.759 11.133 1.00 95.94 398 LEU A N 1
ATOM 3065 C CA . LEU A 1 398 ? 12.689 3.037 11.437 1.00 95.94 398 LEU A CA 1
ATOM 3066 C C . LEU A 1 398 ? 11.376 2.843 12.237 1.00 95.94 398 LEU A C 1
ATOM 3068 O O . LEU A 1 398 ? 10.303 3.248 11.766 1.00 95.94 398 LEU A O 1
ATOM 3072 N N . PRO A 1 399 ? 11.413 2.187 13.419 1.00 96.50 399 PRO A N 1
ATOM 3073 C CA . PRO A 1 399 ? 10.221 1.849 14.208 1.00 96.50 399 PRO A CA 1
ATOM 3074 C C . PRO A 1 399 ? 9.637 3.023 15.014 1.00 96.50 399 PRO A C 1
ATOM 3076 O O . PRO A 1 399 ? 8.527 2.905 15.538 1.00 96.50 399 PRO A O 1
ATOM 3079 N N . LEU A 1 400 ? 10.377 4.123 15.168 1.00 95.62 400 LEU A N 1
ATOM 3080 C CA . LEU A 1 400 ? 9.990 5.285 15.977 1.00 95.62 400 LEU A CA 1
ATOM 3081 C C . LEU A 1 400 ? 9.035 6.220 15.220 1.00 95.62 400 LEU A C 1
ATOM 3083 O O . LEU A 1 400 ? 8.911 6.117 13.994 1.00 95.62 400 LEU A O 1
ATOM 3087 N N . ALA A 1 401 ? 8.335 7.090 15.953 1.00 94.06 401 ALA A N 1
ATOM 3088 C CA . ALA A 1 401 ? 7.579 8.212 15.390 1.00 94.06 401 ALA A CA 1
ATOM 3089 C C . ALA A 1 401 ? 8.534 9.176 14.653 1.00 94.06 401 ALA A C 1
ATOM 3091 O O . ALA A 1 401 ? 9.699 9.269 15.028 1.00 94.06 401 ALA A O 1
ATOM 3092 N N . ASP A 1 402 ? 8.075 9.877 13.610 1.00 92.44 402 ASP A N 1
ATOM 3093 C CA . ASP A 1 402 ? 8.911 10.898 12.949 1.00 92.44 402 ASP A CA 1
ATOM 3094 C C . ASP A 1 402 ? 8.888 12.213 13.742 1.00 92.44 402 ASP A C 1
ATOM 3096 O O . ASP A 1 402 ? 9.855 12.979 13.739 1.00 92.44 402 ASP A O 1
ATOM 3100 N N . ASN A 1 403 ? 7.792 12.466 14.460 1.00 90.38 403 ASN A N 1
ATOM 3101 C CA . ASN A 1 403 ? 7.702 13.516 15.466 1.00 90.38 403 ASN A CA 1
ATOM 3102 C C . ASN A 1 403 ? 7.816 12.934 16.886 1.00 90.38 403 ASN A C 1
ATOM 3104 O O . ASN A 1 403 ? 6.940 12.189 17.332 1.00 90.38 403 ASN A O 1
ATOM 3108 N N . ASP A 1 404 ? 8.856 13.349 17.615 1.00 87.88 404 ASP A N 1
ATOM 3109 C CA . ASP A 1 404 ? 9.126 12.946 19.002 1.00 87.88 404 ASP A CA 1
ATOM 3110 C C . ASP A 1 404 ? 7.948 13.225 19.952 1.00 87.88 404 ASP A C 1
ATOM 3112 O O . ASP A 1 404 ? 7.733 12.477 20.906 1.00 87.88 404 ASP A O 1
ATOM 3116 N N . GLU A 1 405 ? 7.138 14.255 19.675 1.00 89.19 405 GLU A N 1
ATOM 3117 C CA . GLU A 1 405 ? 5.936 14.578 20.458 1.00 89.19 405 GLU A CA 1
ATOM 3118 C C . GLU A 1 405 ? 4.904 13.441 20.461 1.00 89.19 405 GLU A C 1
ATOM 3120 O O . GLU A 1 405 ? 4.097 13.347 21.382 1.00 89.19 405 GLU A O 1
ATOM 3125 N N . TYR A 1 406 ? 4.911 12.576 19.441 1.00 89.94 406 TYR A N 1
ATOM 3126 C CA . TYR A 1 406 ? 3.940 11.488 19.285 1.00 89.94 406 TYR A CA 1
ATOM 3127 C C . TYR A 1 406 ? 4.451 10.157 19.841 1.00 89.94 406 TYR A C 1
ATOM 3129 O O . TYR A 1 406 ? 3.705 9.180 19.908 1.00 89.94 406 TYR A O 1
ATOM 3137 N N . GLN A 1 407 ? 5.718 10.087 20.257 1.00 90.38 407 GLN A N 1
ATOM 3138 C CA . GLN A 1 407 ? 6.398 8.826 20.551 1.00 90.38 407 GLN A CA 1
ATOM 3139 C C . GLN A 1 407 ? 5.723 8.002 21.664 1.00 90.38 407 GLN A C 1
ATOM 3141 O O . GLN A 1 407 ? 5.801 6.772 21.655 1.00 90.38 407 GLN A O 1
ATOM 3146 N N . THR A 1 408 ? 5.033 8.642 22.612 1.00 86.38 408 THR A N 1
ATOM 3147 C CA . THR A 1 408 ? 4.295 7.965 23.694 1.00 86.38 408 THR A CA 1
ATOM 3148 C C . THR A 1 408 ? 3.022 7.260 23.223 1.00 86.38 408 THR A C 1
ATOM 3150 O O . THR A 1 408 ? 2.623 6.236 23.797 1.00 86.38 408 THR A O 1
ATOM 3153 N N . ASP A 1 409 ? 2.409 7.782 22.164 1.00 86.19 409 ASP A N 1
ATOM 3154 C CA . ASP A 1 409 ? 1.174 7.270 21.565 1.00 86.19 409 ASP A CA 1
ATOM 3155 C C . ASP A 1 409 ? 1.449 6.223 20.478 1.00 86.19 409 ASP A C 1
ATOM 3157 O O . ASP A 1 409 ? 0.539 5.527 20.023 1.00 86.19 409 ASP A O 1
ATOM 3161 N N . PHE A 1 410 ? 2.718 6.060 20.101 1.00 94.50 410 PHE A N 1
ATOM 3162 C CA . PHE A 1 410 ? 3.174 5.051 19.161 1.00 94.50 410 PHE A CA 1
ATOM 3163 C C . PHE A 1 410 ? 3.562 3.756 19.886 1.00 94.50 410 PHE A C 1
ATOM 3165 O O . PHE A 1 410 ? 4.243 3.735 20.915 1.00 94.50 410 PHE A O 1
ATOM 3172 N N . VAL A 1 411 ? 3.145 2.629 19.318 1.00 97.75 411 VAL A N 1
ATOM 3173 C CA . VAL A 1 411 ? 3.656 1.300 19.648 1.00 97.75 411 VAL A CA 1
ATOM 3174 C C . VAL A 1 411 ? 4.710 0.945 18.610 1.00 97.75 411 VAL A C 1
ATOM 3176 O O . VAL A 1 411 ? 4.393 0.441 17.534 1.00 97.75 411 VAL A O 1
ATOM 3179 N N . SER A 1 412 ? 5.965 1.231 18.941 1.00 97.62 412 SER A N 1
ATOM 3180 C CA . SER A 1 412 ? 7.125 0.924 18.106 1.00 97.62 412 SER A CA 1
ATOM 3181 C C . SER A 1 412 ? 7.518 -0.550 18.230 1.00 97.62 412 SER A C 1
ATOM 3183 O O . SER A 1 412 ? 7.771 -1.054 19.328 1.00 97.62 412 SER A O 1
ATOM 3185 N N . ILE A 1 413 ? 7.574 -1.250 17.098 1.00 98.44 413 ILE A N 1
ATOM 3186 C CA . ILE A 1 413 ? 7.974 -2.655 16.994 1.00 98.44 413 ILE A CA 1
ATOM 3187 C C . ILE A 1 413 ? 9.127 -2.749 15.993 1.00 98.44 413 ILE A C 1
ATOM 3189 O O . ILE A 1 413 ? 8.931 -2.629 14.783 1.00 98.44 413 ILE A O 1
ATOM 3193 N N . MET A 1 414 ? 10.339 -2.987 16.504 1.00 97.94 414 MET A N 1
ATOM 3194 C CA . MET A 1 414 ? 11.532 -3.146 15.670 1.00 97.94 414 MET A CA 1
ATOM 3195 C C . MET A 1 414 ? 11.641 -4.581 15.146 1.00 97.94 414 MET A C 1
ATOM 3197 O O . MET A 1 414 ? 12.286 -5.435 15.751 1.00 97.94 414 MET A O 1
ATOM 3201 N N . SER A 1 415 ? 10.933 -4.869 14.055 1.00 98.12 415 SER A N 1
ATOM 3202 C CA . SER A 1 415 ? 10.875 -6.193 13.428 1.00 98.12 415 SER A CA 1
ATOM 3203 C C . SER A 1 415 ? 10.439 -6.090 11.965 1.00 98.12 415 SER A C 1
ATOM 3205 O O . SER A 1 415 ? 9.918 -5.059 11.536 1.00 98.12 415 SER A O 1
ATOM 3207 N N . LYS A 1 416 ? 10.626 -7.175 11.205 1.00 97.69 416 LYS A N 1
ATOM 3208 C CA . LYS A 1 416 ? 9.968 -7.351 9.903 1.00 97.69 416 LYS A CA 1
ATOM 3209 C C . LYS A 1 416 ? 8.453 -7.519 10.083 1.00 97.69 416 LYS A C 1
ATOM 3211 O O . LYS A 1 416 ? 7.982 -7.836 11.180 1.00 97.69 416 LYS A O 1
ATOM 3216 N N . GLY A 1 417 ? 7.697 -7.316 9.007 1.00 97.94 417 GLY A N 1
ATOM 3217 C CA . GLY A 1 417 ? 6.236 -7.309 9.031 1.00 97.94 417 GLY A CA 1
ATOM 3218 C C . GLY A 1 417 ? 5.653 -8.637 9.506 1.00 97.94 417 GLY A C 1
ATOM 3219 O O . GLY A 1 417 ? 4.972 -8.693 10.528 1.00 97.94 417 GLY A O 1
ATOM 3220 N N . LEU A 1 418 ? 5.950 -9.726 8.802 1.00 98.50 418 LEU A N 1
ATOM 3221 C CA . LEU A 1 418 ? 5.363 -11.039 9.050 1.00 98.50 418 LEU A CA 1
ATOM 3222 C C . LEU A 1 418 ? 5.647 -11.588 10.461 1.00 98.50 418 LEU A C 1
ATOM 3224 O O . LEU A 1 418 ? 4.688 -12.019 11.108 1.00 98.50 418 LEU A O 1
ATOM 3228 N N . PRO A 1 419 ? 6.889 -11.573 10.993 1.00 98.50 419 PRO A N 1
ATOM 3229 C CA . PRO A 1 419 ? 7.140 -12.029 12.360 1.00 98.50 419 PRO A CA 1
ATOM 3230 C C . PRO A 1 419 ? 6.339 -11.246 13.408 1.00 98.50 419 PRO A C 1
ATOM 3232 O O . PRO A 1 419 ? 5.775 -11.845 14.322 1.00 98.50 419 PRO A O 1
ATOM 3235 N N . ALA A 1 420 ? 6.250 -9.920 13.263 1.00 98.75 420 ALA A N 1
ATOM 3236 C CA . ALA A 1 420 ? 5.473 -9.081 14.169 1.00 98.75 420 ALA A CA 1
ATOM 3237 C C . ALA A 1 420 ? 3.969 -9.351 14.062 1.00 98.75 420 ALA A C 1
ATOM 3239 O O . ALA A 1 420 ? 3.311 -9.515 15.084 1.00 98.75 420 ALA A O 1
ATOM 3240 N N . LEU A 1 421 ? 3.423 -9.460 12.847 1.00 98.75 421 LEU A N 1
ATOM 3241 C CA . LEU A 1 421 ? 2.001 -9.748 12.638 1.00 98.75 421 LEU A CA 1
ATOM 3242 C C . LEU A 1 421 ? 1.600 -11.106 13.220 1.00 98.75 421 LEU A C 1
ATOM 3244 O O . LEU A 1 421 ? 0.556 -11.203 13.862 1.00 98.75 421 LEU A O 1
ATOM 3248 N N . LYS A 1 422 ? 2.449 -12.132 13.068 1.00 98.62 422 LYS A N 1
ATOM 3249 C CA . LYS A 1 422 ? 2.237 -13.445 13.695 1.00 98.62 422 LYS A CA 1
ATOM 3250 C C . LYS A 1 422 ? 2.203 -13.359 15.213 1.00 98.62 422 LYS A C 1
ATOM 3252 O O . LYS A 1 422 ? 1.340 -13.974 15.830 1.00 98.62 422 LYS A O 1
ATOM 3257 N N . GLU A 1 423 ? 3.124 -12.612 15.817 1.00 98.56 423 GLU A N 1
ATOM 3258 C CA . GLU A 1 423 ? 3.154 -12.446 17.271 1.00 98.56 423 GLU A CA 1
ATOM 3259 C C . GLU A 1 423 ? 1.948 -11.637 17.771 1.00 98.56 423 GLU A C 1
ATOM 3261 O O . GLU A 1 423 ? 1.325 -12.021 18.756 1.00 98.56 423 GLU A O 1
ATOM 3266 N N . ILE A 1 424 ? 1.564 -10.567 17.067 1.00 98.69 424 ILE A N 1
ATOM 3267 C CA . ILE A 1 424 ? 0.369 -9.759 17.359 1.00 98.69 424 ILE A CA 1
ATOM 3268 C C . ILE A 1 424 ? -0.904 -10.612 17.303 1.00 98.69 424 ILE A C 1
ATOM 3270 O O . ILE A 1 424 ? -1.735 -10.517 18.209 1.00 98.69 424 ILE A O 1
ATOM 3274 N N . ASP A 1 425 ? -1.052 -11.465 16.283 1.00 98.06 425 ASP A N 1
ATOM 3275 C CA . ASP A 1 425 ? -2.243 -12.305 16.095 1.00 98.06 425 ASP A CA 1
ATOM 3276 C C . ASP A 1 425 ? -2.521 -13.214 17.299 1.00 98.06 425 ASP A C 1
ATOM 3278 O O . ASP A 1 425 ? -3.676 -13.439 17.657 1.00 98.06 425 ASP A O 1
ATOM 3282 N N . ARG A 1 426 ? -1.472 -13.672 17.999 1.00 96.81 426 ARG A N 1
ATOM 3283 C CA . ARG A 1 426 ? -1.606 -14.498 19.215 1.00 96.81 426 ARG A CA 1
ATOM 3284 C C . ARG A 1 426 ? -2.398 -13.807 20.325 1.00 96.81 426 ARG A C 1
ATOM 3286 O O . ARG A 1 426 ? -2.925 -14.488 21.204 1.00 96.81 426 ARG A O 1
ATOM 3293 N N . PHE A 1 427 ? -2.462 -12.477 20.301 1.00 95.94 427 PHE A N 1
ATOM 3294 C CA . PHE A 1 427 ? -3.146 -11.651 21.293 1.00 95.94 427 PHE A CA 1
ATOM 3295 C C . PHE A 1 427 ? -4.470 -11.070 20.787 1.00 95.94 427 PHE A C 1
ATOM 3297 O O . PHE A 1 427 ? -5.141 -10.360 21.536 1.00 95.94 427 PHE A O 1
ATOM 3304 N N . ILE A 1 428 ? -4.869 -11.372 19.548 1.00 93.62 428 ILE A N 1
ATOM 3305 C CA . ILE A 1 428 ? -6.165 -10.972 19.003 1.00 93.62 428 ILE A CA 1
ATOM 3306 C C . ILE A 1 428 ? -7.183 -12.088 19.289 1.00 93.62 428 ILE A C 1
ATOM 3308 O O . ILE A 1 428 ? -6.987 -13.233 18.872 1.00 93.62 428 ILE A O 1
ATOM 3312 N N . PRO A 1 429 ? -8.288 -11.807 20.008 1.00 85.19 429 PRO A N 1
ATOM 3313 C CA . PRO A 1 429 ? -9.267 -12.826 20.353 1.00 85.19 429 PRO A CA 1
ATOM 3314 C C . PRO A 1 429 ? -9.893 -13.460 19.107 1.00 85.19 429 PRO A C 1
ATOM 3316 O O . PRO A 1 429 ? -10.609 -12.810 18.341 1.00 85.19 429 PRO A O 1
ATOM 3319 N N . ARG A 1 430 ? -9.702 -14.769 18.937 1.00 78.56 430 ARG A N 1
ATOM 3320 C CA . ARG A 1 430 ? -10.487 -15.560 17.986 1.00 78.56 430 ARG A CA 1
ATOM 3321 C C . ARG A 1 430 ? -11.816 -15.902 18.656 1.00 78.56 430 ARG A C 1
ATOM 3323 O O . ARG A 1 430 ? -11.821 -16.451 19.756 1.00 78.56 430 ARG A O 1
ATOM 3330 N N . LYS A 1 431 ? -12.955 -15.595 18.020 1.00 60.12 431 LYS A N 1
ATOM 3331 C CA . LYS A 1 431 ? -14.242 -16.142 18.488 1.00 60.12 431 LYS A CA 1
ATOM 3332 C C . LYS A 1 431 ? -14.102 -17.664 18.511 1.00 60.12 431 LYS A C 1
ATOM 3334 O O . LYS A 1 431 ? -13.744 -18.246 17.485 1.00 60.12 431 LYS A O 1
ATOM 3339 N N . SER A 1 432 ? -14.356 -18.301 19.656 1.00 46.25 432 SER A N 1
ATOM 3340 C CA . SER A 1 432 ? -14.507 -19.753 19.678 1.00 46.25 432 SER A CA 1
ATOM 3341 C C . SER A 1 432 ? -15.587 -20.109 18.657 1.00 46.25 432 SER A C 1
ATOM 3343 O O . SER A 1 432 ? -16.618 -19.436 18.580 1.00 46.25 432 SER A O 1
ATOM 3345 N N . LYS A 1 433 ? -15.332 -21.117 17.818 1.00 40.00 433 LYS A N 1
ATOM 3346 C CA . LYS A 1 433 ? -16.403 -21.732 17.032 1.00 40.00 433 LYS A CA 1
ATOM 3347 C C . LYS A 1 433 ? -17.366 -22.339 18.056 1.00 40.00 433 LYS A C 1
ATOM 3349 O O . LYS A 1 433 ? -17.039 -23.366 18.642 1.00 40.00 433 LYS A O 1
ATOM 3354 N N . SER A 1 434 ? -18.443 -21.617 18.359 1.00 34.50 434 SER A N 1
ATOM 3355 C CA . SER A 1 434 ? -19.578 -22.103 19.143 1.00 34.50 434 SER A CA 1
ATOM 3356 C C . SER A 1 434 ? -20.410 -23.053 18.307 1.00 34.50 434 SER A C 1
ATOM 3358 O O . SER A 1 434 ? -20.689 -22.650 17.151 1.00 34.50 434 SER A O 1
#

InterPro domains:
  IPR026590 Sirtuin family, catalytic core domain [PS50305] (17-431)
  IPR029035 DHS-like NAD/FAD-binding domain superfamily [SSF52467] (21-114)
  IPR029035 DHS-like NAD/FAD-binding domain superfamily [SSF52467] (157-405)

Radius of gyration: 23.67 Å; chains: 1; bounding box: 55×50×69 Å

Organism: NCBI:txid36881